Protein 6J21 (pdb70)

Solvent-accessible surface area: 21009 Å² total; per-residue (Å²): 117,91,170,53,86,83,66,51,74,126,48,42,53,33,6,71,75,0,30,90,60,0,57,94,7,2,78,29,1,50,132,2,3,76,55,105,54,100,39,62,73,39,12,10,30,10,2,22,10,3,2,100,0,8,13,12,6,0,48,88,3,3,91,6,34,27,27,42,11,46,119,77,50,6,110,86,40,111,142,53,0,68,46,12,34,37,17,32,36,0,0,6,16,0,4,0,54,0,15,11,14,1,1,93,18,46,37,18,44,26,29,64,90,178,88,117,161,63,54,70,73,43,6,125,91,64,36,73,74,13,42,79,90,0,76,114,30,0,110,36,7,7,127,55,1,47,34,71,124,92,145,93,94,34,22,9,97,62,70,44,70,116,82,143,92,43,56,132,70,28,87,35,48,87,58,16,8,61,59,7,13,91,70,0,28,138,65,1,39,126,7,13,72,45,0,15,112,127,22,89,49,32,76,28,63,25,0,0,154,101,18,106,168,100,108,102,68,69,21,112,71,75,12,87,43,15,46,138,8,0,78,171,30,90,142,0,92,56,3,17,68,40,3,56,79,25,23,76,7,0,1,5,0,4,19,48,54,62,26,59,124,36,0,11,56,42,92,105,6,10,49,35,3,78,116,106,115,45,101,79,0,9,88,53,3,42,156,24,187,15,70,123,117,55,56,110,28,0,41,68,0,14,34,0,1,98,57,15,53,29,98,34,20,54,119,171,133,14,78,31,43,74,38,0,111,3,8,63,68,3,18,61,29,11,28,120,2,15,74,35,46,14,86,53,77,55,93,62,120,85,46,92,123,69,39,95,53,108,35,68,69,54,72,43,15,48,36,6,56,52,0,12,0,16,1,18,59,5,6,100,18,3,30,76,60,7,56,124,2,107,59,10,48,69,83,54,85,162

Sequence (398 aa):
FVQPAWQIVLWAAAYTVIVVTSVVGNVVVMWIILAHKRMRTVTNYFLVNLAFADASMAAFNTVVNFTYAVHNEWYYGLFYCKFHNFFPIAAVFASIWSMTAVAFDRYMAIIHPLQPRLSATATKVVICVIWVLALLLAFPAGYYSTTETMPSRVVCMIEWPEHPNKIYEKVYHICVTVLIYFLPLLVIGYAYTVVGIRLWASNIFEMLRIDEDEAEKLFNQDVDAAVRGILRNAKLKPVYDSLDAVRRAALINMVFQMGETGVAGFTNSLRMLQQKRWDEAAVNLAKSRWYNQTPNRAKRVITTFRTGTWDAYHEQVSAKRKVVKMMIVVVCTFAICWLPFHIFFLLPYINPDLYLKKFIQQVYLAIMWLAMSSTMYNPIIYCCLNDRFRLGFKHAFR

GO terms:
  GO:0007189 adenylate cyclase-activating G protein-coupled receptor signaling pathway (P, IDA)
  GO:0007209 phospholipase C-activating tachykinin receptor signaling pathway (P, IDA)
  GO:0005886 plasma membrane (C, IDA)
  GO:0016496 substance P receptor activity (F, IDA)
  GO:0004995 tachykinin receptor activity (F, TAS)
  GO:0005886 plasma membrane (C, TAS)
  GO:0009582 detection of abiotic stimulus (P, TAS)
  GO:0006954 inflammatory response (P, TAS)
  GO:0007200 phospholipase C-activating G protein-coupled receptor signaling pathway (P, TAS)
  GO:0007217 tachykinin receptor signaling pathway (P, TAS)
  GO:0005515 protein binding (F, IPI)
  GO:0007217 tachykinin receptor signaling pathway (P, IDA)
  GO:0036126 sperm flagellum (C, IDA)
  GO:0061827 sperm head (C, IDA)
  GO:0097225 sperm midpiece (C, IDA)
  GO:0007204 positive regulation of cytosolic calcium ion concentration (P, IDA)
  GO:0016496 substance P receptor activity (F, IMP)
  GO:1902093 positive regulation of flagellated sperm motility (P, IMP)
  GO:0007217 tachykinin receptor signaling pathway (P, IMP)

Organism: Homo sapiens (NCBI:txid9606)

Radius of gyration: 29.05 Å; Cα contacts (8 Å, |Δi|>4): 426; chains: 1; bounding box: 61×56×86 Å

Nearest PDB structures (foldseek):
  6j21-assembly1_A  TM=1.003E+00  e=5.590E-55  Homo sapiens
  6j20-assembly1_A  TM=9.999E-01  e=1.151E-51  Homo sapiens
  6hlo-assembly1_A  TM=7.061E-01  e=3.585E-30  Homo sapiens
  6hlp-assembly1_A  TM=6.986E-01  e=1.581E-30  Homo sapiens
  6hll-assembly1_A  TM=6.693E-01  e=6.169E-29  Homo sapiens

Structure (mmCIF, N/CA/C/O backbone):
data_6J21
#
_entry.id   6J21
#
_cell.length_a   103.110
_cell.length_b   103.110
_cell.length_c   158.160
_cell.angle_alpha   90.00
_cell.angle_beta   90.00
_cell.angle_gamma   90.00
#
_symmetry.space_group_name_H-M   'P 42 21 2'
#
loop_
_entity.id
_entity.type
_entity.pdbx_description
1 polymer 'Substance-P receptor,Endolysin'
2 non-polymer 5-[[(2~{R},3~{S})-2-[(1~{R})-1-[3,5-bis(trifluoromethyl)phenyl]ethoxy]-3-(4-fluorophenyl)morpholin-4-yl]methyl]-1,2-dihydro-1,2,4-triazol-3-one
3 non-polymer '(2R)-2,3-dihydroxypropyl (9Z)-octadec-9-enoate'
#
loop_
_atom_site.group_PDB
_atom_site.id
_atom_site.type_symbol
_atom_site.label_atom_id
_atom_site.label_alt_id
_atom_site.label_comp_id
_atom_site.label_asym_id
_atom_site.label_entity_id
_atom_site.label_seq_id
_atom_site.pdbx_PDB_ins_code
_atom_site.Cartn_x
_atom_site.Cartn_y
_atom_site.Cartn_z
_atom_site.occupancy
_atom_site.B_iso_or_equiv
_atom_site.auth_seq_id
_atom_site.auth_comp_id
_atom_site.auth_asym_id
_atom_site.auth_atom_id
_atom_site.pdbx_PDB_model_num
ATOM 1 N N . PHE A 1 24 ? -1.843 123.629 222.528 1.00 177.60 25 PHE A N 1
ATOM 2 C CA . PHE A 1 24 ? -1.632 122.418 223.324 1.00 180.62 25 PHE A CA 1
ATOM 3 C C . PHE A 1 24 ? -1.648 121.123 222.482 1.00 186.83 25 PHE A C 1
ATOM 4 O O . PHE A 1 24 ? -1.274 120.059 222.990 1.00 188.76 25 PHE A O 1
ATOM 6 N N . VAL A 1 25 ? -2.061 121.224 221.195 1.00 182.59 26 VAL A N 1
ATOM 7 C CA . VAL A 1 25 ? -2.131 120.099 220.246 1.00 184.50 26 VAL A CA 1
ATOM 8 C C . VAL A 1 25 ? -0.693 119.697 219.840 1.00 186.85 26 VAL A C 1
ATOM 9 O O . VAL A 1 25 ? -0.015 120.460 219.141 1.00 183.87 26 VAL A O 1
ATOM 13 N N . GLN A 1 26 ? -0.227 118.514 220.307 1.00 184.64 27 GLN A N 1
ATOM 14 C CA . GLN A 1 26 ? 1.129 118.009 220.036 1.00 183.44 27 GLN A CA 1
ATOM 15 C C . GLN A 1 26 ? 1.177 116.501 219.604 1.00 189.33 27 GLN A C 1
ATOM 16 O O . GLN A 1 26 ? 1.898 115.716 220.233 1.00 191.24 27 GLN A O 1
ATOM 22 N N . PRO A 1 27 ? 0.484 116.077 218.505 1.00 185.39 28 PRO A N 1
ATOM 23 C CA . PRO A 1 27 ? 0.516 114.651 218.123 1.00 188.31 28 PRO A CA 1
ATOM 24 C C . PRO A 1 27 ? 1.669 114.244 217.203 1.00 188.81 28 PRO A C 1
ATOM 25 O O . PRO A 1 27 ? 2.076 115.018 216.335 1.00 185.43 28 PRO A O 1
ATOM 29 N N . ALA A 1 28 ? 2.172 113.007 217.379 1.00 186.39 29 ALA A N 1
ATOM 30 C CA . ALA A 1 28 ? 3.262 112.444 216.577 1.00 185.82 29 ALA A CA 1
ATOM 31 C C . ALA A 1 28 ? 2.833 112.204 215.126 1.00 186.77 29 ALA A C 1
ATOM 32 O O . ALA A 1 28 ? 3.641 112.403 214.216 1.00 185.02 29 ALA A O 1
ATOM 34 N N . TRP A 1 29 ? 1.552 111.810 214.913 1.00 182.60 30 TRP A N 1
ATOM 35 C CA . TRP A 1 29 ? 0.951 111.558 213.597 1.00 181.73 30 TRP A CA 1
ATOM 36 C C . TRP A 1 29 ? 1.009 112.804 212.723 1.00 177.85 30 TRP A C 1
ATOM 37 O O . TRP A 1 29 ? 1.105 112.692 211.503 1.00 177.06 30 TRP A O 1
ATOM 39 N N . GLN A 1 30 ? 0.977 113.987 213.359 1.00 169.13 31 GLN A N 1
ATOM 40 C CA . GLN A 1 30 ? 1.047 115.289 212.700 1.00 163.72 31 GLN A CA 1
ATOM 41 C C . GLN A 1 30 ? 2.491 115.724 212.392 1.00 162.87 31 GLN A C 1
ATOM 42 O O . GLN A 1 30 ? 2.738 116.213 211.290 1.00 160.14 31 GLN A O 1
ATOM 48 N N . ILE A 1 31 ? 3.434 115.546 213.357 1.00 157.97 32 ILE A N 1
ATOM 49 C CA . ILE A 1 31 ? 4.851 115.923 213.228 1.00 154.91 32 ILE A CA 1
ATOM 50 C C . ILE A 1 31 ? 5.552 115.237 212.043 1.00 158.82 32 ILE A C 1
ATOM 51 O O . ILE A 1 31 ? 6.261 115.910 211.291 1.00 155.94 32 ILE A O 1
ATOM 53 N N . VAL A 1 32 ? 5.330 113.913 211.866 1.00 158.32 33 VAL A N 1
ATOM 54 C CA . VAL A 1 32 ? 5.898 113.106 210.779 1.00 159.71 33 VAL A CA 1
ATOM 55 C C . VAL A 1 32 ? 5.320 113.522 209.428 1.00 160.57 33 VAL A C 1
ATOM 56 O O . VAL A 1 32 ? 6.035 113.522 208.427 1.00 160.11 33 VAL A O 1
ATOM 58 N N . LEU A 1 33 ? 4.028 113.885 209.415 1.00 154.96 34 LEU A N 1
ATOM 59 C CA . LEU A 1 33 ? 3.289 114.341 208.241 1.00 152.77 34 LEU A CA 1
ATOM 60 C C . LEU A 1 33 ? 3.784 115.728 207.772 1.00 151.17 34 LEU A C 1
ATOM 61 O O . LEU A 1 33 ? 3.845 115.969 206.565 1.00 150.16 34 LEU A O 1
ATOM 66 N N . TRP A 1 34 ? 4.117 116.635 208.722 1.00 143.84 35 TRP A N 1
ATOM 67 C CA . TRP A 1 34 ? 4.621 117.985 208.434 1.00 138.90 35 TRP A CA 1
ATOM 68 C C . TRP A 1 34 ? 6.035 117.939 207.848 1.00 141.50 35 TRP A C 1
ATOM 69 O O . TRP A 1 34 ? 6.298 118.639 206.871 1.00 138.71 35 TRP A O 1
ATOM 80 N N . ALA A 1 35 ? 6.940 117.119 208.453 1.00 139.66 36 ALA A N 1
ATOM 81 C CA . ALA A 1 35 ? 8.336 116.926 208.029 1.00 139.76 36 ALA A CA 1
ATOM 82 C C . ALA A 1 35 ? 8.428 116.410 206.593 1.00 144.35 36 ALA A C 1
ATOM 83 O O . ALA A 1 35 ? 9.377 116.745 205.881 1.00 142.80 36 ALA A O 1
ATOM 85 N N . ALA A 1 36 ? 7.431 115.600 206.179 1.00 142.88 37 ALA A N 1
ATOM 86 C CA . ALA A 1 36 ? 7.297 115.046 204.834 1.00 144.08 37 ALA A CA 1
ATOM 87 C C . ALA A 1 36 ? 6.905 116.163 203.858 1.00 143.96 37 ALA A C 1
ATOM 88 O O . ALA A 1 36 ? 7.497 116.272 202.786 1.00 143.17 37 ALA A O 1
ATOM 90 N N . ALA A 1 37 ? 5.936 117.015 204.253 1.00 137.60 38 ALA A N 1
ATOM 91 C CA . ALA A 1 37 ? 5.471 118.155 203.461 1.00 133.94 38 ALA A CA 1
ATOM 92 C C . ALA A 1 37 ? 6.587 119.191 203.328 1.00 134.91 38 ALA A C 1
ATOM 93 O O . ALA A 1 37 ? 6.706 119.848 202.293 1.00 132.73 38 ALA A O 1
ATOM 95 N N . TYR A 1 38 ? 7.406 119.319 204.380 1.00 131.05 39 TYR A N 1
ATOM 96 C CA . TYR A 1 38 ? 8.525 120.247 204.445 1.00 128.32 39 TYR A CA 1
ATOM 97 C C . TYR A 1 38 ? 9.721 119.773 203.629 1.00 133.47 39 TYR A C 1
ATOM 98 O O . TYR A 1 38 ? 10.360 120.607 202.984 1.00 131.64 39 TYR A O 1
ATOM 107 N N . THR A 1 39 ? 10.022 118.449 203.632 1.00 132.84 40 THR A N 1
ATOM 108 C CA . THR A 1 39 ? 11.148 117.921 202.850 1.00 134.49 40 THR A CA 1
ATOM 109 C C . THR A 1 39 ? 10.835 117.984 201.340 1.00 137.79 40 THR A C 1
ATOM 110 O O . THR A 1 39 ? 11.763 118.105 200.535 1.00 137.85 40 THR A O 1
ATOM 114 N N . VAL A 1 40 ? 9.525 117.952 200.976 1.00 132.85 41 VAL A N 1
ATOM 115 C CA . VAL A 1 40 ? 9.028 118.075 199.603 1.00 131.59 41 VAL A CA 1
ATOM 116 C C . VAL A 1 40 ? 9.592 119.377 199.033 1.00 131.79 41 VAL A C 1
ATOM 117 O O . VAL A 1 40 ? 10.140 119.356 197.928 1.00 131.58 41 VAL A O 1
ATOM 121 N N . ILE A 1 41 ? 9.529 120.482 199.835 1.00 125.11 42 ILE A N 1
ATOM 122 C CA . ILE A 1 41 ? 10.046 121.814 199.481 1.00 121.54 42 ILE A CA 1
ATOM 123 C C . ILE A 1 41 ? 11.545 121.734 199.131 1.00 127.08 42 ILE A C 1
ATOM 124 O O . ILE A 1 41 ? 11.938 122.158 198.039 1.00 126.80 42 ILE A O 1
ATOM 129 N N . VAL A 1 42 ? 12.363 121.181 200.050 1.00 124.29 43 VAL A N 1
ATOM 130 C CA . VAL A 1 42 ? 13.816 121.078 199.888 1.00 125.28 43 VAL A CA 1
ATOM 131 C C . VAL A 1 42 ? 14.223 120.346 198.597 1.00 132.56 43 VAL A C 1
ATOM 132 O O . VAL A 1 42 ? 15.062 120.859 197.856 1.00 132.65 43 VAL A O 1
ATOM 136 N N . VAL A 1 43 ? 13.605 119.183 198.316 1.00 130.83 44 VAL A N 1
ATOM 137 C CA . VAL A 1 43 ? 13.900 118.348 197.146 1.00 132.86 44 VAL A CA 1
ATOM 138 C C . VAL A 1 43 ? 13.523 119.036 195.814 1.00 135.46 44 VAL A C 1
ATOM 139 O O . VAL A 1 43 ? 14.377 119.139 194.928 1.00 135.93 44 VAL A O 1
ATOM 143 N N . THR A 1 44 ? 12.259 119.504 195.681 1.00 129.51 45 THR A N 1
ATOM 144 C CA . THR A 1 44 ? 11.753 120.154 194.462 1.00 127.39 45 THR A CA 1
ATOM 145 C C . THR A 1 44 ? 12.443 121.508 194.169 1.00 129.11 45 THR A C 1
ATOM 146 O O . THR A 1 44 ? 12.570 121.883 192.999 1.00 128.10 45 THR A O 1
ATOM 150 N N . SER A 1 45 ? 12.890 122.233 195.220 1.00 124.29 46 SER A N 1
ATOM 151 C CA . SER A 1 45 ? 13.569 123.521 195.054 1.00 121.49 46 SER A CA 1
ATOM 152 C C . SER A 1 45 ? 15.035 123.380 194.631 1.00 127.64 46 SER A C 1
ATOM 153 O O . SER A 1 45 ? 15.514 124.214 193.865 1.00 126.35 46 SER A O 1
ATOM 156 N N . VAL A 1 46 ? 15.752 122.357 195.126 1.00 127.27 47 VAL A N 1
ATOM 157 C CA . VAL A 1 46 ? 17.156 122.162 194.750 1.00 129.48 47 VAL A CA 1
ATOM 158 C C . VAL A 1 46 ? 17.247 121.578 193.328 1.00 136.83 47 VAL A C 1
ATOM 159 O O . VAL A 1 46 ? 17.943 122.146 192.486 1.00 136.50 47 VAL A O 1
ATOM 163 N N . VAL A 1 47 ? 16.509 120.484 193.054 1.00 135.83 48 VAL A N 1
ATOM 164 C CA . VAL A 1 47 ? 16.488 119.826 191.742 1.00 138.25 48 VAL A CA 1
ATOM 165 C C . VAL A 1 47 ? 16.106 120.833 190.641 1.00 139.25 48 VAL A C 1
ATOM 166 O O . VAL A 1 47 ? 16.953 121.167 189.816 1.00 139.22 48 VAL A O 1
ATOM 170 N N . GLY A 1 48 ? 14.880 121.355 190.715 1.00 133.10 49 GLY A N 1
ATOM 171 C CA . GLY A 1 48 ? 14.306 122.307 189.770 1.00 130.11 49 GLY A CA 1
ATOM 172 C C . GLY A 1 48 ? 15.160 123.514 189.446 1.00 131.88 49 GLY A C 1
ATOM 173 O O . GLY A 1 48 ? 15.460 123.750 188.272 1.00 131.22 49 GLY A O 1
ATOM 174 N N . ASN A 1 49 ? 15.575 124.273 190.480 1.00 127.24 50 ASN A N 1
ATOM 175 C CA . ASN A 1 49 ? 16.385 125.483 190.303 1.00 125.66 50 ASN A CA 1
ATOM 176 C C . ASN A 1 49 ? 17.806 125.218 189.778 1.00 133.05 50 ASN A C 1
ATOM 177 O O . ASN A 1 49 ? 18.350 126.087 189.092 1.00 132.25 50 ASN A O 1
ATOM 182 N N . VAL A 1 50 ? 18.401 124.037 190.075 1.00 132.92 51 VAL A N 1
ATOM 183 C CA . VAL A 1 50 ? 19.739 123.697 189.568 1.00 136.03 51 VAL A CA 1
ATOM 184 C C . VAL A 1 50 ? 19.634 123.397 188.064 1.00 142.49 51 VAL A C 1
ATOM 185 O O . VAL A 1 50 ? 20.485 123.849 187.296 1.00 143.98 51 VAL A O 1
ATOM 189 N N . VAL A 1 51 ? 18.552 122.699 187.647 1.00 138.61 52 VAL A N 1
ATOM 190 C CA . VAL A 1 51 ? 18.265 122.378 186.240 1.00 139.44 52 VAL A CA 1
ATOM 191 C C . VAL A 1 51 ? 18.046 123.697 185.466 1.00 139.70 52 VAL A C 1
ATOM 192 O O . VAL A 1 51 ? 18.606 123.854 184.378 1.00 141.15 52 VAL A O 1
ATOM 196 N N . VAL A 1 52 ? 17.287 124.653 186.057 1.00 131.36 53 VAL A N 1
ATOM 197 C CA . VAL A 1 52 ? 17.047 125.980 185.476 1.00 128.01 53 VAL A CA 1
ATOM 198 C C . VAL A 1 52 ? 18.397 126.719 185.339 1.00 134.24 53 VAL A C 1
ATOM 199 O O . VAL A 1 52 ? 18.689 127.234 184.255 1.00 133.96 53 VAL A O 1
ATOM 203 N N . MET A 1 53 ? 19.234 126.712 186.410 1.00 132.54 54 MET A N 1
ATOM 204 C CA . MET A 1 53 ? 20.564 127.339 186.407 1.00 134.05 54 MET A CA 1
ATOM 205 C C . MET A 1 53 ? 21.418 126.761 185.282 1.00 143.19 54 MET A C 1
ATOM 206 O O . MET A 1 53 ? 22.064 127.514 184.550 1.00 143.48 54 MET A O 1
ATOM 211 N N . TRP A 1 54 ? 21.371 125.420 185.127 1.00 143.68 55 TRP A N 1
ATOM 212 C CA . TRP A 1 54 ? 22.087 124.657 184.111 1.00 148.15 55 TRP A CA 1
ATOM 213 C C . TRP A 1 54 ? 21.648 125.048 182.694 1.00 150.17 55 TRP A C 1
ATOM 214 O O . TRP A 1 54 ? 22.499 125.481 181.926 1.00 151.53 55 TRP A O 1
ATOM 225 N N . ILE A 1 55 ? 20.329 124.952 182.374 1.00 143.52 56 ILE A N 1
ATOM 226 C CA . ILE A 1 55 ? 19.731 125.300 181.071 1.00 142.09 56 ILE A CA 1
ATOM 227 C C . ILE A 1 55 ? 20.300 126.622 180.509 1.00 146.72 56 ILE A C 1
ATOM 228 O O . ILE A 1 55 ? 20.822 126.624 179.394 1.00 148.19 56 ILE A O 1
ATOM 233 N N . ILE A 1 56 ? 20.258 127.712 181.307 1.00 142.06 57 ILE A N 1
ATOM 234 C CA . ILE A 1 56 ? 20.733 129.046 180.915 1.00 141.24 57 ILE A CA 1
ATOM 235 C C . ILE A 1 56 ? 22.281 129.156 180.875 1.00 151.22 57 ILE A C 1
ATOM 236 O O . ILE A 1 56 ? 22.816 129.436 179.800 1.00 152.64 57 ILE A O 1
ATOM 241 N N . LEU A 1 57 ? 22.979 128.971 182.029 1.00 150.79 58 LEU A N 1
ATOM 242 C CA . LEU A 1 57 ? 24.442 129.109 182.174 1.00 154.60 58 LEU A CA 1
ATOM 243 C C . LEU A 1 57 ? 25.295 128.353 181.116 1.00 166.88 58 LEU A C 1
ATOM 244 O O . LEU A 1 57 ? 26.359 128.846 180.725 1.00 169.03 58 LEU A O 1
ATOM 247 N N . ALA A 1 58 ? 24.837 127.169 180.672 1.00 167.80 59 ALA A N 1
ATOM 248 C CA . ALA A 1 58 ? 25.491 126.326 179.659 1.00 173.33 59 ALA A CA 1
ATOM 249 C C . ALA A 1 58 ? 24.422 125.353 179.139 1.00 179.82 59 ALA A C 1
A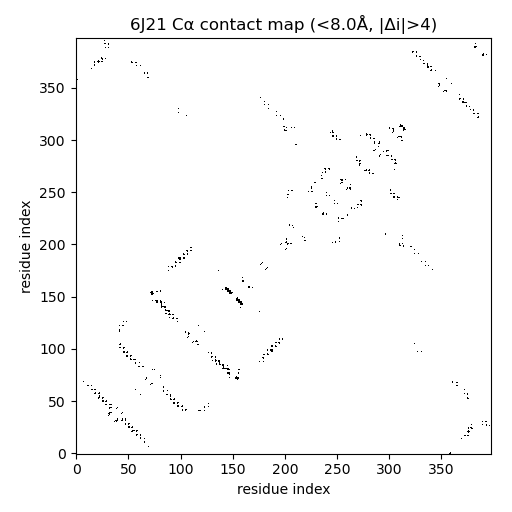TOM 250 O O . ALA A 1 58 ? 23.818 124.679 179.968 1.00 178.52 59 ALA A O 1
ATOM 252 N N . HIS A 1 59 ? 24.063 125.305 177.839 1.00 178.54 60 HIS A N 1
ATOM 253 C CA . HIS A 1 59 ? 24.558 125.870 176.574 1.00 180.96 60 HIS A CA 1
ATOM 254 C C . HIS A 1 59 ? 25.121 127.308 176.544 1.00 185.33 60 HIS A C 1
ATOM 255 O O . HIS A 1 59 ? 26.176 127.493 175.933 1.00 188.24 60 HIS A O 1
ATOM 262 N N . LYS A 1 60 ? 24.408 128.316 177.103 1.00 176.65 61 LYS A N 1
ATOM 263 C CA . LYS A 1 60 ? 24.789 129.744 177.049 1.00 174.33 61 LYS A CA 1
ATOM 264 C C . LYS A 1 60 ? 24.604 130.316 175.619 1.00 176.81 61 LYS A C 1
ATOM 265 O O . LYS A 1 60 ? 25.174 131.353 175.261 1.00 176.65 61 LYS A O 1
ATOM 267 N N . ARG A 1 61 ? 23.776 129.618 174.818 1.00 171.36 62 ARG A N 1
ATOM 268 C CA . ARG A 1 61 ? 23.322 129.998 173.484 1.00 169.78 62 ARG A CA 1
ATOM 269 C C . ARG A 1 61 ? 21.915 130.591 173.722 1.00 167.36 62 ARG A C 1
ATOM 270 O O . ARG A 1 61 ? 21.244 131.047 172.797 1.00 164.79 62 ARG A O 1
ATOM 272 N N . MET A 1 62 ? 21.504 130.572 175.013 1.00 161.56 63 MET A N 1
ATOM 273 C CA . MET A 1 62 ? 20.259 131.060 175.608 1.00 156.52 63 MET A CA 1
ATOM 274 C C . MET A 1 62 ? 20.570 132.095 176.701 1.00 155.66 63 MET A C 1
ATOM 275 O O . MET A 1 62 ? 19.660 132.520 177.418 1.00 151.89 63 MET A O 1
ATOM 280 N N . ARG A 1 63 ? 21.853 132.484 176.837 1.00 152.43 64 ARG A N 1
ATOM 281 C CA . ARG A 1 63 ? 22.302 133.453 177.831 1.00 150.34 64 ARG A CA 1
ATOM 282 C C . ARG A 1 63 ? 21.891 134.901 177.473 1.00 150.24 64 ARG A C 1
ATOM 283 O O . ARG A 1 63 ? 22.674 135.636 176.866 1.00 151.44 64 ARG A O 1
ATOM 285 N N . THR A 1 64 ? 20.643 135.294 177.841 1.00 141.94 65 THR A N 1
ATOM 286 C CA . THR A 1 64 ? 20.073 136.642 177.611 1.00 138.25 65 THR A CA 1
ATOM 287 C C . THR A 1 64 ? 20.035 137.455 178.922 1.00 138.22 65 THR A C 1
ATOM 288 O O . THR A 1 64 ? 20.223 136.881 179.999 1.00 137.63 65 THR A O 1
ATOM 292 N N . VAL A 1 65 ? 19.786 138.779 178.831 1.00 131.48 66 VAL A N 1
ATOM 293 C CA . VAL A 1 65 ? 19.738 139.672 179.996 1.00 128.65 66 VAL A CA 1
ATOM 294 C C . VAL A 1 65 ? 18.623 139.246 180.961 1.00 127.12 66 VAL A C 1
ATOM 295 O O . VAL A 1 65 ? 18.865 139.211 182.166 1.00 126.44 66 VAL A O 1
ATOM 299 N N . THR A 1 66 ? 17.446 138.851 180.433 1.00 120.05 67 THR A N 1
ATOM 300 C CA . THR A 1 66 ? 16.321 138.375 181.247 1.00 116.94 67 THR A CA 1
ATOM 301 C C . THR A 1 66 ? 16.666 137.048 181.942 1.00 121.39 67 THR A C 1
ATOM 302 O O . THR A 1 66 ? 16.419 136.916 183.146 1.00 120.89 67 THR A O 1
ATOM 306 N N . ASN A 1 67 ? 17.262 136.095 181.202 1.00 118.68 68 ASN A N 1
ATOM 307 C CA . ASN A 1 67 ? 17.634 134.784 181.736 1.00 119.57 68 ASN A CA 1
ATOM 308 C C . ASN A 1 67 ? 18.817 134.826 182.725 1.00 123.30 68 ASN A C 1
ATOM 309 O O . ASN A 1 67 ? 18.793 134.081 183.711 1.00 123.43 68 ASN A O 1
ATOM 314 N N . TYR A 1 68 ? 19.824 135.708 182.489 1.00 118.86 69 TYR A N 1
ATOM 315 C CA . TYR A 1 68 ? 20.979 135.876 183.385 1.00 119.14 69 TYR A CA 1
ATOM 316 C C . TYR A 1 68 ? 20.521 136.347 184.774 1.00 118.27 69 TYR A C 1
ATOM 317 O O . TYR A 1 68 ? 21.105 135.931 185.771 1.00 119.01 69 TYR A O 1
ATOM 319 N N . PHE A 1 69 ? 19.438 137.159 184.840 1.00 109.92 70 PHE A N 1
ATOM 320 C CA . PHE A 1 69 ? 18.832 137.597 186.100 1.00 106.30 70 PHE A CA 1
ATOM 321 C C . PHE A 1 69 ? 18.086 136.446 186.736 1.00 107.96 70 PHE A C 1
ATOM 322 O O . PHE A 1 69 ? 18.206 136.255 187.943 1.00 107.00 70 PHE A O 1
ATOM 330 N N . LEU A 1 70 ? 17.344 135.654 185.918 1.00 103.40 71 LEU A N 1
ATOM 331 C CA . LEU A 1 70 ? 16.605 134.468 186.367 1.00 102.21 71 LEU A CA 1
ATOM 332 C C . LEU A 1 70 ? 17.532 133.447 187.045 1.00 108.88 71 LEU A C 1
ATOM 333 O O . LEU A 1 70 ? 17.085 132.756 187.965 1.00 107.32 71 LEU A O 1
ATOM 338 N N . VAL A 1 71 ? 18.817 133.363 186.585 1.00 108.82 72 VAL A N 1
ATOM 339 C CA . VAL A 1 71 ? 19.859 132.494 187.146 1.00 112.08 72 VAL A CA 1
ATOM 340 C C . VAL A 1 71 ? 20.171 132.933 188.576 1.00 115.81 72 VAL A C 1
ATOM 341 O O . VAL A 1 71 ? 20.338 132.073 189.450 1.00 116.79 72 VAL A O 1
ATOM 345 N N . ASN A 1 72 ? 20.230 134.267 188.813 1.00 110.63 73 ASN A N 1
ATOM 346 C CA . ASN A 1 72 ? 20.494 134.835 190.143 1.00 109.50 73 ASN A CA 1
ATOM 347 C C . ASN A 1 72 ? 19.358 134.499 191.115 1.00 109.96 73 ASN A C 1
ATOM 348 O O . ASN A 1 72 ? 19.615 134.152 192.267 1.00 109.44 73 ASN A O 1
ATOM 353 N N . LEU A 1 73 ? 18.115 134.565 190.616 1.00 104.07 74 LEU A N 1
ATOM 354 C CA . LEU A 1 73 ? 16.883 134.225 191.315 1.00 101.88 74 LEU A CA 1
ATOM 355 C C . LEU A 1 73 ? 16.821 132.702 191.582 1.00 108.26 74 LEU A C 1
ATOM 356 O O . LEU A 1 73 ? 16.318 132.295 192.624 1.00 107.02 74 LEU A O 1
ATOM 361 N N . ALA A 1 74 ? 17.344 131.874 190.655 1.00 108.55 75 ALA A N 1
ATOM 362 C CA . ALA A 1 74 ? 17.383 130.415 190.807 1.00 111.17 75 ALA A CA 1
ATOM 363 C C . ALA A 1 74 ? 18.383 130.023 191.895 1.00 117.99 75 ALA A C 1
ATOM 364 O O . ALA A 1 74 ? 18.110 129.098 192.664 1.00 118.21 75 ALA A O 1
ATOM 366 N N . PHE A 1 75 ? 19.524 130.751 191.976 1.00 116.36 76 PHE A N 1
ATOM 367 C CA . PHE A 1 75 ? 20.548 130.527 192.993 1.00 118.48 76 PHE A CA 1
ATOM 368 C C . PHE A 1 75 ? 19.982 130.852 194.370 1.00 121.02 76 PHE A C 1
ATOM 369 O O . PHE A 1 75 ? 20.006 129.994 195.248 1.00 121.44 76 PHE A O 1
ATOM 377 N N . ALA A 1 76 ? 19.477 132.094 194.547 1.00 115.69 77 ALA A N 1
ATOM 378 C CA . ALA A 1 76 ? 18.878 132.608 195.783 1.00 113.57 77 ALA A CA 1
ATOM 379 C C . ALA A 1 76 ? 17.809 131.657 196.338 1.00 117.90 77 ALA A C 1
ATOM 380 O O . ALA A 1 76 ? 17.822 131.363 197.537 1.00 117.36 77 ALA A O 1
ATOM 382 N N . ASP 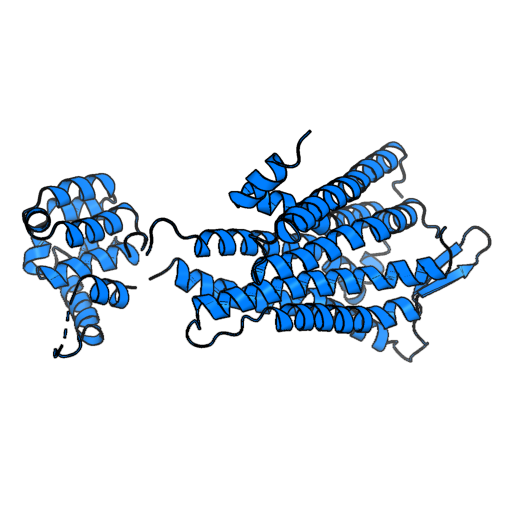A 1 77 ? 16.927 131.137 195.446 1.00 115.00 78 ASP A N 1
ATOM 383 C CA . ASP A 1 77 ? 15.862 130.191 195.776 1.00 114.86 78 ASP A CA 1
ATOM 384 C C . ASP A 1 77 ? 16.445 128.875 196.295 1.00 121.53 78 ASP A C 1
ATOM 385 O O . ASP A 1 77 ? 16.266 128.577 197.473 1.00 121.34 78 ASP A O 1
ATOM 390 N N . ALA A 1 78 ? 17.211 128.138 195.467 1.00 120.69 79 ALA A N 1
ATOM 391 C CA . ALA A 1 78 ? 17.838 126.869 195.872 1.00 123.54 79 ALA A CA 1
ATOM 392 C C . ALA A 1 78 ? 18.700 126.985 197.162 1.00 127.62 79 ALA A C 1
ATOM 393 O O . ALA A 1 78 ? 18.754 126.040 197.953 1.00 128.60 79 ALA A O 1
ATOM 395 N N . SER A 1 79 ? 19.322 128.162 197.377 1.00 122.85 80 SER A N 1
ATOM 396 C CA . SER A 1 79 ? 20.171 128.502 198.515 1.00 123.21 80 SER A CA 1
ATOM 397 C C . SER A 1 79 ? 19.394 128.553 199.848 1.00 126.85 80 SER A C 1
ATOM 398 O O . SER A 1 79 ? 19.793 127.871 200.798 1.00 128.08 80 SER A O 1
ATOM 401 N N . MET A 1 80 ? 18.295 129.361 199.915 1.00 120.71 81 MET A N 1
ATOM 402 C CA . MET A 1 80 ? 17.435 129.519 201.094 1.00 118.80 81 MET A CA 1
ATOM 403 C C . MET A 1 80 ? 16.840 128.179 201.512 1.00 123.98 81 MET A C 1
ATOM 404 O O . MET A 1 80 ? 16.805 127.884 202.707 1.00 124.58 81 MET A O 1
ATOM 409 N N . ALA A 1 81 ? 16.400 127.359 200.531 1.00 121.04 82 ALA A N 1
ATOM 410 C CA . ALA A 1 81 ? 15.815 126.035 200.765 1.00 122.77 82 ALA A CA 1
ATOM 411 C C . ALA A 1 81 ? 16.792 125.049 201.416 1.00 129.89 82 ALA A C 1
ATOM 412 O O . ALA A 1 81 ? 16.405 124.326 202.327 1.00 130.72 82 ALA A O 1
ATOM 414 N N . ALA A 1 82 ? 18.053 125.022 200.957 1.00 127.60 83 ALA A N 1
ATOM 415 C CA . ALA A 1 82 ? 19.063 124.126 201.505 1.00 129.96 83 ALA A CA 1
ATOM 416 C C . ALA A 1 82 ? 19.371 124.462 202.967 1.00 132.66 83 ALA A C 1
ATOM 417 O O . ALA A 1 82 ? 19.188 123.608 203.836 1.00 133.48 83 ALA A O 1
ATOM 419 N N . PHE A 1 83 ? 19.754 125.724 203.238 1.00 127.32 84 PHE A N 1
ATOM 420 C CA . PHE A 1 83 ? 20.150 126.217 204.561 1.00 126.54 84 PHE A CA 1
ATOM 421 C C . PHE A 1 83 ? 19.030 126.322 205.624 1.00 128.56 84 PHE A C 1
ATOM 422 O O . PHE A 1 83 ? 19.175 125.757 206.712 1.00 128.70 84 PHE A O 1
ATOM 430 N N . ASN A 1 84 ? 17.947 127.066 205.324 1.00 122.46 85 ASN A N 1
ATOM 431 C CA . ASN A 1 84 ? 16.903 127.400 206.285 1.00 120.06 85 ASN A CA 1
ATOM 432 C C . ASN A 1 84 ? 15.763 126.393 206.522 1.00 123.65 85 ASN A C 1
ATOM 433 O O . ASN A 1 84 ? 15.328 126.320 207.670 1.00 122.88 85 ASN A O 1
ATOM 438 N N . THR A 1 85 ? 15.243 125.671 205.500 1.00 120.17 86 THR A N 1
ATOM 439 C CA . THR A 1 85 ? 14.104 124.743 205.699 1.00 119.78 86 THR A CA 1
ATOM 440 C C . THR A 1 85 ? 14.293 123.731 206.830 1.00 123.09 86 THR A C 1
ATOM 441 O O . THR A 1 85 ? 13.353 123.484 207.589 1.00 121.96 86 THR A O 1
ATOM 445 N N . VAL A 1 86 ? 15.495 123.139 206.923 1.00 120.55 87 VAL A N 1
ATOM 446 C CA . VAL A 1 86 ? 15.813 122.124 207.931 1.00 122.36 87 VAL A CA 1
ATOM 447 C C . VAL A 1 86 ? 15.767 122.731 209.342 1.00 121.53 87 VAL A C 1
ATOM 448 O O . VAL A 1 86 ? 14.905 122.365 210.138 1.00 120.64 87 VAL A O 1
ATOM 452 N N . VAL A 1 87 ? 16.655 123.700 209.602 1.00 115.16 88 VAL A N 1
ATOM 453 C CA . VAL A 1 87 ? 16.815 124.445 210.844 1.00 113.06 88 VAL A CA 1
ATOM 454 C C . VAL A 1 87 ? 15.504 125.120 211.320 1.00 115.33 88 VAL A C 1
ATOM 455 O O . VAL A 1 87 ? 15.166 124.989 212.493 1.00 114.72 88 VAL A O 1
ATOM 459 N N . ASN A 1 88 ? 14.766 125.816 210.422 1.00 111.21 89 ASN A N 1
ATOM 460 C CA . ASN A 1 88 ? 13.522 126.512 210.778 1.00 109.40 89 ASN A CA 1
ATOM 461 C C . ASN A 1 88 ? 12.388 125.553 211.140 1.00 115.28 89 ASN A C 1
ATOM 462 O O . ASN A 1 88 ? 11.531 125.908 211.956 1.00 113.92 89 ASN A O 1
ATOM 467 N N . PHE A 1 89 ? 12.386 124.340 210.557 1.00 114.74 90 PHE A N 1
ATOM 468 C CA . PHE A 1 89 ? 11.354 123.368 210.880 1.00 116.70 90 PHE A CA 1
ATOM 469 C C . PHE A 1 89 ? 11.587 122.742 212.255 1.00 124.30 90 PHE A C 1
ATOM 470 O O . PHE A 1 89 ? 10.638 122.655 213.040 1.00 125.07 90 PHE A O 1
ATOM 478 N N . THR A 1 90 ? 12.840 122.305 212.540 1.00 121.90 91 THR A N 1
ATOM 479 C CA . THR A 1 90 ? 13.251 121.661 213.798 1.00 122.90 91 THR A CA 1
ATOM 480 C C . THR A 1 90 ? 12.896 122.508 215.014 1.00 122.72 91 THR A C 1
ATOM 481 O O . THR A 1 90 ? 12.267 122.001 215.946 1.00 123.74 91 THR A O 1
ATOM 485 N N . TYR A 1 91 ? 13.288 123.798 214.986 1.00 114.63 92 TYR A N 1
ATOM 486 C CA . TYR A 1 91 ? 13.055 124.782 216.046 1.00 111.56 92 TYR A CA 1
ATOM 487 C C . TYR A 1 91 ? 11.562 124.965 216.337 1.00 113.49 92 TYR A C 1
ATOM 488 O O . TYR A 1 91 ? 11.178 125.003 217.503 1.00 112.67 92 TYR A O 1
ATOM 497 N N . ALA A 1 92 ? 10.728 125.032 215.278 1.00 109.21 93 ALA A N 1
ATOM 498 C CA . ALA A 1 92 ? 9.274 125.172 215.366 1.00 108.27 93 ALA A CA 1
ATOM 499 C C . ALA A 1 92 ? 8.638 123.965 216.076 1.00 116.05 93 ALA A C 1
ATOM 500 O O . ALA A 1 92 ? 7.852 124.137 217.007 1.00 115.05 93 ALA A O 1
ATOM 502 N N . VAL A 1 93 ? 9.012 122.748 215.654 1.00 116.89 94 VAL A N 1
ATOM 503 C CA . VAL A 1 93 ? 8.486 121.502 216.190 1.00 120.34 94 VAL A CA 1
ATOM 504 C C . VAL A 1 93 ? 8.915 121.233 217.635 1.00 128.43 94 VAL A C 1
ATOM 505 O O . VAL A 1 93 ? 8.054 120.986 218.481 1.00 128.82 94 VAL A O 1
ATOM 507 N N . HIS A 1 94 ? 10.232 121.317 217.915 1.00 127.54 95 HIS A N 1
ATOM 508 C CA . HIS A 1 94 ? 10.862 120.970 219.194 1.00 129.92 95 HIS A CA 1
ATOM 509 C C . HIS A 1 94 ? 11.019 122.090 220.254 1.00 132.34 95 HIS A C 1
ATOM 510 O O . HIS A 1 94 ? 11.125 121.762 221.446 1.00 133.34 95 HIS A O 1
ATOM 517 N N . ASN A 1 95 ? 11.065 123.377 219.836 1.00 125.61 96 ASN A N 1
ATOM 518 C CA . ASN A 1 95 ? 11.254 124.557 220.707 1.00 122.95 96 ASN A CA 1
ATOM 519 C C . ASN A 1 95 ? 12.570 124.483 221.510 1.00 125.51 96 ASN A C 1
ATOM 520 O O . ASN A 1 95 ? 12.629 124.792 222.703 1.00 123.95 96 ASN A O 1
ATOM 525 N N . GLU A 1 96 ? 13.629 124.076 220.804 1.00 122.84 97 GLU A N 1
ATOM 526 C CA . GLU A 1 96 ? 14.993 123.969 221.295 1.00 123.41 97 GLU A CA 1
ATOM 527 C C . GLU A 1 96 ? 15.950 124.165 220.123 1.00 126.58 97 GLU A C 1
ATOM 528 O O . GLU A 1 96 ? 15.761 123.569 219.057 1.00 126.58 97 GLU A O 1
ATOM 534 N N . TRP A 1 97 ? 16.963 125.022 220.322 1.00 122.29 98 TRP A N 1
ATOM 535 C CA . TRP A 1 97 ? 17.987 125.290 219.319 1.00 122.09 98 TRP A CA 1
ATOM 536 C C . TRP A 1 97 ? 19.136 124.287 219.488 1.00 128.47 98 TRP A C 1
ATOM 537 O O . TRP A 1 97 ? 19.694 124.165 220.580 1.00 128.88 98 TRP A O 1
ATOM 548 N N . TYR A 1 98 ? 19.460 123.551 218.413 1.00 125.98 99 TYR A N 1
ATOM 549 C CA . TYR A 1 98 ? 20.467 122.493 218.439 1.00 128.63 99 TYR A CA 1
ATOM 550 C C . TYR A 1 98 ? 21.779 122.819 217.749 1.00 132.41 99 TYR A C 1
ATOM 551 O O . TYR A 1 98 ? 22.724 122.044 217.881 1.00 135.43 99 TYR A O 1
ATOM 560 N N . TYR A 1 99 ? 21.849 123.937 217.022 1.00 125.55 100 TYR A N 1
ATOM 561 C CA . TYR A 1 99 ? 22.954 124.251 216.124 1.00 125.68 100 TYR A CA 1
ATOM 562 C C . TYR A 1 99 ? 23.950 125.358 216.561 1.00 128.16 100 TYR A C 1
ATOM 563 O O . TYR A 1 99 ? 24.781 125.775 215.747 1.00 128.01 100 TYR A O 1
ATOM 572 N N . GLY A 1 100 ? 23.911 125.770 217.825 1.00 124.32 101 GLY A N 1
ATOM 573 C CA . GLY A 1 100 ? 24.844 126.761 218.362 1.00 124.46 101 GLY A CA 1
ATOM 574 C C . GLY A 1 100 ? 24.684 128.192 217.879 1.00 127.73 101 GLY A C 1
ATOM 575 O O . GLY A 1 100 ? 23.973 128.447 216.901 1.00 126.12 101 GLY A O 1
ATOM 576 N N . LEU A 1 101 ? 25.381 129.136 218.569 1.00 124.86 102 LEU A N 1
ATOM 577 C CA . LEU A 1 101 ? 25.373 130.591 218.342 1.00 122.71 102 LEU A CA 1
ATOM 578 C C . LEU A 1 101 ? 25.695 131.024 216.894 1.00 127.03 102 LEU A C 1
ATOM 579 O O . LEU A 1 101 ? 25.124 132.028 216.447 1.00 124.95 102 LEU A O 1
ATOM 584 N N . PHE A 1 102 ? 26.608 130.305 216.173 1.00 125.15 103 PHE A N 1
ATOM 585 C CA . PHE A 1 102 ? 26.917 130.692 214.798 1.00 124.44 103 PHE A CA 1
ATOM 586 C C . PHE A 1 102 ? 25.715 130.491 213.891 1.00 126.57 103 PHE A C 1
ATOM 587 O O . PHE A 1 102 ? 25.285 131.449 213.237 1.00 124.29 103 PHE A O 1
ATOM 595 N N . TYR A 1 103 ? 25.173 129.253 213.846 1.00 123.65 104 TYR A N 1
ATOM 596 C CA . TYR A 1 103 ? 24.017 128.961 213.004 1.00 121.92 104 TYR A CA 1
ATOM 597 C C . TYR A 1 103 ? 22.739 129.639 213.505 1.00 123.01 104 TYR A C 1
ATOM 598 O O . TYR A 1 103 ? 21.774 129.755 212.752 1.00 121.53 104 TYR A O 1
ATOM 607 N N . CYS A 1 104 ? 22.756 130.145 214.747 1.00 118.70 105 CYS A N 1
ATOM 608 C CA . CYS A 1 104 ? 21.659 130.924 215.316 1.00 116.10 105 CYS A CA 1
ATOM 609 C C . CYS A 1 104 ? 21.676 132.257 214.560 1.00 118.45 105 CYS A C 1
ATOM 610 O O . CYS A 1 104 ? 20.699 132.605 213.894 1.00 116.08 105 CYS A O 1
ATOM 613 N N . LYS A 1 105 ? 22.840 132.924 214.564 1.00 116.02 106 LYS A N 1
ATOM 614 C CA . LYS A 1 105 ? 23.083 134.176 213.855 1.00 114.78 106 LYS A CA 1
ATOM 615 C C . LYS A 1 105 ? 22.826 134.037 212.350 1.00 117.36 106 LYS A C 1
ATOM 616 O O . LYS A 1 105 ? 22.114 134.865 211.793 1.00 115.19 106 LYS A O 1
ATOM 622 N N . PHE A 1 106 ? 23.344 132.963 211.714 1.00 115.28 107 PHE A N 1
ATOM 623 C CA . PHE A 1 106 ? 23.208 132.718 210.273 1.00 114.89 107 PHE A CA 1
ATOM 624 C C . PHE A 1 106 ? 21.778 132.440 209.787 1.00 117.92 107 PHE A C 1
ATOM 625 O O . PHE A 1 106 ? 21.426 132.915 208.711 1.00 116.86 107 PHE A O 1
ATOM 633 N N . HIS A 1 107 ? 20.975 131.665 210.540 1.00 114.77 108 HIS A N 1
ATOM 634 C CA . HIS A 1 107 ? 19.592 131.324 210.164 1.00 113.17 108 HIS A CA 1
ATOM 635 C C . HIS A 1 107 ? 18.632 132.538 210.227 1.00 111.34 108 HIS A C 1
ATOM 636 O O . HIS A 1 107 ? 17.517 132.475 209.693 1.00 109.02 108 HIS A O 1
ATOM 643 N N . ASN A 1 108 ? 19.065 133.620 210.901 1.00 105.69 109 ASN A N 1
ATOM 644 C CA . ASN A 1 108 ? 18.313 134.866 211.029 1.00 102.69 109 ASN A CA 1
ATOM 645 C C . ASN A 1 108 ? 18.857 135.918 210.060 1.00 106.23 109 ASN A C 1
ATOM 646 O O . ASN A 1 108 ? 18.197 136.924 209.806 1.00 104.85 109 ASN A O 1
ATOM 651 N N . PHE A 1 109 ? 20.053 135.679 209.509 1.00 103.86 110 PHE A N 1
ATOM 652 C CA . PHE A 1 109 ? 20.694 136.596 208.583 1.00 103.42 110 PHE A CA 1
ATOM 653 C C . PHE A 1 109 ? 20.314 136.269 207.145 1.00 107.68 110 PHE A C 1
ATOM 654 O O . PHE A 1 109 ? 19.695 137.106 206.490 1.00 106.39 110 PHE A O 1
ATOM 662 N N . PHE A 1 110 ? 20.677 135.050 206.658 1.00 105.52 111 PHE A N 1
ATOM 663 C CA . PHE A 1 110 ? 20.474 134.597 205.276 1.00 105.26 111 PHE A CA 1
ATOM 664 C C . PHE A 1 110 ? 19.020 134.736 204.721 1.00 106.72 111 PHE A C 1
ATOM 665 O O . PHE A 1 110 ? 18.931 135.221 203.588 1.00 105.90 111 PHE A O 1
ATOM 673 N N . PRO A 1 111 ? 17.891 134.376 205.422 1.00 101.03 112 PRO A N 1
ATOM 674 C CA . PRO A 1 111 ? 16.559 134.550 204.793 1.00 98.61 112 PRO A CA 1
ATOM 675 C C . PRO A 1 111 ? 16.268 135.956 204.269 1.00 99.28 112 PRO A C 1
ATOM 676 O O . PRO A 1 111 ? 15.694 136.065 203.191 1.00 97.71 112 PRO A O 1
ATOM 680 N N . ILE A 1 112 ? 16.687 137.018 205.006 1.00 94.87 113 ILE A N 1
ATOM 681 C CA . ILE A 1 112 ? 16.494 138.423 204.611 1.00 93.12 113 ILE A CA 1
ATOM 682 C C . ILE A 1 112 ? 17.322 138.736 203.372 1.00 98.51 113 ILE A C 1
ATOM 683 O O . ILE A 1 112 ? 16.819 139.397 202.460 1.00 97.41 113 ILE A O 1
ATOM 688 N N . ALA A 1 113 ? 18.567 138.225 203.315 1.00 97.22 114 ALA A N 1
ATOM 689 C CA . ALA A 1 113 ? 19.447 138.417 202.158 1.00 98.48 114 ALA A CA 1
ATOM 690 C C . ALA A 1 113 ? 18.916 137.700 200.900 1.00 101.49 114 ALA A C 1
ATOM 691 O O . ALA A 1 113 ? 18.959 138.270 199.809 1.00 101.23 114 ALA A O 1
ATOM 693 N N . ALA A 1 114 ? 18.393 136.472 201.069 1.00 97.54 115 ALA A N 1
ATOM 694 C CA . ALA A 1 114 ? 17.868 135.638 199.987 1.00 97.36 115 ALA A CA 1
ATOM 695 C C . ALA A 1 114 ? 16.568 136.149 199.412 1.00 98.00 115 ALA A C 1
ATOM 696 O O . ALA A 1 114 ? 16.377 136.043 198.196 1.00 97.56 115 ALA A O 1
ATOM 698 N N . VAL A 1 115 ? 15.665 136.685 200.270 1.00 91.96 116 VAL A N 1
ATOM 699 C CA . VAL A 1 115 ? 14.381 137.221 199.804 1.00 89.38 116 VAL A CA 1
ATOM 700 C C . VAL A 1 115 ? 14.605 138.547 199.055 1.00 94.23 116 VAL A C 1
ATOM 701 O O . VAL A 1 115 ? 14.008 138.739 197.990 1.00 93.59 116 VAL A O 1
ATOM 705 N N . PHE A 1 116 ? 15.515 139.415 199.563 1.00 91.43 117 PHE A N 1
ATOM 706 C CA . PHE A 1 116 ? 15.847 140.688 198.916 1.00 91.06 117 PHE A CA 1
ATOM 707 C C . PHE A 1 116 ? 16.377 140.475 197.508 1.00 95.98 117 PHE A C 1
ATOM 708 O O . PHE A 1 116 ? 15.876 141.098 196.572 1.00 94.45 117 PHE A O 1
ATOM 716 N N . ALA A 1 117 ? 17.390 139.601 197.369 1.00 95.25 118 ALA A N 1
ATOM 717 C CA . ALA A 1 117 ? 18.027 139.279 196.099 1.00 97.03 118 ALA A CA 1
ATOM 718 C C . ALA A 1 117 ? 17.053 138.681 195.086 1.00 102.26 118 ALA A C 1
ATOM 719 O O . ALA A 1 117 ? 17.164 138.993 193.904 1.00 103.21 118 ALA A O 1
ATOM 721 N N . SER A 1 118 ? 16.073 137.874 195.545 1.00 97.93 119 SER A N 1
ATOM 722 C CA . SER A 1 118 ? 15.061 137.257 194.683 1.00 96.77 119 SER A CA 1
ATOM 723 C C . SER A 1 118 ? 14.070 138.290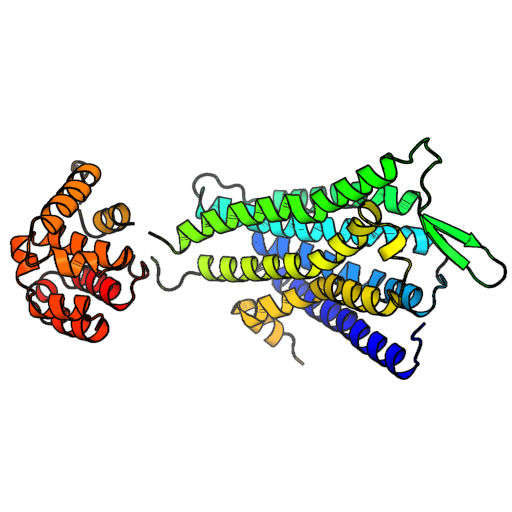 194.122 1.00 97.49 119 SER A C 1
ATOM 724 O O . SER A 1 118 ? 13.894 138.366 192.908 1.00 96.92 119 SER A O 1
ATOM 727 N N . ILE A 1 119 ? 13.435 139.091 195.006 1.00 91.81 120 ILE A N 1
ATOM 728 C CA . ILE A 1 119 ? 12.433 140.083 194.618 1.00 89.18 120 ILE A CA 1
ATOM 729 C C . ILE A 1 119 ? 13.048 141.188 193.752 1.00 94.14 120 ILE A C 1
ATOM 730 O O . ILE A 1 119 ? 12.406 141.619 192.790 1.00 93.74 120 ILE A O 1
ATOM 735 N N . TRP A 1 120 ? 14.299 141.589 194.031 1.00 91.69 121 TRP A N 1
ATOM 736 C CA . TRP A 1 120 ? 14.937 142.630 193.229 1.00 91.91 121 TRP A CA 1
ATOM 737 C C . TRP A 1 120 ? 15.518 142.083 191.932 1.00 96.33 121 TRP A C 1
ATOM 738 O O . TRP A 1 120 ? 15.757 142.864 191.019 1.00 96.11 121 TRP A O 1
ATOM 749 N N . SER A 1 121 ? 15.669 140.751 191.806 1.00 93.78 122 SER A N 1
ATOM 750 C CA . SER A 1 121 ? 16.096 140.162 190.540 1.00 95.11 122 SER A CA 1
ATOM 751 C C . SER A 1 121 ? 14.872 140.122 189.635 1.00 99.64 122 SER A C 1
ATOM 752 O O . SER A 1 121 ? 14.991 140.324 188.426 1.00 100.22 122 SER A O 1
ATOM 755 N N . MET A 1 122 ? 13.684 139.921 190.240 1.00 95.79 123 MET A N 1
ATOM 756 C CA . MET A 1 122 ? 12.407 139.915 189.533 1.00 95.06 123 MET A CA 1
ATOM 757 C C . MET A 1 122 ? 12.152 141.308 188.938 1.00 98.72 123 MET A C 1
ATOM 758 O O . MET A 1 122 ? 11.770 141.417 187.759 1.00 99.08 123 MET A O 1
ATOM 763 N N . THR A 1 123 ? 12.427 142.369 189.746 1.00 92.93 124 THR A N 1
ATOM 764 C CA . THR A 1 123 ? 12.284 143.781 189.371 1.00 90.89 124 THR A CA 1
ATOM 765 C C . THR A 1 123 ? 13.207 144.097 188.199 1.00 94.22 124 THR A C 1
ATOM 766 O O . THR A 1 123 ? 12.818 144.835 187.296 1.00 92.96 124 THR A O 1
ATOM 770 N N . ALA A 1 124 ? 14.414 143.501 188.201 1.00 92.29 125 ALA A N 1
ATOM 771 C CA . ALA A 1 124 ? 15.423 143.692 187.161 1.00 93.85 125 ALA A CA 1
ATOM 772 C C . ALA A 1 124 ? 14.937 143.171 185.810 1.00 97.41 125 ALA A C 1
ATOM 773 O O . ALA A 1 124 ? 15.170 143.814 184.784 1.00 97.47 125 ALA A O 1
ATOM 775 N N . VAL A 1 125 ? 14.217 142.040 185.821 1.00 93.23 126 VAL A N 1
ATOM 776 C CA . VAL A 1 125 ? 13.637 141.456 184.623 1.00 93.35 126 VAL A CA 1
ATOM 777 C C . VAL A 1 125 ? 12.516 142.368 184.122 1.00 98.27 126 VAL A C 1
ATOM 778 O O . VAL A 1 125 ? 12.419 142.597 182.920 1.00 97.50 126 VAL A O 1
ATOM 782 N N . ALA A 1 126 ? 11.706 142.921 185.055 1.00 96.40 127 ALA A N 1
ATOM 783 C CA . ALA A 1 126 ? 10.605 143.845 184.763 1.00 95.59 127 ALA A CA 1
ATOM 784 C C . ALA A 1 126 ? 11.127 145.140 184.153 1.00 102.14 127 ALA A C 1
ATOM 785 O O . ALA A 1 126 ? 10.571 145.598 183.158 1.00 101.90 127 ALA A O 1
ATOM 787 N N . PHE A 1 127 ? 12.216 145.701 184.705 1.00 101.02 128 PHE A N 1
ATOM 788 C CA . PHE A 1 127 ? 12.823 146.906 184.159 1.00 102.91 128 PHE A CA 1
ATOM 789 C C . PHE A 1 127 ? 13.302 146.647 182.721 1.00 106.52 128 PHE A C 1
ATOM 790 O O . PHE A 1 127 ? 13.008 147.454 181.843 1.00 106.28 128 PHE A O 1
ATOM 798 N N . ASP A 1 128 ? 14.005 145.513 182.484 1.00 103.18 129 ASP A N 1
ATOM 799 C CA . ASP A 1 128 ? 14.545 145.112 181.175 1.00 104.14 129 ASP A CA 1
ATOM 800 C C . ASP A 1 128 ? 13.477 144.991 180.079 1.00 105.62 129 ASP A C 1
ATOM 801 O O . ASP A 1 128 ? 13.726 145.402 178.942 1.00 105.88 129 ASP A O 1
ATOM 806 N N . ARG A 1 129 ? 12.305 144.415 180.419 1.00 99.37 130 ARG A N 1
ATOM 807 C CA . ARG A 1 129 ? 11.201 144.239 179.478 1.00 97.39 130 ARG A CA 1
ATOM 808 C C . ARG A 1 129 ? 10.578 145.574 179.167 1.00 100.27 130 ARG A C 1
ATOM 809 O O . ARG A 1 129 ? 10.316 145.846 178.000 1.00 100.74 130 ARG A O 1
ATOM 817 N N . TYR A 1 130 ? 10.412 146.436 180.195 1.00 95.45 131 TYR A N 1
ATOM 818 C CA . TYR A 1 130 ? 9.866 147.789 180.060 1.00 94.66 131 TYR A CA 1
ATOM 819 C C . TYR A 1 130 ? 10.742 148.627 179.111 1.00 103.71 131 TYR A C 1
ATOM 820 O O . TYR A 1 130 ? 10.233 149.199 178.148 1.00 103.45 131 TYR A O 1
ATOM 829 N N . MET A 1 131 ? 12.064 148.620 179.338 1.00 103.77 132 MET A N 1
ATOM 830 C CA . MET A 1 131 ? 13.037 149.351 178.531 1.00 106.46 132 MET A CA 1
ATOM 831 C C . MET A 1 131 ? 13.143 148.850 177.086 1.00 111.14 132 MET A C 1
ATOM 832 O O . MET A 1 131 ? 13.703 149.546 176.236 1.00 112.89 132 MET A O 1
ATOM 837 N N . ALA A 1 132 ? 12.645 147.640 176.816 1.00 105.47 133 ALA A N 1
ATOM 838 C CA . ALA A 1 132 ? 12.713 147.060 175.485 1.00 105.58 133 ALA A CA 1
ATOM 839 C C . ALA A 1 132 ? 11.415 147.291 174.737 1.00 107.08 133 ALA A C 1
ATOM 840 O O . ALA A 1 132 ? 11.446 147.587 173.539 1.00 107.68 133 ALA A O 1
ATOM 842 N N . ILE A 1 133 ? 10.271 147.145 175.442 1.00 100.42 134 ILE A N 1
ATOM 843 C CA . ILE A 1 133 ? 8.934 147.309 174.871 1.00 97.60 134 ILE A CA 1
ATOM 844 C C . ILE A 1 133 ? 8.590 148.789 174.723 1.00 101.85 134 ILE A C 1
ATOM 845 O O . ILE A 1 133 ? 8.101 149.193 173.666 1.00 102.16 134 ILE A O 1
ATOM 850 N N . ILE A 1 134 ? 8.857 149.588 175.776 1.00 97.40 135 ILE A N 1
ATOM 851 C CA . ILE A 1 134 ? 8.485 151.001 175.857 1.00 96.20 135 ILE A CA 1
ATOM 852 C C . ILE A 1 134 ? 9.574 151.944 175.284 1.00 102.29 135 ILE A C 1
ATOM 853 O O . ILE A 1 134 ? 9.206 152.859 174.549 1.00 101.19 135 ILE A O 1
ATOM 858 N N . HIS A 1 135 ? 10.878 151.723 175.577 1.00 102.13 136 HIS A N 1
ATOM 859 C CA . HIS A 1 135 ? 11.958 152.600 175.065 1.00 105.30 136 HIS A CA 1
ATOM 860 C C . HIS A 1 135 ? 13.032 151.837 174.246 1.00 112.72 136 HIS A C 1
ATOM 861 O O . HIS A 1 135 ? 14.140 151.605 174.757 1.00 112.61 136 HIS A O 1
ATOM 868 N N . PRO A 1 136 ? 12.723 151.442 172.974 1.00 111.82 137 PRO A N 1
ATOM 869 C CA . PRO A 1 136 ? 13.679 150.633 172.197 1.00 114.59 137 PRO A CA 1
ATOM 870 C C . PRO A 1 136 ? 14.859 151.382 171.608 1.00 125.44 137 PRO A C 1
ATOM 871 O O . PRO A 1 136 ? 15.874 150.746 171.306 1.00 126.97 137 PRO A O 1
ATOM 875 N N . LEU A 1 137 ? 14.727 152.713 171.430 1.00 125.75 138 LEU A N 1
ATOM 876 C CA . LEU A 1 137 ? 15.785 153.564 170.877 1.00 129.90 138 LEU A CA 1
ATOM 877 C C . LEU A 1 137 ? 16.946 153.710 171.873 1.00 138.57 138 LEU A C 1
ATOM 878 O O . LEU A 1 137 ? 18.103 153.761 171.451 1.00 140.72 138 LEU A O 1
ATOM 883 N N . GLN A 1 138 ? 16.645 153.739 173.188 1.00 136.38 139 GLN A N 1
ATOM 884 C CA . GLN A 1 138 ? 17.696 153.806 174.200 1.00 139.45 139 GLN A CA 1
ATOM 885 C C . GLN A 1 138 ? 18.001 152.405 174.751 1.00 146.37 139 GLN A C 1
ATOM 886 O O . GLN A 1 138 ? 17.144 151.807 175.404 1.00 144.00 139 GLN A O 1
ATOM 892 N N . PRO A 1 139 ? 19.187 151.833 174.443 1.00 147.78 140 PRO A N 1
ATOM 893 C CA . PRO A 1 139 ? 19.492 150.483 174.932 1.00 148.08 140 PRO A CA 1
ATOM 894 C C . PRO A 1 139 ? 20.219 150.486 176.281 1.00 155.01 140 PRO A C 1
ATOM 895 O O . PRO A 1 139 ? 21.322 151.027 176.395 1.00 157.33 140 PRO A O 1
ATOM 899 N N . ARG A 1 140 ? 19.583 149.903 177.312 1.00 151.20 141 ARG A N 1
ATOM 900 C CA . ARG A 1 140 ? 20.156 149.797 178.664 1.00 152.23 141 ARG A CA 1
ATOM 901 C C . ARG A 1 140 ? 20.584 148.340 178.984 1.00 156.58 141 ARG A C 1
ATOM 902 O O . ARG A 1 140 ? 20.851 147.984 180.144 1.00 156.12 141 ARG A O 1
ATOM 910 N N . LEU A 1 141 ? 20.675 147.515 177.921 1.00 152.90 142 LEU A N 1
ATOM 911 C CA . LEU A 1 141 ? 21.077 146.116 177.986 1.00 152.64 142 LEU A CA 1
ATOM 912 C C . LEU A 1 141 ? 22.568 146.008 177.695 1.00 156.96 142 LEU A C 1
ATOM 913 O O . LEU A 1 141 ? 23.016 146.404 176.612 1.00 159.47 142 LEU A O 1
ATOM 915 N N . SER A 1 142 ? 23.335 145.509 178.672 1.00 150.83 143 SER A N 1
ATOM 916 C CA . SER A 1 142 ? 24.782 145.313 178.551 1.00 153.08 143 SER A CA 1
ATOM 917 C C . SER A 1 142 ? 25.189 144.056 179.315 1.00 155.84 143 SER A C 1
ATOM 918 O O . SER A 1 142 ? 24.698 143.825 180.424 1.00 153.74 143 SER A O 1
ATOM 921 N N . ALA A 1 143 ? 26.065 143.235 178.709 1.00 153.27 144 ALA A N 1
ATOM 922 C CA . ALA A 1 143 ? 26.546 141.982 179.297 1.00 153.16 144 ALA A CA 1
ATOM 923 C C . ALA A 1 143 ? 27.330 142.228 180.575 1.00 153.91 144 ALA A C 1
ATOM 924 O O . ALA A 1 143 ? 26.990 141.648 181.600 1.00 151.39 144 ALA A O 1
ATOM 926 N N . THR A 1 144 ? 28.336 143.124 180.525 1.00 150.78 145 THR A N 1
ATOM 927 C CA . THR A 1 144 ? 29.171 143.494 181.665 1.00 150.79 145 THR A CA 1
ATOM 928 C C . THR A 1 144 ? 28.345 144.103 182.803 1.00 149.56 145 THR A C 1
ATOM 929 O O . THR A 1 144 ? 28.566 143.744 183.959 1.00 149.79 145 THR A O 1
ATOM 931 N N . ALA A 1 145 ? 27.375 144.986 182.475 1.00 141.06 146 ALA A N 1
ATOM 932 C CA . ALA A 1 145 ? 26.518 145.663 183.455 1.00 136.46 146 ALA A CA 1
ATOM 933 C C . ALA A 1 145 ? 25.612 144.724 184.257 1.00 134.36 146 ALA A C 1
ATOM 934 O O . ALA A 1 145 ? 25.406 144.976 185.445 1.00 132.65 146 ALA A O 1
ATOM 936 N N . THR A 1 146 ? 25.080 143.647 183.621 1.00 127.57 147 THR A N 1
ATOM 937 C CA . THR A 1 146 ? 24.197 142.654 184.263 1.00 123.70 147 THR A CA 1
ATOM 938 C C . THR A 1 146 ? 24.879 142.064 185.500 1.00 126.99 147 THR A C 1
ATOM 939 O O . THR A 1 146 ? 24.254 141.955 186.561 1.00 123.85 147 THR A O 1
ATOM 943 N N . LYS A 1 147 ? 26.178 141.735 185.360 1.00 126.18 148 LYS A N 1
ATOM 944 C CA . LYS A 1 147 ? 27.019 141.210 186.429 1.00 127.09 148 LYS A CA 1
ATOM 945 C C . LYS A 1 147 ? 27.209 142.244 187.548 1.00 130.63 148 LYS A C 1
ATOM 946 O O . LYS A 1 147 ? 27.242 141.855 188.716 1.00 130.52 148 LYS A O 1
ATOM 952 N N . VAL A 1 148 ? 27.291 143.553 187.201 1.00 126.04 149 VAL A N 1
ATOM 953 C CA . VAL A 1 148 ? 27.425 144.654 188.171 1.00 124.63 149 VAL A CA 1
ATOM 954 C C . VAL A 1 148 ? 26.104 144.817 188.950 1.00 124.05 149 VAL A C 1
ATOM 955 O O . VAL A 1 148 ? 26.139 145.050 190.164 1.00 123.09 149 VAL A O 1
ATOM 959 N N . VAL A 1 149 ? 24.947 144.665 188.256 1.00 117.26 150 VAL A N 1
ATOM 960 C CA . VAL A 1 149 ? 23.617 144.767 188.873 1.00 112.90 150 VAL A CA 1
ATOM 961 C C . VAL A 1 149 ? 23.450 143.641 189.890 1.00 117.01 150 VAL A C 1
ATOM 962 O O . VAL A 1 149 ? 23.189 143.927 191.058 1.00 115.46 150 VAL A O 1
ATOM 966 N N . ILE A 1 150 ? 23.697 142.379 189.467 1.00 115.18 151 ILE A N 1
ATOM 967 C CA . ILE A 1 150 ? 23.648 141.186 190.321 1.00 114.95 151 ILE A CA 1
ATOM 968 C C . ILE A 1 150 ? 24.606 141.358 191.524 1.00 121.71 151 ILE A C 1
ATOM 969 O O . ILE A 1 150 ? 24.251 140.986 192.644 1.00 119.57 151 ILE A O 1
ATOM 974 N N . CYS A 1 151 ? 25.776 141.997 191.291 1.00 123.19 152 CYS A N 1
ATOM 975 C CA . CYS A 1 151 ? 26.792 142.308 192.305 1.00 126.13 152 CYS A CA 1
ATOM 976 C C . CYS A 1 151 ? 26.254 143.304 193.348 1.00 126.09 152 CYS A C 1
ATOM 977 O O . CYS A 1 151 ? 26.393 143.058 194.551 1.00 124.58 152 CYS A O 1
ATOM 980 N N . VAL A 1 152 ? 25.634 144.414 192.884 1.00 120.68 153 VAL A N 1
ATOM 981 C CA . VAL A 1 152 ? 25.050 145.447 193.750 1.00 118.19 153 VAL A CA 1
ATOM 982 C C . VAL A 1 152 ? 23.884 144.873 194.560 1.00 117.86 153 VAL A C 1
ATOM 983 O O . VAL A 1 152 ? 23.852 145.082 195.775 1.00 116.54 153 VAL A O 1
ATOM 987 N N . ILE A 1 153 ? 22.974 144.102 193.891 1.00 112.20 154 ILE A N 1
ATOM 988 C CA . ILE A 1 153 ? 21.818 143.404 194.484 1.00 109.36 154 ILE A CA 1
ATOM 989 C C . ILE A 1 153 ? 22.238 142.649 195.760 1.00 115.36 154 ILE A C 1
ATOM 990 O O . ILE A 1 153 ? 21.610 142.823 196.813 1.00 114.10 154 ILE A O 1
ATOM 995 N N . TRP A 1 154 ? 23.329 141.856 195.661 1.00 113.90 155 TRP A N 1
ATOM 996 C CA . TRP A 1 154 ? 23.859 141.050 196.754 1.00 114.27 155 TRP A CA 1
ATOM 997 C C . TRP A 1 154 ? 24.558 141.840 197.852 1.00 118.64 155 TRP A C 1
ATOM 998 O O . TRP A 1 154 ? 24.474 141.441 199.012 1.00 117.65 155 TRP A O 1
ATOM 1009 N N . VAL A 1 155 ? 25.252 142.941 197.497 1.00 116.26 156 VAL A N 1
ATOM 1010 C CA . VAL A 1 155 ? 25.935 143.817 198.458 1.00 116.65 156 VAL A CA 1
ATOM 1011 C C . VAL A 1 155 ? 24.861 144.441 199.364 1.00 115.82 156 VAL A C 1
ATOM 1012 O O . VAL A 1 155 ? 24.935 144.313 200.590 1.00 115.09 156 VAL A O 1
ATOM 1016 N N . LEU A 1 156 ? 23.826 145.036 198.737 1.00 108.73 157 LEU A N 1
ATOM 1017 C CA . LEU A 1 156 ? 22.698 145.657 199.413 1.00 105.44 157 LEU A CA 1
ATOM 1018 C C . LEU A 1 156 ? 21.911 144.641 200.256 1.00 108.60 157 LEU A C 1
ATOM 1019 O O . LEU A 1 156 ? 21.526 144.962 201.383 1.00 106.43 157 LEU A O 1
ATOM 1024 N N . ALA A 1 157 ? 21.720 143.407 199.725 1.00 106.26 158 ALA A N 1
ATOM 1025 C CA . ALA A 1 157 ? 21.004 142.313 200.396 1.00 105.14 158 ALA A CA 1
ATOM 1026 C C . ALA A 1 157 ? 21.670 141.880 201.708 1.00 110.82 158 ALA A C 1
ATOM 1027 O O . ALA A 1 157 ? 20.974 141.755 202.719 1.00 108.93 158 ALA A O 1
ATOM 1029 N N . LEU A 1 158 ? 23.013 141.667 201.694 1.00 110.39 159 LEU A N 1
ATOM 1030 C CA . LEU A 1 158 ? 23.794 141.239 202.868 1.00 111.24 159 LEU A CA 1
ATOM 1031 C C . LEU A 1 158 ? 23.933 142.348 203.909 1.00 114.13 159 LEU A C 1
ATOM 1032 O O . LEU A 1 158 ? 24.092 142.048 205.093 1.00 113.40 159 LEU A O 1
ATOM 1037 N N . LEU A 1 159 ? 23.856 143.623 203.471 1.00 110.24 160 LEU A N 1
ATOM 1038 C CA . LEU A 1 159 ? 23.919 144.789 204.354 1.00 109.91 160 LEU A CA 1
ATOM 1039 C C . LEU A 1 159 ? 22.629 144.934 205.194 1.00 111.61 160 LEU A C 1
ATOM 1040 O O . LEU A 1 159 ? 22.709 145.152 206.405 1.00 111.71 160 LEU A O 1
ATOM 1045 N N . LEU A 1 160 ? 21.451 144.813 204.546 1.00 105.88 161 LEU A N 1
ATOM 1046 C CA . LEU A 1 160 ? 20.119 144.912 205.164 1.00 103.13 161 LEU A CA 1
ATOM 1047 C C . LEU A 1 160 ? 19.857 143.746 206.125 1.00 107.31 161 LEU A C 1
ATOM 1048 O O . LEU A 1 160 ? 19.164 143.916 207.128 1.00 105.63 161 LEU A O 1
ATOM 1053 N N . ALA A 1 161 ? 20.405 142.570 205.805 1.00 105.28 162 ALA A N 1
ATOM 1054 C CA . ALA A 1 161 ? 20.248 141.367 206.607 1.00 105.23 162 ALA A CA 1
ATOM 1055 C C . ALA A 1 161 ? 21.171 141.360 207.833 1.00 110.66 162 ALA A C 1
ATOM 1056 O O . ALA A 1 161 ? 20.895 140.637 208.796 1.00 109.53 162 ALA A O 1
ATOM 1058 N N . PHE A 1 162 ? 22.259 142.168 207.796 1.00 109.59 163 PHE A N 1
ATOM 1059 C CA . PHE A 1 162 ? 23.286 142.238 208.841 1.00 111.24 163 PHE A CA 1
ATOM 1060 C C . PHE A 1 162 ? 22.753 142.518 210.265 1.00 114.41 163 PHE A C 1
ATOM 1061 O O . PHE A 1 162 ? 23.121 141.729 211.140 1.00 115.31 163 PHE A O 1
ATOM 1069 N N . PRO A 1 163 ? 21.965 143.594 210.563 1.00 109.10 164 PRO A N 1
ATOM 1070 C CA . PRO A 1 163 ? 21.519 143.810 211.958 1.00 108.31 164 PRO A CA 1
ATOM 1071 C C . PRO A 1 163 ? 20.792 142.623 212.598 1.00 111.88 164 PRO A C 1
ATOM 1072 O O . PRO A 1 163 ? 21.062 142.324 213.768 1.00 111.02 164 PRO A O 1
ATOM 1076 N N . ALA A 1 164 ? 19.924 141.910 211.817 1.00 108.42 165 ALA A N 1
ATOM 1077 C CA . ALA A 1 164 ? 19.181 140.723 212.276 1.00 107.99 165 ALA A CA 1
ATOM 1078 C C . ALA A 1 164 ? 20.107 139.557 212.641 1.00 114.55 165 ALA A C 1
ATOM 1079 O O . ALA A 1 164 ? 19.773 138.767 213.521 1.00 114.21 165 ALA A O 1
ATOM 1081 N N . GLY A 1 165 ? 21.255 139.473 211.966 1.00 113.18 166 GLY A N 1
ATOM 1082 C CA . GLY A 1 165 ? 22.283 138.473 212.223 1.00 114.95 166 GLY A CA 1
ATOM 1083 C C . GLY A 1 165 ? 23.128 138.851 213.425 1.00 120.05 166 GLY A C 1
ATOM 1084 O O . GLY A 1 165 ? 23.420 138.004 214.276 1.00 120.97 166 GLY A O 1
ATOM 1085 N N . TYR A 1 166 ? 23.496 140.147 213.513 1.00 116.00 167 TYR A N 1
ATOM 1086 C CA . TYR A 1 166 ? 24.310 140.752 214.568 1.00 116.75 167 TYR A CA 1
ATOM 1087 C C . TYR A 1 166 ? 23.768 140.525 215.982 1.00 119.24 167 TYR A C 1
ATOM 1088 O O . TYR A 1 166 ? 24.532 140.112 216.851 1.00 119.82 167 TYR A O 1
ATOM 1097 N N . TYR A 1 167 ? 22.455 140.763 216.199 1.00 113.88 168 TYR A N 1
ATOM 1098 C CA . TYR A 1 167 ? 21.789 140.672 217.506 1.00 112.79 168 TYR A CA 1
ATOM 1099 C C . TYR A 1 167 ? 21.249 139.281 217.909 1.00 116.23 168 TYR A C 1
ATOM 1100 O O . TYR A 1 167 ? 20.794 139.114 219.046 1.00 115.57 168 TYR A O 1
ATOM 1109 N N . SER A 1 168 ? 21.339 138.285 217.015 1.00 112.82 169 SER A N 1
ATOM 1110 C CA . SER A 1 168 ? 20.910 136.922 217.312 1.00 112.62 169 SER A CA 1
ATOM 1111 C C . SER A 1 168 ? 21.891 136.297 218.294 1.00 117.46 169 SER A C 1
ATOM 1112 O O . SER A 1 168 ? 23.094 136.447 218.100 1.00 118.71 169 SER A O 1
ATOM 1115 N N . THR A 1 169 ? 21.392 135.631 219.354 1.00 113.78 170 THR A N 1
ATOM 1116 C CA . THR A 1 169 ? 22.235 134.957 220.360 1.00 115.54 170 THR A CA 1
ATOM 1117 C C . THR A 1 169 ? 21.522 133.754 221.017 1.00 119.38 170 THR A C 1
ATOM 1118 O O . THR A 1 169 ? 20.297 133.662 220.978 1.00 118.04 170 THR A O 1
ATOM 1122 N N . THR A 1 170 ? 22.292 132.838 221.614 1.00 117.03 171 THR A N 1
ATOM 1123 C CA . THR A 1 170 ? 21.727 131.663 222.265 1.00 117.40 171 THR A CA 1
ATOM 1124 C C . THR A 1 170 ? 21.802 131.790 223.771 1.00 121.32 171 THR A C 1
ATOM 1125 O O . THR A 1 170 ? 22.895 131.956 224.319 1.00 122.43 171 THR A O 1
ATOM 1129 N N . GLU A 1 171 ? 20.642 131.705 224.441 1.00 116.18 172 GLU A N 1
ATOM 1130 C CA . GLU A 1 171 ? 20.527 131.767 225.897 1.00 115.37 172 GLU A CA 1
ATOM 1131 C C . GLU A 1 171 ? 20.516 130.357 226.461 1.00 119.73 172 GLU A C 1
ATOM 1132 O O . GLU A 1 171 ? 19.656 129.552 226.094 1.00 119.86 172 GLU A O 1
ATOM 1138 N N . THR A 1 172 ? 21.486 130.047 227.328 1.00 116.50 173 THR A N 1
ATOM 1139 C CA . THR A 1 172 ? 21.605 128.718 227.920 1.00 118.17 173 THR A CA 1
ATOM 1140 C C . THR A 1 172 ? 20.765 128.627 229.197 1.00 121.44 173 THR A C 1
ATOM 1141 O O . THR A 1 172 ? 20.894 129.467 230.090 1.00 120.33 173 THR A O 1
ATOM 1145 N N . MET A 1 173 ? 19.893 127.608 229.262 1.00 118.43 174 MET A N 1
ATOM 1146 C CA . MET A 1 173 ? 18.985 127.365 230.384 1.00 118.20 174 MET A CA 1
ATOM 1147 C C . MET A 1 173 ? 19.113 125.930 230.915 1.00 124.38 174 MET A C 1
ATOM 1148 O O . MET A 1 173 ? 19.778 125.126 230.260 1.00 125.83 174 MET A O 1
ATOM 1153 N N . PRO A 1 174 ? 18.501 125.574 232.079 1.00 120.74 175 PRO A N 1
ATOM 1154 C CA . PRO A 1 174 ? 18.671 124.210 232.618 1.00 122.72 175 PRO A CA 1
ATOM 1155 C C . PRO A 1 174 ? 18.181 123.057 231.731 1.00 125.49 175 PRO A C 1
ATOM 1156 O O . PRO A 1 174 ? 18.893 122.067 231.573 1.00 126.79 175 PRO A O 1
ATOM 1160 N N . SER A 1 175 ? 16.978 123.184 231.160 1.00 120.02 176 SER A N 1
ATOM 1161 C CA . SER A 1 175 ? 16.382 122.148 230.321 1.00 120.89 176 SER A CA 1
ATOM 1162 C C . SER A 1 175 ? 16.767 122.209 228.824 1.00 122.35 176 SER A C 1
ATOM 1163 O O . SER A 1 175 ? 16.731 121.172 228.160 1.00 124.09 176 SER A O 1
ATOM 1165 N N . ARG A 1 176 ? 17.116 123.406 228.291 1.00 114.68 177 ARG A N 1
ATOM 1166 C CA . ARG A 1 176 ? 17.392 123.593 226.863 1.00 113.20 177 ARG A CA 1
ATOM 1167 C C . ARG A 1 176 ? 18.231 124.833 226.491 1.00 114.71 177 ARG A C 1
ATOM 1168 O O . ARG A 1 176 ? 18.505 125.683 227.340 1.00 112.53 177 ARG A O 1
ATOM 1176 N N . VAL A 1 177 ? 18.597 124.928 225.187 1.00 111.73 178 VAL A N 1
ATOM 1177 C CA . VAL A 1 177 ? 19.328 126.035 224.564 1.00 110.41 178 VAL A CA 1
ATOM 1178 C C . VAL A 1 177 ? 18.342 126.758 223.635 1.00 114.98 178 VAL A C 1
ATOM 1179 O O . VAL A 1 177 ? 17.649 126.102 222.850 1.00 115.12 178 VAL A O 1
ATOM 1181 N N . VAL A 1 178 ? 18.226 128.098 223.774 1.00 111.25 179 VAL A N 1
ATOM 1182 C CA . VAL A 1 178 ? 17.257 128.923 223.027 1.00 109.17 179 VAL A CA 1
ATOM 1183 C C . VAL A 1 178 ? 17.949 129.974 222.148 1.00 114.34 179 VAL A C 1
ATOM 1184 O O . VAL A 1 178 ? 18.792 130.712 222.642 1.00 113.98 179 VAL A O 1
ATOM 1188 N N . CYS A 1 179 ? 17.553 130.063 220.865 1.00 112.14 180 CYS A N 1
ATOM 1189 C CA . CYS A 1 179 ? 18.063 131.042 219.903 1.00 112.17 180 CYS A CA 1
ATOM 1190 C C . CYS A 1 179 ? 17.043 132.202 219.736 1.00 115.78 180 CYS A C 1
ATOM 1191 O O . CYS A 1 179 ? 15.956 132.000 219.183 1.00 114.89 180 CYS A O 1
ATOM 1194 N N . MET A 1 180 ? 17.395 133.406 220.248 1.00 112.30 181 MET A N 1
ATOM 1195 C CA . MET A 1 180 ? 16.567 134.612 220.165 1.00 110.66 181 MET A CA 1
ATOM 1196 C C . MET A 1 180 ? 17.395 135.869 219.854 1.00 113.70 181 MET A C 1
ATOM 1197 O O . MET A 1 180 ? 18.578 135.934 220.185 1.00 113.35 181 MET A O 1
ATOM 1202 N N . ILE A 1 181 ? 16.776 136.843 219.173 1.00 110.42 182 ILE A N 1
ATOM 1203 C CA . ILE A 1 181 ? 17.450 138.079 218.765 1.00 110.51 182 ILE A CA 1
ATOM 1204 C C . ILE A 1 181 ? 17.096 139.221 219.747 1.00 115.77 182 ILE A C 1
ATOM 1205 O O . ILE A 1 181 ? 15.923 139.586 219.923 1.00 114.42 182 ILE A O 1
ATOM 1210 N N . GLU A 1 182 ? 18.145 139.761 220.392 1.00 114.10 183 GLU A N 1
ATOM 1211 C CA . GLU A 1 182 ? 18.023 140.820 221.389 1.00 114.27 183 GLU A CA 1
ATOM 1212 C C . GLU A 1 182 ? 18.845 142.080 221.063 1.00 119.02 183 GLU A C 1
ATOM 1213 O O . GLU A 1 182 ? 20.082 142.071 221.102 1.00 119.10 183 GLU A O 1
ATOM 1219 N N . TRP A 1 183 ? 18.119 143.167 220.752 1.00 115.98 184 TRP A N 1
ATOM 1220 C CA . TRP A 1 183 ? 18.653 144.487 220.410 1.00 117.24 184 TRP A CA 1
ATOM 1221 C C . TRP A 1 183 ? 18.992 145.266 221.695 1.00 126.87 184 TRP A C 1
ATOM 1222 O O . TRP A 1 183 ? 18.427 144.931 222.737 1.00 126.00 184 TRP A O 1
ATOM 1233 N N . PRO A 1 184 ? 19.871 146.310 221.663 1.00 128.83 185 PRO A N 1
ATOM 1234 C CA . PRO A 1 184 ? 20.188 147.050 222.904 1.00 131.44 185 PRO A CA 1
ATOM 1235 C C . PRO A 1 184 ? 18.974 147.643 223.615 1.00 139.96 185 PRO A C 1
ATOM 1236 O O . PRO A 1 184 ? 17.998 148.006 222.957 1.00 138.76 185 PRO A O 1
ATOM 1240 N N . GLU A 1 185 ? 19.030 147.715 224.960 1.00 141.48 186 GLU A N 1
ATOM 1241 C CA . GLU A 1 185 ? 17.939 148.220 225.793 1.00 143.32 186 GLU A CA 1
ATOM 1242 C C . GLU A 1 185 ? 17.726 149.738 225.650 1.00 153.77 186 GLU A C 1
ATOM 1243 O O . GLU A 1 185 ? 18.378 150.541 226.327 1.00 155.21 186 GLU A O 1
ATOM 1245 N N . HIS A 1 186 ? 16.813 150.116 224.740 1.00 153.74 187 HIS A N 1
ATOM 1246 C CA . HIS A 1 186 ? 16.438 151.506 224.474 1.00 156.54 187 HIS A CA 1
ATOM 1247 C C . HIS A 1 186 ? 15.159 151.880 225.251 1.00 163.02 187 HIS A C 1
ATOM 1248 O O . HIS A 1 186 ? 14.430 150.962 225.640 1.00 162.55 187 HIS A O 1
ATOM 1255 N N . PRO A 1 187 ? 14.861 153.190 225.504 1.00 161.48 188 PRO A N 1
ATOM 1256 C CA . PRO A 1 187 ? 13.653 153.544 226.293 1.00 161.55 188 PRO A CA 1
ATOM 1257 C C . PRO A 1 187 ? 12.309 152.974 225.804 1.00 161.89 188 PRO A C 1
ATOM 1258 O O . PRO A 1 187 ? 11.398 152.796 226.623 1.00 162.07 188 PRO A O 1
ATOM 1262 N N . ASN A 1 188 ? 12.188 152.689 224.488 1.00 154.36 189 ASN A N 1
ATOM 1263 C CA . ASN A 1 188 ? 10.981 152.127 223.879 1.00 151.44 189 ASN A CA 1
ATOM 1264 C C . ASN A 1 188 ? 11.334 151.070 222.819 1.00 150.65 189 ASN A C 1
ATOM 1265 O O . ASN A 1 188 ? 10.429 150.424 222.272 1.00 148.94 189 ASN A O 1
ATOM 1267 N N . LYS A 1 189 ? 12.660 150.868 222.570 1.00 144.75 190 LYS A N 1
ATOM 1268 C CA . LYS A 1 189 ? 13.229 149.933 221.583 1.00 142.07 190 LYS A CA 1
ATOM 1269 C C . LYS A 1 189 ? 12.586 150.133 220.189 1.00 141.04 190 LYS A C 1
ATOM 1270 O O . LYS A 1 189 ? 12.059 149.195 219.585 1.00 139.17 190 LYS A O 1
ATOM 1272 N N . ILE A 1 190 ? 12.596 151.394 219.720 1.00 135.36 191 ILE A N 1
ATOM 1273 C CA . ILE A 1 190 ? 12.015 151.816 218.453 1.00 133.31 191 ILE A CA 1
ATOM 1274 C C . ILE A 1 190 ? 12.790 151.316 217.241 1.00 135.03 191 ILE A C 1
ATOM 1275 O O . ILE A 1 190 ? 12.171 151.031 216.218 1.00 134.44 191 ILE A O 1
ATOM 1277 N N . TYR A 1 191 ? 14.131 151.205 217.351 1.00 129.94 192 TYR A N 1
ATOM 1278 C CA . TYR A 1 191 ? 15.027 150.757 216.273 1.00 128.44 192 TYR A CA 1
ATOM 1279 C C . TYR A 1 191 ? 14.709 149.351 215.748 1.00 124.78 192 TYR A C 1
ATOM 1280 O O . TYR A 1 191 ? 14.667 149.170 214.533 1.00 124.06 192 TYR A O 1
ATOM 1289 N N . GLU A 1 192 ? 14.458 148.375 216.647 1.00 115.70 193 GLU A N 1
ATOM 1290 C CA . GLU A 1 192 ? 14.102 147.001 216.286 1.00 112.22 193 GLU A CA 1
ATOM 1291 C C . GLU A 1 192 ? 12.819 146.990 215.442 1.00 110.87 193 GLU A C 1
ATOM 1292 O O . GLU A 1 192 ? 12.768 146.296 214.429 1.00 109.05 193 GLU A O 1
ATOM 1298 N N . LYS A 1 193 ? 11.808 147.792 215.844 1.00 105.90 194 LYS A N 1
ATOM 1299 C CA . LYS A 1 193 ? 10.514 147.925 215.158 1.00 104.20 194 LYS A CA 1
ATOM 1300 C C . LYS A 1 193 ? 10.644 148.621 213.788 1.00 106.30 194 LYS A C 1
ATOM 1301 O O . LYS A 1 193 ? 10.074 148.140 212.804 1.00 105.30 194 LYS A O 1
ATOM 1303 N N . VAL A 1 194 ? 11.410 149.731 213.726 1.00 101.60 195 VAL A N 1
ATOM 1304 C CA . VAL A 1 194 ? 11.674 150.499 212.505 1.00 100.46 195 VAL A CA 1
ATOM 1305 C C . VAL A 1 194 ? 12.359 149.596 211.462 1.00 100.87 195 VAL A C 1
ATOM 1306 O O . VAL A 1 194 ? 11.872 149.479 210.339 1.00 98.61 195 VAL A O 1
ATOM 1310 N N . TYR A 1 195 ? 13.448 148.921 211.869 1.00 97.44 196 TYR A N 1
ATOM 1311 C CA . TYR A 1 195 ? 14.201 147.972 211.050 1.00 97.04 196 TYR A CA 1
ATOM 1312 C C . TYR A 1 195 ? 13.266 146.885 210.511 1.00 100.62 196 TYR A C 1
ATOM 1313 O O . TYR A 1 195 ? 13.255 146.660 209.300 1.00 100.20 196 TYR A O 1
ATOM 1322 N N . HIS A 1 196 ? 12.449 146.256 211.395 1.00 96.57 197 HIS A N 1
ATOM 1323 C CA . HIS A 1 196 ? 11.495 145.221 210.998 1.00 95.46 197 HIS A CA 1
ATOM 1324 C C . HIS A 1 196 ? 10.556 145.735 209.911 1.00 96.86 197 HIS A C 1
ATOM 1325 O O . HIS A 1 196 ? 10.311 145.022 208.937 1.00 95.76 197 HIS A O 1
ATOM 1332 N N . ILE A 1 197 ? 10.038 146.969 210.087 1.00 92.53 198 ILE A N 1
ATOM 1333 C CA . ILE A 1 197 ? 9.120 147.638 209.162 1.00 91.53 198 ILE A CA 1
ATOM 1334 C C . ILE A 1 197 ? 9.807 147.937 207.800 1.00 95.03 198 ILE A C 1
ATOM 1335 O O . ILE A 1 197 ? 9.230 147.650 206.748 1.00 92.93 198 ILE A O 1
ATOM 1340 N N . CYS A 1 198 ? 11.044 148.466 207.833 1.00 93.19 199 CYS A N 1
ATOM 1341 C CA . CYS A 1 198 ? 11.833 148.779 206.645 1.00 93.81 199 CYS A CA 1
ATOM 1342 C C . CYS A 1 198 ? 12.104 147.556 205.791 1.00 99.32 199 CYS A C 1
ATOM 1343 O O . CYS A 1 198 ? 11.909 147.605 204.570 1.00 99.43 199 CYS A O 1
ATOM 1346 N N . VAL A 1 199 ? 12.540 146.454 206.439 1.00 96.28 200 VAL A N 1
ATOM 1347 C CA . VAL A 1 199 ? 12.833 145.172 205.799 1.00 95.80 200 VAL A CA 1
ATOM 1348 C C . VAL A 1 199 ? 11.571 144.720 205.067 1.00 99.81 200 VAL A C 1
ATOM 1349 O O . VAL A 1 199 ? 11.644 144.465 203.866 1.00 99.39 200 VAL A O 1
ATOM 1353 N N . THR A 1 200 ? 10.403 144.752 205.760 1.00 96.46 201 THR A N 1
ATOM 1354 C CA . THR A 1 200 ? 9.084 144.400 205.213 1.00 95.79 201 THR A CA 1
ATOM 1355 C C . THR A 1 200 ? 8.757 145.248 203.945 1.00 100.43 201 THR A C 1
ATOM 1356 O O . THR A 1 200 ? 8.136 144.731 203.010 1.00 100.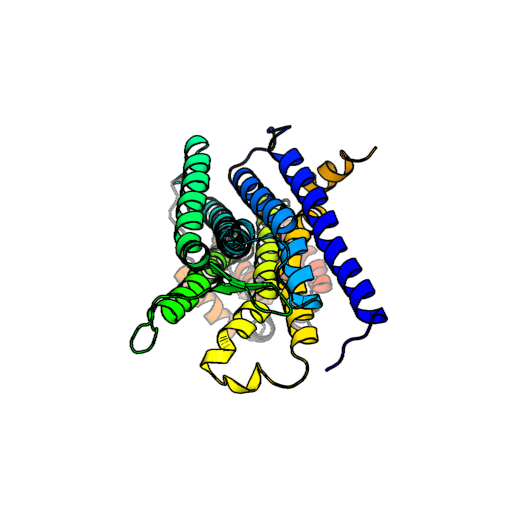36 201 THR A O 1
ATOM 1360 N N . VAL A 1 201 ? 9.227 146.512 203.890 1.00 96.27 202 VAL A N 1
ATOM 1361 C CA . VAL A 1 201 ? 8.990 147.379 202.737 1.00 95.54 202 VAL A CA 1
ATOM 1362 C C . VAL A 1 201 ? 9.900 147.011 201.567 1.00 101.41 202 VAL A C 1
ATOM 1363 O O . VAL A 1 201 ? 9.391 146.765 200.469 1.00 101.58 202 VAL A O 1
ATOM 1367 N N . LEU A 1 202 ? 11.233 146.964 201.796 1.00 98.81 203 LEU A N 1
ATOM 1368 C CA . LEU A 1 202 ? 12.232 146.649 200.762 1.00 99.24 203 LEU A CA 1
ATOM 1369 C C . LEU A 1 202 ? 12.139 145.243 200.185 1.00 103.05 203 LEU A C 1
ATOM 1370 O O . LEU A 1 202 ? 12.518 145.039 199.039 1.00 102.57 203 LEU A O 1
ATOM 1375 N N . ILE A 1 203 ? 11.630 144.286 200.969 1.00 100.22 204 ILE A N 1
ATOM 1376 C CA . ILE A 1 203 ? 11.503 142.878 200.590 1.00 100.52 204 ILE A CA 1
ATOM 1377 C C . ILE A 1 203 ? 10.112 142.541 200.016 1.00 101.96 204 ILE A C 1
ATOM 1378 O O . ILE A 1 203 ? 9.964 141.493 199.379 1.00 101.63 204 ILE A O 1
ATOM 1383 N N . TYR A 1 204 ? 9.106 143.419 200.210 1.00 96.55 205 TYR A N 1
ATOM 1384 C CA . TYR A 1 204 ? 7.768 143.081 199.740 1.00 95.32 205 TYR A CA 1
ATOM 1385 C C . TYR A 1 204 ? 6.995 144.206 199.058 1.00 98.36 205 TYR A C 1
ATOM 1386 O O . TYR A 1 204 ? 6.770 144.114 197.854 1.00 98.36 205 TYR A O 1
ATOM 1395 N N . PHE A 1 205 ? 6.523 145.208 199.820 1.00 93.55 206 PHE A N 1
ATOM 1396 C CA . PHE A 1 205 ? 5.657 146.275 199.320 1.00 92.61 206 PHE A CA 1
ATOM 1397 C C . PHE A 1 205 ? 6.280 147.164 198.231 1.00 95.19 206 PHE A C 1
ATOM 1398 O O . PHE A 1 205 ? 5.665 147.315 197.165 1.00 94.32 206 PHE A O 1
ATOM 1406 N N . LEU A 1 206 ? 7.476 147.745 198.485 1.00 91.00 207 LEU A N 1
ATOM 1407 C CA . LEU A 1 206 ? 8.143 148.627 197.521 1.00 90.56 207 LEU A CA 1
ATOM 1408 C C . LEU A 1 206 ? 8.416 147.946 196.149 1.00 93.86 207 LEU A C 1
ATOM 1409 O O . LEU A 1 206 ? 7.884 148.451 195.159 1.00 92.27 207 LEU A O 1
ATOM 1414 N N . PRO A 1 207 ? 9.186 146.825 196.045 1.00 91.06 208 PRO A N 1
ATOM 1415 C CA . PRO A 1 207 ? 9.413 146.223 194.720 1.00 91.11 208 PRO A CA 1
ATOM 1416 C C . PRO A 1 207 ? 8.167 145.687 194.023 1.00 94.70 208 PRO A C 1
ATOM 1417 O O . PRO A 1 207 ? 8.107 145.785 192.798 1.00 94.22 208 PRO A O 1
ATOM 1421 N N . LEU A 1 208 ? 7.169 145.153 194.775 1.00 91.18 209 LEU A N 1
ATOM 1422 C CA . LEU A 1 208 ? 5.919 144.654 194.170 1.00 90.51 209 LEU A CA 1
ATOM 1423 C C . LEU A 1 208 ? 5.125 145.781 193.513 1.00 94.90 209 LEU A C 1
ATOM 1424 O O . LEU A 1 208 ? 4.475 145.569 192.486 1.00 94.36 209 LEU A O 1
ATOM 1429 N N . LEU A 1 209 ? 5.220 146.985 194.083 1.00 91.91 210 LEU A N 1
ATOM 1430 C CA . LEU A 1 209 ? 4.584 148.169 193.534 1.00 91.96 210 LEU A CA 1
ATOM 1431 C C . LEU A 1 209 ? 5.247 148.524 192.192 1.00 96.44 210 LEU A C 1
ATOM 1432 O O . LEU A 1 209 ? 4.539 148.707 191.204 1.00 96.88 210 LEU A O 1
ATOM 1437 N N . VAL A 1 210 ? 6.604 148.555 192.154 1.00 91.99 211 VAL A N 1
ATOM 1438 C CA . VAL A 1 210 ? 7.450 148.853 190.987 1.00 91.23 211 VAL A CA 1
ATOM 1439 C C . VAL A 1 210 ? 7.210 147.837 189.861 1.00 92.86 211 VAL A C 1
ATOM 1440 O O . VAL A 1 210 ? 6.954 148.245 188.729 1.00 91.27 211 VAL A O 1
ATOM 1444 N N . ILE A 1 211 ? 7.260 146.522 190.185 1.00 89.90 212 ILE A N 1
ATOM 1445 C CA . ILE A 1 211 ? 7.009 145.418 189.241 1.00 89.73 212 ILE A CA 1
ATOM 1446 C C . ILE A 1 211 ? 5.579 145.540 188.703 1.00 93.75 212 ILE A C 1
ATOM 1447 O O . ILE A 1 211 ? 5.367 145.374 187.501 1.00 94.20 212 ILE A O 1
ATOM 1452 N N . GLY A 1 212 ? 4.635 145.863 189.590 1.00 89.01 213 GLY A N 1
ATOM 1453 C CA . GLY A 1 212 ? 3.239 146.073 189.236 1.00 88.26 213 GLY A CA 1
ATOM 1454 C C . GLY A 1 212 ? 3.069 147.121 188.155 1.00 93.21 213 GLY A C 1
ATOM 1455 O O . GLY A 1 212 ? 2.399 146.863 187.149 1.00 92.31 213 GLY A O 1
ATOM 1456 N N . TYR A 1 213 ? 3.740 148.289 188.334 1.00 91.22 214 TYR A N 1
ATOM 1457 C CA . TYR A 1 213 ? 3.735 149.420 187.403 1.00 91.87 214 TYR A CA 1
ATOM 1458 C C . TYR A 1 213 ? 4.282 149.073 186.000 1.00 97.23 214 TYR A C 1
ATOM 1459 O O . TYR A 1 213 ? 3.661 149.438 184.995 1.00 96.52 214 TYR A O 1
ATOM 1468 N N . ALA A 1 214 ? 5.479 148.453 185.933 1.00 94.70 215 ALA A N 1
ATOM 1469 C CA . ALA A 1 214 ? 6.115 148.143 184.656 1.00 95.16 215 ALA A CA 1
ATOM 1470 C C . ALA A 1 214 ? 5.278 147.207 183.821 1.00 98.51 215 ALA A C 1
ATOM 1471 O O . ALA A 1 214 ? 4.896 147.598 182.725 1.00 98.32 215 ALA A O 1
ATOM 1473 N N . TYR A 1 215 ? 4.917 146.022 184.364 1.00 95.21 216 TYR A N 1
ATOM 1474 C CA . TYR A 1 215 ? 4.122 145.008 183.660 1.00 95.06 216 TYR A CA 1
ATOM 1475 C C . TYR A 1 215 ? 2.705 145.476 183.326 1.00 99.04 216 TYR A C 1
ATOM 1476 O O . TYR A 1 215 ? 2.125 144.937 182.385 1.00 99.04 216 TYR A O 1
ATOM 1485 N N . THR A 1 216 ? 2.159 146.499 184.020 1.00 95.46 217 THR A N 1
ATOM 1486 C CA . THR A 1 216 ? 0.838 146.980 183.606 1.00 94.89 217 THR A CA 1
ATOM 1487 C C . THR A 1 216 ? 0.997 147.849 182.308 1.00 97.67 217 THR A C 1
ATOM 1488 O O . THR A 1 216 ? 0.293 147.595 181.327 1.00 97.37 217 THR A O 1
ATOM 1492 N N . VAL A 1 217 ? 1.972 148.782 182.281 1.00 92.89 218 VAL A N 1
ATOM 1493 C CA . VAL A 1 217 ? 2.276 149.633 181.117 1.00 92.53 218 VAL A CA 1
ATOM 1494 C C . VAL A 1 217 ? 2.650 148.753 179.896 1.00 97.20 218 VAL A C 1
ATOM 1495 O O . VAL A 1 217 ? 2.133 148.955 178.793 1.00 97.45 218 VAL A O 1
ATOM 1499 N N . VAL A 1 218 ? 3.514 147.759 180.123 1.00 93.62 219 VAL A N 1
ATOM 1500 C CA . VAL A 1 218 ? 3.978 146.803 179.119 1.00 93.90 219 VAL A CA 1
ATOM 1501 C C . VAL A 1 218 ? 2.826 145.849 178.703 1.00 98.89 219 VAL A C 1
ATOM 1502 O O . VAL A 1 218 ? 2.762 145.421 177.547 1.00 99.54 219 VAL A O 1
ATOM 1506 N N . GLY A 1 219 ? 1.917 145.564 179.631 1.00 94.86 220 GLY A N 1
ATOM 1507 C CA . GLY A 1 219 ? 0.769 144.706 179.356 1.00 94.99 220 GLY A CA 1
ATOM 1508 C C . GLY A 1 219 ? -0.208 145.359 178.400 1.00 99.37 220 GLY A C 1
ATOM 1509 O O . GLY A 1 219 ? -0.727 144.711 177.485 1.00 99.06 220 GLY A O 1
ATOM 1510 N N . ILE A 1 220 ? -0.433 146.668 178.611 1.00 95.43 221 ILE A N 1
ATOM 1511 C CA . ILE A 1 220 ? -1.289 147.532 177.806 1.00 94.52 221 ILE A CA 1
ATOM 1512 C C . ILE A 1 220 ? -0.692 147.684 176.390 1.00 99.08 221 ILE A C 1
ATOM 1513 O O . ILE A 1 220 ? -1.429 147.595 175.406 1.00 98.96 221 ILE A O 1
ATOM 1518 N N . ARG A 1 221 ? 0.633 147.876 176.290 1.00 95.75 222 ARG A N 1
ATOM 1519 C CA . ARG A 1 221 ? 1.294 148.033 175.002 1.00 96.41 222 ARG A CA 1
ATOM 1520 C C . ARG A 1 221 ? 1.251 146.766 174.126 1.00 101.37 222 ARG A C 1
ATOM 1521 O O . ARG A 1 221 ? 1.029 146.882 172.919 1.00 101.49 222 ARG A O 1
ATOM 1529 N N . LEU A 1 222 ? 1.455 145.576 174.726 1.00 98.34 223 LEU A N 1
ATOM 1530 C CA . LEU A 1 222 ? 1.511 144.291 174.012 1.00 98.71 223 LEU A CA 1
ATOM 1531 C C . LEU A 1 222 ? 0.175 143.699 173.615 1.00 103.87 223 LEU A C 1
ATOM 1532 O O . LEU A 1 222 ? 0.105 142.951 172.639 1.00 103.01 223 LEU A O 1
ATOM 1537 N N . TRP A 1 223 ? -0.868 143.982 174.394 1.00 102.90 224 TRP A N 1
ATOM 1538 C CA . TRP A 1 223 ? -2.182 143.398 174.158 1.00 104.09 224 TRP A CA 1
ATOM 1539 C C . TRP A 1 223 ? -3.224 144.405 173.636 1.00 109.92 224 TRP A C 1
ATOM 1540 O O . TRP A 1 223 ? -3.858 144.125 172.619 1.00 110.50 224 TRP A O 1
ATOM 1551 N N . ALA A 1 224 ? -3.367 145.575 174.284 1.00 106.73 225 ALA A N 1
ATOM 1552 C CA . ALA A 1 224 ? -4.345 146.601 173.895 1.00 106.39 225 ALA A CA 1
ATOM 1553 C C . ALA A 1 224 ? -3.926 147.498 172.708 1.00 110.96 225 ALA A C 1
ATOM 1554 O O . ALA A 1 224 ? -2.735 147.604 172.397 1.00 112.06 225 ALA A O 1
ATOM 1556 N N . SER A 1 225 ? -4.931 148.152 172.061 1.00 106.10 226 SER A N 1
ATOM 1557 C CA . SER A 1 225 ? -4.788 149.117 170.951 1.00 105.39 226 SER A CA 1
ATOM 1558 C C . SER A 1 225 ? -5.987 150.104 170.929 1.00 106.98 226 SER A C 1
ATOM 1559 O O . SER A 1 225 ? -6.812 150.073 171.849 1.00 106.23 226 SER A O 1
ATOM 1562 N N . ASN A 1 226 ? -6.066 150.990 169.915 1.00 102.46 1001 ASN A N 1
ATOM 1563 C CA . ASN A 1 226 ? -7.145 151.977 169.803 1.00 102.08 1001 ASN A CA 1
ATOM 1564 C C . ASN A 1 226 ? -7.508 152.294 168.344 1.00 104.73 1001 ASN A C 1
ATOM 1565 O O . ASN A 1 226 ? -6.798 151.864 167.433 1.00 103.86 1001 ASN A O 1
ATOM 1570 N N . ILE A 1 227 ? -8.592 153.084 168.143 1.00 101.01 1002 ILE A N 1
ATOM 1571 C CA . ILE A 1 227 ? -9.120 153.507 166.839 1.00 101.15 1002 ILE A CA 1
ATOM 1572 C C . ILE A 1 227 ? -8.112 154.310 166.017 1.00 106.88 1002 ILE A C 1
ATOM 1573 O O . ILE A 1 227 ? -8.045 154.112 164.804 1.00 106.74 1002 ILE A O 1
ATOM 1578 N N . PHE A 1 228 ? -7.334 155.198 166.661 1.00 105.12 1003 PHE A N 1
ATOM 1579 C CA . PHE A 1 228 ? -6.344 156.030 165.967 1.00 106.27 1003 PHE A CA 1
ATOM 1580 C C . PHE A 1 228 ? -5.182 155.196 165.445 1.00 109.74 1003 PHE A C 1
ATOM 1581 O O . PHE A 1 228 ? -4.651 155.494 164.372 1.00 109.17 1003 PHE A O 1
ATOM 1589 N N . GLU A 1 229 ? -4.832 154.116 166.184 1.00 105.89 1004 GLU A N 1
ATOM 1590 C CA . GLU A 1 229 ? -3.799 153.162 165.797 1.00 105.91 1004 GLU A CA 1
ATOM 1591 C C . GLU A 1 229 ? -4.335 152.371 164.592 1.00 110.27 1004 GLU A C 1
ATOM 1592 O O . GLU A 1 229 ? -3.668 152.327 163.558 1.00 111.24 1004 GLU A O 1
ATOM 1594 N N . MET A 1 230 ? -5.580 151.840 164.712 1.00 105.70 1005 MET A N 1
ATOM 1595 C CA . MET A 1 230 ? -6.331 151.053 163.717 1.00 105.23 1005 MET A CA 1
ATOM 1596 C C . MET A 1 230 ? -6.466 151.795 162.388 1.00 108.06 1005 MET A C 1
ATOM 1597 O O . MET A 1 230 ? -6.121 151.243 161.338 1.00 108.04 1005 MET A O 1
ATOM 1602 N N . LEU A 1 231 ? -6.970 153.045 162.439 1.00 103.41 1006 LEU A N 1
ATOM 1603 C CA . LEU A 1 231 ? -7.150 153.882 161.258 1.00 103.24 1006 LEU A CA 1
ATOM 1604 C C . LEU A 1 231 ? -5.811 154.292 160.640 1.00 111.06 1006 LEU A C 1
ATOM 1605 O O . LEU A 1 231 ? -5.751 154.474 159.422 1.00 112.07 1006 LEU A O 1
ATOM 1610 N N . ARG A 1 232 ? -4.735 154.427 161.461 1.00 108.73 1007 ARG A N 1
ATOM 1611 C CA . ARG A 1 232 ? -3.406 154.756 160.936 1.00 109.89 1007 ARG A CA 1
ATOM 1612 C C . ARG A 1 232 ? -2.889 153.594 160.061 1.00 113.31 1007 ARG A C 1
ATOM 1613 O O . ARG A 1 232 ? -2.330 153.855 158.990 1.00 114.18 1007 ARG A O 1
ATOM 1621 N N . ILE A 1 233 ? -3.170 152.324 160.473 1.00 107.85 1008 ILE A N 1
ATOM 1622 C CA . ILE A 1 233 ? -2.797 151.093 159.758 1.00 107.67 1008 ILE A CA 1
ATOM 1623 C C . ILE A 1 233 ? -3.630 150.891 158.478 1.00 113.24 1008 ILE A C 1
ATOM 1624 O O . ILE A 1 233 ? -3.055 150.686 157.401 1.00 113.91 1008 ILE A O 1
ATOM 1629 N N . ASP A 1 234 ? -4.979 150.912 158.607 1.00 109.63 1009 ASP A N 1
ATOM 1630 C CA . ASP A 1 234 ? -5.912 150.687 157.496 1.00 109.62 1009 ASP A CA 1
ATOM 1631 C C . ASP A 1 234 ? -5.975 151.836 156.467 1.00 115.04 1009 ASP A C 1
ATOM 1632 O O . ASP A 1 234 ? -6.352 151.585 155.318 1.00 115.02 1009 ASP A O 1
ATOM 1637 N N . GLU A 1 235 ? -5.593 153.076 156.874 1.00 112.38 1010 GLU A N 1
ATOM 1638 C CA . GLU A 1 235 ? -5.542 154.277 156.026 1.00 139.50 1010 GLU A CA 1
ATOM 1639 C C . GLU A 1 235 ? -4.211 154.991 156.209 1.00 157.26 1010 GLU A C 1
ATOM 1640 O O . GLU A 1 235 ? -3.772 155.697 155.308 1.00 121.96 1010 GLU A O 1
ATOM 1646 N N . ASP A 1 242 ? 6.751 164.254 150.314 1.00 171.97 1017 ASP A N 1
ATOM 1647 C CA . ASP A 1 242 ? 6.208 162.957 149.914 1.00 169.48 1017 ASP A CA 1
ATOM 1648 C C . ASP A 1 242 ? 4.659 162.943 149.821 1.00 171.56 1017 ASP A C 1
ATOM 1649 O O . ASP A 1 242 ? 4.114 162.661 148.751 1.00 170.59 1017 ASP A O 1
ATOM 1651 N N . GLU A 1 243 ? 3.971 163.241 150.952 1.00 167.29 1018 GLU A N 1
ATOM 1652 C CA . GLU A 1 243 ? 2.513 163.333 151.165 1.00 164.91 1018 GLU A CA 1
ATOM 1653 C C . GLU A 1 243 ? 2.264 163.866 152.596 1.00 169.28 1018 GLU A C 1
ATOM 1654 O O . GLU A 1 243 ? 3.067 163.593 153.496 1.00 169.20 1018 GLU A O 1
ATOM 1656 N N . ALA A 1 244 ? 1.167 164.627 152.805 1.00 165.76 1019 ALA A N 1
ATOM 1657 C CA . ALA A 1 244 ? 0.825 165.220 154.113 1.00 165.36 1019 ALA A CA 1
ATOM 1658 C C . ALA A 1 244 ? 0.349 164.199 155.175 1.00 166.43 1019 ALA A C 1
ATOM 1659 O O . ALA A 1 244 ? 0.188 163.015 154.865 1.00 164.49 1019 ALA A O 1
ATOM 1661 N N . GLU A 1 245 ? 0.147 164.660 156.430 1.00 162.47 1020 GLU A N 1
ATOM 1662 C CA . GLU A 1 245 ? -0.295 163.824 157.552 1.00 159.77 1020 GLU A CA 1
ATOM 1663 C C . GLU A 1 245 ? -1.817 163.699 157.623 1.00 162.71 1020 GLU A C 1
ATOM 1664 O O . GLU A 1 245 ? -2.526 164.570 157.119 1.00 163.39 1020 GLU A O 1
ATOM 1666 N N . LYS A 1 246 ? -2.313 162.610 158.256 1.00 157.40 1021 LYS A N 1
ATOM 1667 C CA . LYS A 1 246 ? -3.736 162.308 158.463 1.00 155.25 1021 LYS A CA 1
ATOM 1668 C C . LYS A 1 246 ? -4.327 163.174 159.596 1.00 159.94 1021 LYS A C 1
ATOM 1669 O O . LYS A 1 246 ? -3.594 163.618 160.486 1.00 161.32 1021 LYS A O 1
ATOM 1671 N N . LEU A 1 247 ? -5.649 163.413 159.559 1.00 155.04 1022 LEU A N 1
ATOM 1672 C CA . LEU A 1 247 ? -6.336 164.244 160.552 1.00 155.13 1022 LEU A CA 1
ATOM 1673 C C . LEU A 1 247 ? -7.519 163.505 161.200 1.00 154.89 1022 LEU A C 1
ATOM 1674 O O . LEU A 1 247 ? -8.657 163.987 161.158 1.00 155.32 1022 LEU A O 1
ATOM 1676 N N . PHE A 1 248 ? -7.239 162.337 161.812 1.00 147.23 1023 PHE A N 1
ATOM 1677 C CA . PHE A 1 248 ? -8.248 161.483 162.447 1.00 144.12 1023 PHE A CA 1
ATOM 1678 C C . PHE A 1 248 ? -8.868 162.074 163.699 1.00 146.74 1023 PHE A C 1
ATOM 1679 O O . PHE A 1 248 ? -10.084 162.016 163.849 1.00 145.76 1023 PHE A O 1
ATOM 1687 N N . ASN A 1 249 ? -8.032 162.638 164.592 1.00 143.50 1024 ASN A N 1
ATOM 1688 C CA . ASN A 1 249 ? -8.396 163.264 165.876 1.00 143.48 1024 ASN A CA 1
ATOM 1689 C C . ASN A 1 249 ? -9.778 163.963 165.860 1.00 145.57 1024 ASN A C 1
ATOM 1690 O O . ASN A 1 249 ? -10.609 163.680 166.724 1.00 144.34 1024 ASN A O 1
ATOM 1695 N N . GLN A 1 250 ? -10.028 164.822 164.841 1.00 141.49 1025 GLN A N 1
ATOM 1696 C CA . GLN A 1 250 ? -11.271 165.577 164.642 1.00 141.02 1025 GLN A CA 1
ATOM 1697 C C . GLN A 1 250 ? -12.364 164.753 163.958 1.00 139.59 1025 GLN A C 1
ATOM 1698 O O . GLN A 1 250 ? -13.527 164.834 164.357 1.00 138.91 1025 GLN A O 1
ATOM 1700 N N . ASP A 1 251 ? -11.985 163.974 162.929 1.00 132.82 1026 ASP A N 1
ATOM 1701 C CA . ASP A 1 251 ? -12.883 163.135 162.133 1.00 130.58 1026 ASP A CA 1
ATOM 1702 C C . ASP A 1 251 ? -13.502 161.979 162.907 1.00 129.34 1026 ASP A C 1
ATOM 1703 O O . ASP A 1 251 ? -14.633 161.610 162.613 1.00 128.63 1026 ASP A O 1
ATOM 1708 N N . VAL A 1 252 ? -12.774 161.418 163.888 1.00 122.34 1027 VAL A N 1
ATOM 1709 C CA . VAL A 1 252 ? -13.210 160.304 164.738 1.00 119.26 1027 VAL A CA 1
ATOM 1710 C C . VAL A 1 252 ? -14.363 160.752 165.638 1.00 123.07 1027 VAL A C 1
ATOM 1711 O O . VAL A 1 252 ? -15.356 160.033 165.765 1.00 122.02 1027 VAL A O 1
ATOM 1715 N N . ASP A 1 253 ? -14.254 161.961 166.209 1.00 120.76 1028 ASP A N 1
ATOM 1716 C CA . ASP A 1 253 ? -15.290 162.529 167.069 1.00 121.65 1028 ASP A CA 1
ATOM 1717 C C . ASP A 1 253 ? -16.494 162.972 166.237 1.00 122.56 1028 ASP A C 1
ATOM 1718 O O . ASP A 1 253 ? -17.629 162.900 166.710 1.00 122.49 1028 ASP A O 1
ATOM 1723 N N . ALA A 1 254 ? -16.241 163.362 164.977 1.00 116.72 1029 ALA A N 1
ATOM 1724 C CA . ALA A 1 254 ? -17.262 163.762 164.014 1.00 116.62 1029 ALA A CA 1
ATOM 1725 C C . ALA A 1 254 ? -17.997 162.536 163.439 1.00 116.92 1029 ALA A C 1
ATOM 1726 O O . ALA A 1 254 ? -19.165 162.647 163.046 1.00 117.19 1029 ALA A O 1
ATOM 1728 N N . ALA A 1 255 ? -17.304 161.375 163.380 1.00 109.68 1030 ALA A N 1
ATOM 1729 C CA . ALA A 1 255 ? -17.851 160.103 162.897 1.00 107.25 1030 ALA A CA 1
ATOM 1730 C C . ALA A 1 255 ? -18.825 159.560 163.930 1.00 109.43 1030 ALA A C 1
ATOM 1731 O O . ALA A 1 255 ? -19.896 159.070 163.562 1.00 108.74 1030 ALA A O 1
ATOM 1733 N N . VAL A 1 256 ? -18.441 159.668 165.233 1.00 104.71 1031 VAL A N 1
ATOM 1734 C CA . VAL A 1 256 ? -19.223 159.241 166.393 1.00 103.70 1031 VAL A CA 1
ATOM 1735 C C . VAL A 1 256 ? -20.506 160.068 166.462 1.00 110.53 1031 VAL A C 1
ATOM 1736 O O . VAL A 1 256 ? -21.584 159.483 166.549 1.00 110.39 1031 VAL A O 1
ATOM 1740 N N . ARG A 1 257 ? -20.395 161.410 166.317 1.00 110.38 1032 ARG A N 1
ATOM 1741 C CA . ARG A 1 257 ? -21.535 162.343 166.294 1.00 113.56 1032 ARG A CA 1
ATOM 1742 C C . ARG A 1 257 ? -22.551 161.988 165.182 1.00 119.57 1032 ARG A C 1
ATOM 1743 O O . ARG A 1 257 ? -23.763 162.065 165.413 1.00 121.43 1032 ARG A O 1
ATOM 1751 N N . GLY A 1 258 ? -22.037 161.597 164.010 1.00 114.49 1033 GLY A N 1
ATOM 1752 C CA . GLY A 1 258 ? -22.831 161.223 162.847 1.00 114.15 1033 GLY A CA 1
ATOM 1753 C C . GLY A 1 258 ? -23.549 159.899 162.990 1.00 117.24 1033 GLY A C 1
ATOM 1754 O O . GLY A 1 258 ? -24.679 159.762 162.516 1.00 117.20 1033 GLY A O 1
ATOM 1755 N N . ILE A 1 259 ? -22.886 158.905 163.627 1.00 113.15 1034 ILE A N 1
ATOM 1756 C CA . ILE A 1 259 ? -23.434 157.562 163.871 1.00 112.43 1034 ILE A CA 1
ATOM 1757 C C . ILE A 1 259 ? -24.644 157.644 164.812 1.00 119.45 1034 ILE A C 1
ATOM 1758 O O . ILE A 1 259 ? -25.681 157.034 164.531 1.00 120.15 1034 ILE A O 1
ATOM 1763 N N . LEU A 1 260 ? -24.521 158.443 165.890 1.00 117.24 1035 LEU A N 1
ATOM 1764 C CA . LEU A 1 260 ? -25.578 158.635 166.881 1.00 119.49 1035 LEU A CA 1
ATOM 1765 C C . LEU A 1 260 ? -26.767 159.472 166.360 1.00 129.86 1035 LEU A C 1
ATOM 1766 O O . LEU A 1 260 ? -27.819 159.480 167.000 1.00 132.15 1035 LEU A O 1
ATOM 1771 N N . ARG A 1 261 ? -26.614 160.130 165.184 1.00 128.43 1036 ARG A N 1
ATOM 1772 C CA . ARG A 1 261 ? -27.664 160.900 164.498 1.00 131.02 1036 ARG A CA 1
ATOM 1773 C C . ARG A 1 261 ? -28.492 159.942 163.620 1.00 135.93 1036 ARG A C 1
ATOM 1774 O O . ARG A 1 261 ? -29.703 160.130 163.489 1.00 138.55 1036 ARG A O 1
ATOM 1782 N N . ASN A 1 262 ? -27.819 158.947 162.986 1.00 129.86 1037 ASN A N 1
ATOM 1783 C CA . ASN A 1 262 ? -28.406 157.950 162.079 1.00 128.92 1037 ASN A CA 1
ATOM 1784 C C . ASN A 1 262 ? -29.238 156.918 162.841 1.00 132.17 1037 ASN A C 1
ATOM 1785 O O . ASN A 1 262 ? -28.744 156.308 163.790 1.00 131.35 1037 ASN A O 1
ATOM 1790 N N . ALA A 1 263 ? -30.493 156.715 162.413 1.00 128.59 1038 ALA A N 1
ATOM 1791 C CA . ALA A 1 263 ? -31.420 155.778 163.053 1.00 128.86 1038 ALA A CA 1
ATOM 1792 C C . ALA A 1 263 ? -31.115 154.301 162.766 1.00 128.43 1038 ALA A C 1
ATOM 1793 O O . ALA A 1 263 ? -31.434 153.445 163.593 1.00 128.58 1038 ALA A O 1
ATOM 1795 N N . LYS A 1 264 ? -30.523 154.005 161.597 1.00 120.96 1039 LYS A N 1
ATOM 1796 C CA . LYS A 1 264 ? -30.169 152.641 161.194 1.00 118.63 1039 LYS A CA 1
ATOM 1797 C C . LYS A 1 264 ? -28.864 152.176 161.858 1.00 119.48 1039 LYS A C 1
ATOM 1798 O O . LYS A 1 264 ? -28.679 150.972 162.063 1.00 118.82 1039 LYS A O 1
ATOM 1804 N N . LEU A 1 265 ? -27.964 153.126 162.195 1.00 113.53 1040 LEU A N 1
ATOM 1805 C CA . LEU A 1 265 ? -26.659 152.807 162.774 1.00 110.61 1040 LEU A CA 1
ATOM 1806 C C . LEU A 1 265 ? -26.574 152.945 164.312 1.00 114.16 1040 LEU A C 1
ATOM 1807 O O . LEU A 1 265 ? -25.882 152.138 164.941 1.00 111.85 1040 LEU A O 1
ATOM 1812 N N . LYS A 1 266 ? -27.284 153.935 164.907 1.00 112.56 1041 LYS A N 1
ATOM 1813 C CA . LYS A 1 266 ? -27.297 154.206 166.354 1.00 112.89 1041 LYS A CA 1
ATOM 1814 C C . LYS A 1 266 ? -27.609 152.976 167.237 1.00 116.92 1041 LYS A C 1
ATOM 1815 O O . LYS A 1 266 ? -26.816 152.736 168.149 1.00 115.06 1041 LYS A O 1
ATOM 1821 N N . PRO A 1 267 ? -28.712 152.194 167.029 1.00 115.66 1042 PRO A N 1
ATOM 1822 C CA . PRO A 1 267 ? -28.977 151.048 167.927 1.00 116.09 1042 PRO A CA 1
ATOM 1823 C C . PRO A 1 267 ? -27.884 149.978 167.950 1.00 118.50 1042 PRO A C 1
ATOM 1824 O O . PRO A 1 267 ? -27.577 149.448 169.023 1.00 117.78 1042 PRO A O 1
ATOM 1828 N N . VAL A 1 268 ? -27.276 149.696 166.780 1.00 114.03 1043 VAL A N 1
ATOM 1829 C CA . VAL A 1 268 ? -26.204 148.710 166.636 1.00 112.57 1043 VAL A CA 1
ATOM 1830 C C . VAL A 1 268 ? -25.019 149.150 167.482 1.00 116.82 1043 VAL A C 1
ATOM 1831 O O . VAL A 1 268 ? -24.574 148.399 168.346 1.00 116.50 1043 VAL A O 1
ATOM 1835 N N . TYR A 1 269 ? -24.553 150.393 167.251 1.00 113.51 1044 TYR A N 1
ATOM 1836 C CA . TYR A 1 269 ? -23.416 151.042 167.899 1.00 111.98 1044 TYR A CA 1
ATOM 1837 C C . TYR A 1 269 ? -23.469 151.028 169.431 1.00 116.22 1044 TYR A C 1
ATOM 1838 O O . TYR A 1 269 ? -22.434 150.827 170.079 1.00 115.03 1044 TYR A O 1
ATOM 1847 N N . ASP A 1 270 ? -24.671 151.236 170.002 1.00 113.69 1045 ASP A N 1
ATOM 1848 C CA . ASP A 1 270 ? -24.893 151.235 171.447 1.00 113.47 1045 ASP A CA 1
ATOM 1849 C C . ASP A 1 270 ? -24.683 149.840 172.049 1.00 115.36 1045 ASP A C 1
ATOM 1850 O O . ASP A 1 270 ? -24.108 149.730 173.130 1.00 114.68 1045 ASP A O 1
ATOM 1855 N N . SER A 1 271 ? -25.115 148.779 171.329 1.00 110.87 1046 SER A N 1
ATOM 1856 C CA . SER A 1 271 ? -24.973 147.375 171.743 1.00 109.78 1046 SER A CA 1
ATOM 1857 C C . SER A 1 271 ? -23.510 146.890 171.724 1.00 110.78 1046 SER A C 1
ATOM 1858 O O . SER A 1 271 ? -23.162 145.930 172.421 1.00 110.92 1046 SER A O 1
ATOM 1861 N N . LEU A 1 272 ? -22.670 147.537 170.906 1.00 104.28 1047 LEU A N 1
ATOM 1862 C CA . LEU A 1 272 ? -21.284 147.134 170.718 1.00 101.84 1047 LEU A CA 1
ATOM 1863 C C . LEU A 1 272 ? -20.343 147.602 171.800 1.00 103.85 1047 LEU A C 1
ATOM 1864 O O . LEU A 1 272 ? -20.495 148.709 172.311 1.00 104.15 1047 LEU A O 1
ATOM 1869 N N . ASP A 1 273 ? -19.336 146.760 172.110 1.00 98.22 1048 ASP A N 1
ATOM 1870 C CA . ASP A 1 273 ? -18.252 147.040 173.049 1.00 96.39 1048 ASP A CA 1
ATOM 1871 C C . ASP A 1 273 ? -17.218 147.916 172.337 1.00 99.95 1048 ASP A C 1
ATOM 1872 O O . ASP A 1 273 ? -17.246 148.019 171.108 1.00 99.97 1048 ASP A O 1
ATOM 1877 N N . ALA A 1 274 ? -16.302 148.519 173.100 1.00 95.85 1049 ALA A N 1
ATOM 1878 C CA . ALA A 1 274 ? -15.255 149.409 172.609 1.00 95.30 1049 ALA A CA 1
ATOM 1879 C C . ALA A 1 274 ? -14.487 148.918 171.365 1.00 99.23 1049 ALA A C 1
ATOM 1880 O O . ALA A 1 274 ? -14.273 149.705 170.434 1.00 98.36 1049 ALA A O 1
ATOM 1882 N N . VAL A 1 275 ? -14.078 147.629 171.351 1.00 96.27 1050 VAL A N 1
ATOM 1883 C CA . VAL A 1 275 ? -13.322 147.026 170.243 1.00 96.42 1050 VAL A CA 1
ATOM 1884 C C . VAL A 1 275 ? -14.187 146.926 168.972 1.00 102.79 1050 VAL A C 1
ATOM 1885 O O . VAL A 1 275 ? -13.714 147.268 167.883 1.00 103.70 1050 VAL A O 1
ATOM 1889 N N . ARG A 1 276 ? -15.448 146.465 169.118 1.00 98.90 1051 ARG A N 1
ATOM 1890 C CA . ARG A 1 276 ? -16.387 146.319 168.003 1.00 98.70 1051 ARG A CA 1
ATOM 1891 C C . ARG A 1 276 ? -16.893 147.660 167.486 1.00 102.64 1051 ARG A C 1
ATOM 1892 O O . ARG A 1 276 ? -17.161 147.795 166.285 1.00 102.99 1051 ARG A O 1
ATOM 1900 N N . ARG A 1 277 ? -16.981 148.661 168.381 1.00 97.93 1052 ARG A N 1
ATOM 1901 C CA . ARG A 1 277 ? -17.386 150.016 168.022 1.00 97.40 1052 ARG A CA 1
ATOM 1902 C C . ARG A 1 277 ? -16.371 150.592 167.027 1.00 98.23 1052 ARG A C 1
ATOM 1903 O O . ARG A 1 277 ? -16.771 151.232 166.055 1.00 97.40 1052 ARG A O 1
ATOM 1911 N N . ALA A 1 278 ? -15.064 150.309 167.252 1.00 93.29 1053 ALA A N 1
ATOM 1912 C CA . ALA A 1 278 ? -13.945 150.749 166.410 1.00 92.44 1053 ALA A CA 1
ATOM 1913 C C . ALA A 1 278 ? -13.981 150.118 165.015 1.00 95.98 1053 ALA A C 1
ATOM 1914 O O . ALA A 1 278 ? -13.647 150.788 164.028 1.00 95.44 1053 ALA A O 1
ATOM 1916 N N . ALA A 1 279 ? -14.421 148.842 164.932 1.00 92.18 1054 ALA A N 1
ATOM 1917 C CA . ALA A 1 279 ? -14.581 148.119 163.667 1.00 91.59 1054 ALA A CA 1
ATOM 1918 C C . ALA A 1 279 ? -15.669 148.809 162.813 1.00 94.30 1054 ALA A C 1
ATOM 1919 O O . ALA A 1 279 ? -15.446 149.041 161.619 1.00 93.51 1054 ALA A O 1
ATOM 1921 N N . LEU A 1 280 ? -16.801 149.213 163.446 1.00 90.02 1055 LEU A N 1
ATOM 1922 C CA . LEU A 1 280 ? -17.879 149.921 162.759 1.00 90.23 1055 LEU A CA 1
ATOM 1923 C C . LEU A 1 280 ? -17.435 151.292 162.259 1.00 96.73 1055 LEU A C 1
ATOM 1924 O O . LEU A 1 280 ? -17.784 151.637 161.136 1.00 97.76 1055 LEU A O 1
ATOM 1929 N N . ILE A 1 281 ? -16.643 152.054 163.055 1.00 94.03 1056 ILE A N 1
ATOM 1930 C CA . ILE A 1 281 ? -16.149 153.376 162.648 1.00 94.43 1056 ILE A CA 1
ATOM 1931 C C . ILE A 1 281 ? -15.144 153.247 161.513 1.00 98.59 1056 ILE A C 1
ATOM 1932 O O . ILE A 1 281 ? -15.169 154.077 160.602 1.00 98.59 1056 ILE A O 1
ATOM 1937 N N . ASN A 1 282 ? -14.310 152.183 161.538 1.00 95.47 1057 ASN A N 1
ATOM 1938 C CA . ASN A 1 282 ? -13.309 151.876 160.501 1.00 95.91 1057 ASN A CA 1
ATOM 1939 C C . ASN A 1 282 ? -13.964 151.772 159.088 1.00 100.75 1057 ASN A C 1
ATOM 1940 O O . ASN A 1 282 ? -13.398 152.242 158.095 1.00 100.28 1057 ASN A O 1
ATOM 1945 N N . MET A 1 283 ? -15.165 151.166 159.030 1.00 97.55 1058 MET A N 1
ATOM 1946 C CA . MET A 1 283 ? -15.966 150.983 157.823 1.00 97.39 1058 MET A CA 1
ATOM 1947 C C . MET A 1 283 ? -16.547 152.311 157.359 1.00 100.98 1058 MET A C 1
ATOM 1948 O O . MET A 1 283 ? -16.488 152.603 156.169 1.00 101.20 1058 MET A O 1
ATOM 1953 N N . VAL A 1 284 ? -17.108 153.113 158.292 1.00 96.72 1059 VAL A N 1
ATOM 1954 C CA . VAL A 1 284 ? -17.677 154.437 158.008 1.00 96.99 1059 VAL A CA 1
ATOM 1955 C C . VAL A 1 284 ? -16.569 155.339 157.403 1.00 101.73 1059 VAL A C 1
ATOM 1956 O O . VAL A 1 284 ? -16.858 156.182 156.550 1.00 102.84 1059 VAL A O 1
ATOM 1960 N N . PHE A 1 285 ? -15.299 155.103 157.798 1.00 96.40 1060 PHE A N 1
ATOM 1961 C CA . PHE A 1 285 ? -14.152 155.833 157.279 1.00 96.05 1060 PHE A CA 1
ATOM 1962 C C . PHE A 1 285 ? -13.838 155.447 155.817 1.00 102.66 1060 PHE A C 1
ATOM 1963 O O . PHE A 1 285 ? -13.383 156.291 155.043 1.00 104.82 1060 PHE A O 1
ATOM 1971 N N . GLN A 1 286 ? -14.137 154.201 155.429 1.00 98.36 1061 GLN A N 1
ATOM 1972 C CA . GLN A 1 286 ? -13.886 153.671 154.094 1.00 98.37 1061 GLN A CA 1
ATOM 1973 C C . GLN A 1 286 ? -15.081 153.844 153.122 1.00 105.54 1061 GLN A C 1
ATOM 1974 O O . GLN A 1 286 ? -14.871 154.213 151.971 1.00 106.83 1061 GLN A O 1
ATOM 1980 N N . MET A 1 287 ? -16.314 153.591 153.580 1.00 103.19 1062 MET A N 1
ATOM 1981 C CA . MET A 1 287 ? -17.537 153.659 152.763 1.00 104.39 1062 MET A CA 1
ATOM 1982 C C . MET A 1 287 ? -18.439 154.859 153.047 1.00 110.14 1062 MET A C 1
ATOM 1983 O O . MET A 1 287 ? -19.184 155.288 152.169 1.00 109.88 1062 MET A O 1
ATOM 1988 N N . GLY A 1 288 ? -18.428 155.335 154.283 1.00 108.66 1063 GLY A N 1
ATOM 1989 C CA . GLY A 1 288 ? -19.290 156.429 154.703 1.00 110.45 1063 GLY A CA 1
ATOM 1990 C C . GLY A 1 288 ? -20.563 155.930 155.350 1.00 116.63 1063 GLY A C 1
ATOM 1991 O O . GLY A 1 288 ? -21.004 154.807 155.083 1.00 116.73 1063 GLY A O 1
ATOM 1992 N N . GLU A 1 289 ? -21.159 156.779 156.204 1.00 114.17 1064 GLU A N 1
ATOM 1993 C CA . GLU A 1 289 ? -22.396 156.547 156.954 1.00 114.51 1064 GLU A CA 1
ATOM 1994 C C . GLU A 1 289 ? -23.511 155.885 156.123 1.00 118.72 1064 GLU A C 1
ATOM 1995 O O . GLU A 1 289 ? -24.051 154.867 156.546 1.00 118.42 1064 GLU A O 1
ATOM 2001 N N . THR A 1 290 ? -23.823 156.443 154.941 1.00 115.99 1065 THR A N 1
ATOM 2002 C CA . THR A 1 290 ? -24.880 155.970 154.041 1.00 116.88 1065 THR A CA 1
ATOM 2003 C C . THR A 1 290 ? -24.558 154.574 153.467 1.00 119.56 1065 THR A C 1
ATOM 2004 O O . THR A 1 290 ? -25.457 153.726 153.402 1.00 120.39 1065 THR A O 1
ATOM 2008 N N . GLY A 1 291 ? -23.294 154.349 153.103 1.00 113.82 1066 GLY A N 1
ATOM 2009 C CA . GLY A 1 291 ? -22.818 153.068 152.582 1.00 112.30 1066 GLY A CA 1
ATOM 2010 C C . GLY A 1 291 ? -22.887 151.946 153.603 1.00 113.68 1066 GLY A C 1
ATOM 2011 O O . GLY A 1 291 ? -23.391 150.859 153.302 1.00 113.37 1066 GLY A O 1
ATOM 2012 N N . VAL A 1 292 ? -22.405 152.223 154.834 1.00 107.89 1067 VAL A N 1
ATOM 2013 C CA . VAL A 1 292 ? -22.400 151.302 155.974 1.00 106.27 1067 VAL A CA 1
ATOM 2014 C C . VAL A 1 292 ? -23.838 150.949 156.411 1.00 109.87 1067 VAL A C 1
ATOM 2015 O O . VAL A 1 292 ? -24.099 149.792 156.741 1.00 110.33 1067 VAL A O 1
ATOM 2019 N N . ALA A 1 293 ? -24.775 151.925 156.340 1.00 105.52 1068 ALA A N 1
ATOM 2020 C CA . ALA A 1 293 ? -26.198 151.764 156.675 1.00 105.75 1068 ALA A CA 1
ATOM 2021 C C . ALA A 1 293 ? -26.893 150.737 155.774 1.00 108.69 1068 ALA A C 1
ATOM 2022 O O . ALA A 1 293 ? -27.978 150.253 156.110 1.00 109.90 1068 ALA A O 1
ATOM 2024 N N . GLY A 1 294 ? -26.246 150.409 154.656 1.00 102.99 1069 GLY A N 1
ATOM 2025 C CA . GLY A 1 294 ? -26.725 149.428 153.693 1.00 103.08 1069 GLY A CA 1
ATOM 2026 C C . GLY A 1 294 ? -26.669 147.985 154.167 1.00 105.48 1069 GLY A C 1
ATOM 2027 O O . GLY A 1 294 ? -27.540 147.194 153.797 1.00 106.87 1069 GLY A O 1
ATOM 2028 N N . PHE A 1 295 ? -25.647 147.621 154.979 1.00 99.27 1070 PHE A N 1
ATOM 2029 C CA . PHE A 1 295 ? -25.437 146.262 155.512 1.00 99.21 1070 PHE A CA 1
ATOM 2030 C C . PHE A 1 295 ? -26.465 145.880 156.622 1.00 105.18 1070 PHE A C 1
ATOM 2031 O O . PHE A 1 295 ? -26.087 145.334 157.662 1.00 104.08 1070 PHE A O 1
ATOM 2039 N N . THR A 1 296 ? -27.760 146.141 156.365 1.00 104.01 1071 THR A N 1
ATOM 2040 C CA . THR A 1 296 ? -28.917 145.956 157.250 1.00 105.87 1071 THR A CA 1
ATOM 2041 C C . THR A 1 296 ? -28.934 144.603 157.990 1.00 110.42 1071 THR A C 1
ATOM 2042 O O . THR A 1 296 ? -29.120 144.579 159.220 1.00 110.21 1071 THR A O 1
ATOM 2046 N N . ASN A 1 297 ? -28.728 143.500 157.249 1.00 107.25 1072 ASN A N 1
ATOM 2047 C CA . ASN A 1 297 ? -28.715 142.151 157.810 1.00 108.25 1072 ASN A CA 1
ATOM 2048 C C . ASN A 1 297 ? -27.515 141.941 158.725 1.00 110.37 1072 ASN A C 1
ATOM 2049 O O . ASN A 1 297 ? -27.690 141.597 159.892 1.00 110.41 1072 ASN A O 1
ATOM 2054 N N . SER A 1 298 ? -26.303 142.206 158.212 1.00 105.38 1073 SER A N 1
ATOM 2055 C CA . SER A 1 298 ? -25.051 142.091 158.964 1.00 103.57 1073 SER A CA 1
ATOM 2056 C C . SER A 1 298 ? -25.105 142.942 160.267 1.00 106.34 1073 SER A C 1
ATOM 2057 O O . SER A 1 2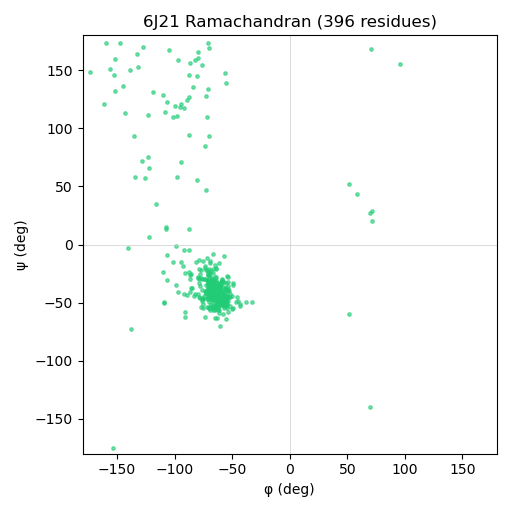98 ? -24.654 142.481 161.318 1.00 106.01 1073 SER A O 1
ATOM 2060 N N . LEU A 1 299 ? -25.739 144.139 160.202 1.00 101.62 1074 LEU A N 1
ATOM 2061 C CA . LEU A 1 299 ? -25.936 145.047 161.337 1.00 100.24 1074 LEU A CA 1
ATOM 2062 C C . LEU A 1 299 ? -26.958 144.488 162.354 1.00 105.76 1074 LEU A C 1
ATOM 2063 O O . LEU A 1 299 ? -26.765 144.647 163.567 1.00 104.93 1074 LEU A O 1
ATOM 2068 N N . ARG A 1 300 ? -28.033 143.829 161.871 1.00 103.68 1075 ARG A N 1
ATOM 2069 C CA . ARG A 1 300 ? -28.994 143.215 162.787 1.00 105.70 1075 ARG A CA 1
ATOM 2070 C C . ARG A 1 300 ? -28.373 141.982 163.474 1.00 109.42 1075 ARG A C 1
ATOM 2071 O O . ARG A 1 300 ? -28.798 141.633 164.567 1.00 110.77 1075 ARG A O 1
ATOM 2073 N N . MET A 1 301 ? -27.357 141.346 162.844 1.00 104.09 1076 MET A N 1
ATOM 2074 C CA . MET A 1 301 ? -26.660 140.167 163.373 1.00 103.66 1076 MET A CA 1
ATOM 2075 C C . MET A 1 301 ? -25.730 140.540 164.505 1.00 104.68 1076 MET A C 1
ATOM 2076 O O . MET A 1 301 ? -25.692 139.830 165.510 1.00 103.98 1076 MET A O 1
ATOM 2081 N N . LEU A 1 302 ? -24.964 141.643 164.331 1.00 100.31 1077 LEU A N 1
ATOM 2082 C CA . LEU A 1 302 ? -24.023 142.165 165.329 1.00 99.28 1077 LEU A CA 1
ATOM 2083 C C . LEU A 1 302 ? -24.771 142.597 166.580 1.00 106.27 1077 LEU A C 1
ATOM 2084 O O . LEU A 1 302 ? -24.331 142.286 167.685 1.00 106.83 1077 LEU A O 1
ATOM 2089 N N . GLN A 1 303 ? -25.912 143.300 166.399 1.00 103.66 1078 GLN A N 1
ATOM 2090 C CA . GLN A 1 303 ? -26.786 143.779 167.470 1.00 104.43 1078 GLN A CA 1
ATOM 2091 C C . GLN A 1 303 ? -27.228 142.584 168.324 1.00 110.05 1078 GLN A C 1
ATOM 2092 O O . GLN A 1 303 ? -27.040 142.599 169.540 1.00 109.95 1078 GLN A O 1
ATOM 2098 N N . GLN A 1 304 ? -27.722 141.515 167.657 1.00 108.07 1079 GLN A N 1
ATOM 2099 C CA . GLN A 1 304 ? -28.165 140.244 168.244 1.00 109.56 1079 GLN A CA 1
ATOM 2100 C C . GLN A 1 304 ? -26.985 139.444 168.863 1.00 111.37 1079 GLN A C 1
ATOM 2101 O O . GLN A 1 304 ? -27.230 138.430 169.527 1.00 113.16 1079 GLN A O 1
ATOM 2107 N N . LYS A 1 305 ? -25.719 139.905 168.636 1.00 103.64 1080 LYS A N 1
ATOM 2108 C CA . LYS A 1 305 ? -24.450 139.338 169.126 1.00 101.93 1080 LYS A CA 1
ATOM 2109 C C . LYS A 1 305 ? -24.063 138.001 168.437 1.00 106.39 1080 LYS A C 1
ATOM 2110 O O . LYS A 1 305 ? -23.349 137.182 169.029 1.00 106.36 1080 LYS A O 1
ATOM 2116 N N . ARG A 1 306 ? -24.490 137.808 167.170 1.00 102.82 1081 ARG A N 1
ATOM 2117 C CA . ARG A 1 306 ? -24.171 136.610 166.389 1.00 103.55 1081 ARG A CA 1
ATOM 2118 C C . ARG A 1 306 ? -22.930 136.917 165.556 1.00 108.85 1081 ARG A C 1
ATOM 2119 O O . ARG A 1 306 ? -23.027 137.080 164.334 1.00 108.83 1081 ARG A O 1
ATOM 2127 N N . TRP A 1 307 ? -21.762 137.030 166.236 1.00 105.67 1082 TRP A N 1
ATOM 2128 C CA . TRP A 1 307 ? -20.462 137.409 165.671 1.00 104.24 1082 TRP A CA 1
ATOM 2129 C C . TRP A 1 307 ? -20.020 136.565 16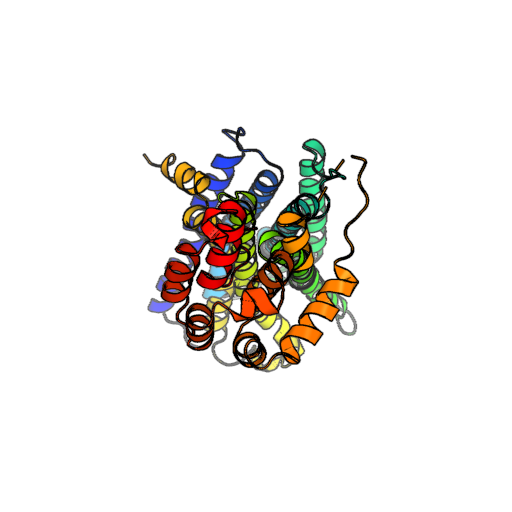4.466 1.00 109.15 1082 TRP A C 1
ATOM 2130 O O . TRP A 1 307 ? -19.809 137.132 163.395 1.00 107.51 1082 TRP A O 1
ATOM 2141 N N . ASP A 1 308 ? -19.901 135.235 164.629 1.00 109.32 1083 ASP A N 1
ATOM 2142 C CA . ASP A 1 308 ? -19.494 134.278 163.586 1.00 111.58 1083 ASP A CA 1
ATOM 2143 C C . ASP A 1 308 ? -20.384 134.355 162.340 1.00 117.56 1083 ASP A C 1
ATOM 2144 O O . ASP A 1 308 ? -19.869 134.346 161.218 1.00 117.30 1083 ASP A O 1
ATOM 2149 N N . GLU A 1 309 ? -21.718 134.449 162.555 1.00 115.69 1084 GLU A N 1
ATOM 2150 C CA . GLU A 1 309 ? -22.785 134.575 161.550 1.00 116.64 1084 GLU A CA 1
ATOM 2151 C C . GLU A 1 309 ? -22.571 135.872 160.729 1.00 117.89 1084 GLU A C 1
ATOM 2152 O O . GLU A 1 309 ? -22.536 135.825 159.498 1.00 118.19 1084 GLU A O 1
ATOM 2158 N N . ALA A 1 310 ? -22.386 137.009 161.425 1.00 111.42 1085 ALA A N 1
ATOM 2159 C CA . ALA A 1 310 ? -22.145 138.323 160.839 1.00 108.97 1085 ALA A CA 1
ATOM 2160 C C . ALA A 1 310 ? -20.853 138.339 160.018 1.00 111.09 1085 ALA A C 1
ATOM 2161 O O . ALA A 1 310 ? -20.843 138.904 158.925 1.00 110.71 1085 ALA A O 1
ATOM 2163 N N . ALA A 1 311 ? -19.779 137.699 160.535 1.00 106.27 1086 ALA A N 1
ATOM 2164 C CA . ALA A 1 311 ? -18.457 137.579 159.900 1.00 104.85 1086 ALA A CA 1
ATOM 2165 C C . ALA A 1 311 ? -18.506 136.844 158.528 1.00 109.27 1086 ALA A C 1
ATOM 2166 O O . ALA A 1 311 ? -17.764 137.185 157.598 1.00 107.43 1086 ALA A O 1
ATOM 2168 N N . VAL A 1 312 ? -19.383 135.834 158.430 1.00 107.49 1087 VAL A N 1
ATOM 2169 C CA . VAL A 1 312 ? -19.603 134.992 157.256 1.00 108.85 1087 VAL A CA 1
ATOM 2170 C C . VAL A 1 312 ? -20.272 135.794 156.125 1.00 112.29 1087 VAL A C 1
ATOM 2171 O O . VAL A 1 312 ? -19.879 135.689 154.956 1.00 112.15 1087 VAL A O 1
ATOM 2175 N N . ASN A 1 313 ? -21.278 136.595 156.503 1.00 107.70 1088 ASN A N 1
ATOM 2176 C CA . ASN A 1 313 ? -22.106 137.414 155.633 1.00 106.48 1088 ASN A CA 1
ATOM 2177 C C . ASN A 1 313 ? -21.363 138.593 155.026 1.00 106.98 1088 ASN A C 1
ATOM 2178 O O . ASN A 1 313 ? -21.512 138.851 153.836 1.00 105.44 1088 ASN A O 1
ATOM 2183 N N . LEU A 1 314 ? -20.573 139.311 155.844 1.00 102.44 1089 LEU A N 1
ATOM 2184 C CA . LEU A 1 314 ? -19.797 140.475 155.423 1.00 100.65 1089 LEU A CA 1
ATOM 2185 C C . LEU A 1 314 ? -18.695 140.092 154.447 1.00 106.01 1089 LEU A C 1
ATOM 2186 O O . LEU A 1 314 ? -18.264 140.936 153.658 1.00 105.85 1089 LEU A O 1
ATOM 2191 N N . ALA A 1 315 ? -18.249 138.819 154.493 1.00 103.46 1090 ALA A N 1
ATOM 2192 C CA . ALA A 1 315 ? -17.210 138.272 153.616 1.00 103.85 1090 ALA A CA 1
ATOM 2193 C C . ALA A 1 315 ? -17.731 138.000 152.177 1.00 108.63 1090 ALA A C 1
ATOM 2194 O O . ALA A 1 315 ? -16.939 137.800 151.246 1.00 109.54 1090 ALA A O 1
ATOM 2196 N N . LYS A 1 316 ? -19.060 138.012 152.006 1.00 104.04 1091 LYS A N 1
ATOM 2197 C CA . LYS A 1 316 ? -19.727 137.792 150.723 1.00 104.19 1091 LYS A CA 1
ATOM 2198 C C . LYS A 1 316 ? -19.991 139.125 149.979 1.00 105.30 1091 LYS A C 1
ATOM 2199 O O . LYS A 1 316 ? -20.458 139.106 148.838 1.00 104.58 1091 LYS A O 1
ATOM 2205 N N . SER A 1 317 ? -19.677 140.271 150.624 1.00 100.78 1092 SER A N 1
ATOM 2206 C CA . SER A 1 317 ? -19.903 141.623 150.091 1.00 100.27 1092 SER A CA 1
ATOM 2207 C C . SER A 1 317 ? -18.992 142.025 148.919 1.00 106.39 1092 SER A C 1
ATOM 2208 O O . SER A 1 317 ? -18.008 141.334 148.634 1.00 107.35 1092 SER A O 1
ATOM 2211 N N . ARG A 1 318 ? -19.323 143.160 148.250 1.00 103.09 1093 ARG A N 1
ATOM 2212 C CA . ARG A 1 318 ? -18.509 143.762 147.183 1.00 103.23 1093 ARG A CA 1
ATOM 2213 C C . ARG A 1 318 ? -17.344 144.503 147.863 1.00 106.21 1093 ARG A C 1
ATOM 2214 O O . ARG A 1 318 ? -16.283 144.671 147.265 1.00 105.09 1093 ARG A O 1
ATOM 2222 N N . TRP A 1 319 ? -17.557 144.924 149.129 1.00 103.31 1094 TRP A N 1
ATOM 2223 C CA . TRP A 1 319 ? -16.575 145.580 149.982 1.00 103.06 1094 TRP A CA 1
ATOM 2224 C C . TRP A 1 319 ? -15.396 144.638 150.190 1.00 108.39 1094 TRP A C 1
ATOM 2225 O O . TRP A 1 319 ? -14.251 145.083 150.115 1.00 108.49 1094 TRP A O 1
ATOM 2236 N N . TYR A 1 320 ? -15.675 143.349 150.438 1.00 106.05 1095 TYR A N 1
ATOM 2237 C CA . TYR A 1 320 ? -14.640 142.346 150.647 1.00 107.24 1095 TYR A CA 1
ATOM 2238 C C . TYR A 1 320 ? -13.926 142.006 149.338 1.00 114.57 1095 TYR A C 1
ATOM 2239 O O . TYR A 1 320 ? -12.704 141.866 149.332 1.00 115.06 1095 TYR A O 1
ATOM 2248 N N . ASN A 1 321 ? -14.684 141.866 148.237 1.00 112.92 1096 ASN A N 1
ATOM 2249 C CA . ASN A 1 321 ? -14.155 141.521 146.912 1.00 114.28 1096 ASN A CA 1
ATOM 2250 C C . ASN A 1 321 ? -13.124 142.531 146.380 1.00 117.78 1096 ASN A C 1
ATOM 2251 O O . ASN A 1 321 ? -12.172 142.119 145.712 1.00 118.89 1096 ASN A O 1
ATOM 2256 N N . GLN A 1 322 ? -13.306 143.837 146.697 1.00 112.41 1097 GLN A N 1
ATOM 2257 C CA . GLN A 1 322 ? -12.443 144.948 146.270 1.00 111.61 1097 GLN A CA 1
ATOM 2258 C C . GLN A 1 322 ? -11.243 145.186 147.201 1.00 114.10 1097 GLN A C 1
ATOM 2259 O O . GLN A 1 322 ? -10.154 145.481 146.710 1.00 114.23 1097 GLN A O 1
ATOM 2265 N N . THR A 1 323 ? -11.451 145.101 148.534 1.00 109.28 1098 THR A N 1
ATOM 2266 C CA . THR A 1 323 ? -10.410 145.299 149.559 1.00 108.41 1098 THR A CA 1
ATOM 2267 C C . THR A 1 323 ? -10.403 144.110 150.547 1.00 111.65 1098 THR A C 1
ATOM 2268 O O . THR A 1 323 ? -10.836 144.271 151.689 1.00 109.47 1098 THR A O 1
ATOM 2272 N N . PRO A 1 324 ? -9.927 142.907 150.129 1.00 109.84 1099 PRO A N 1
ATOM 2273 C CA . PRO A 1 324 ? -9.965 141.744 151.035 1.00 109.86 1099 PRO A CA 1
ATOM 2274 C C . PRO A 1 324 ? -9.123 141.835 152.308 1.00 113.18 1099 PRO A C 1
ATOM 2275 O O . PRO A 1 324 ? -9.579 141.363 153.350 1.00 112.29 1099 PRO A O 1
ATOM 2279 N N . ASN A 1 325 ? -7.908 142.418 152.227 1.00 109.92 1100 ASN A N 1
ATOM 2280 C CA . ASN A 1 325 ? -6.971 142.528 153.355 1.00 109.14 1100 ASN A CA 1
ATOM 2281 C C . ASN A 1 325 ? -7.524 143.368 154.515 1.00 109.61 1100 ASN A C 1
ATOM 2282 O O . ASN A 1 325 ? -7.498 142.902 155.666 1.00 108.64 1100 ASN A O 1
ATOM 2287 N N . ARG A 1 326 ? -8.061 144.581 154.203 1.00 103.50 1101 ARG A N 1
ATOM 2288 C CA . ARG A 1 326 ? -8.683 145.477 155.186 1.00 100.84 1101 ARG A CA 1
ATOM 2289 C C . ARG A 1 326 ? -9.961 144.833 155.716 1.00 104.09 1101 ARG A C 1
ATOM 2290 O O . ARG A 1 326 ? -10.105 144.706 156.932 1.00 103.32 1101 ARG A O 1
ATOM 2298 N N . ALA A 1 327 ? -10.868 144.398 154.802 1.00 100.35 1102 ALA A N 1
ATOM 2299 C CA . ALA A 1 327 ? -12.134 143.767 155.160 1.00 99.73 1102 ALA A CA 1
ATOM 2300 C C . ALA A 1 327 ? -11.928 142.561 156.058 1.00 104.87 1102 ALA A C 1
ATOM 2301 O O . ALA A 1 327 ? -12.667 142.434 157.032 1.00 104.80 1102 ALA A O 1
ATOM 2303 N N . LYS A 1 328 ? -10.875 141.735 155.801 1.00 101.93 1103 LYS A N 1
ATOM 2304 C CA . LYS A 1 328 ? -10.544 140.581 156.641 1.00 102.36 1103 LYS A CA 1
ATOM 2305 C C . LYS A 1 328 ? -10.216 141.028 158.095 1.00 107.63 1103 LYS A C 1
ATOM 2306 O O . LYS A 1 328 ? -10.700 140.393 159.043 1.00 107.52 1103 LYS A O 1
ATOM 2308 N N . ARG A 1 329 ? -9.473 142.165 158.255 1.00 104.09 1104 ARG A N 1
ATOM 2309 C CA . ARG A 1 329 ? -9.092 142.758 159.556 1.00 103.01 1104 ARG A CA 1
ATOM 2310 C C . ARG A 1 329 ? -10.289 143.318 160.366 1.00 105.73 1104 ARG A C 1
ATOM 2311 O O . ARG A 1 329 ? -10.334 143.150 161.593 1.00 105.60 1104 ARG A O 1
ATOM 2319 N N . VAL A 1 330 ? -11.229 144.012 159.679 1.00 100.04 1105 VAL A N 1
ATOM 2320 C CA . VAL A 1 330 ? -12.441 144.593 160.271 1.00 98.02 1105 VAL A CA 1
ATOM 2321 C C . VAL A 1 330 ? -13.361 143.444 160.742 1.00 102.63 1105 VAL A C 1
ATOM 2322 O O . VAL A 1 330 ? -13.838 143.466 161.882 1.00 101.69 1105 VAL A O 1
ATOM 2326 N N . ILE A 1 331 ? -13.566 142.433 159.859 1.00 100.30 1106 ILE A N 1
ATOM 2327 C CA . ILE A 1 331 ? -14.384 141.237 160.090 1.00 101.40 1106 ILE A CA 1
ATOM 2328 C C . ILE A 1 331 ? -13.872 140.447 161.300 1.00 106.92 1106 ILE A C 1
ATOM 2329 O O . ILE A 1 331 ? -14.670 140.132 162.191 1.00 106.51 1106 ILE A O 1
ATOM 2334 N N . THR A 1 332 ? -12.541 140.168 161.352 1.00 104.53 1107 THR A N 1
ATOM 2335 C CA . THR A 1 332 ? -11.952 139.408 162.460 1.00 104.95 1107 THR A CA 1
ATOM 2336 C C . THR A 1 332 ? -12.020 140.192 163.775 1.00 107.26 1107 THR A C 1
ATOM 2337 O O . THR A 1 332 ? -11.992 139.573 164.837 1.00 106.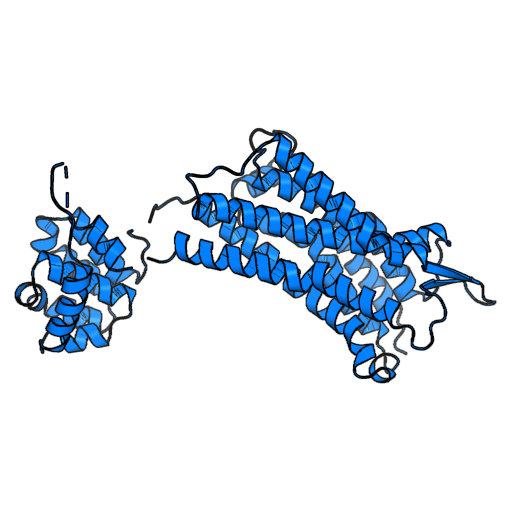93 1107 THR A O 1
ATOM 2341 N N . THR A 1 333 ? -12.165 141.528 163.708 1.00 102.91 1108 THR A N 1
ATOM 2342 C CA . THR A 1 333 ? -12.326 142.345 164.913 1.00 101.62 1108 THR A CA 1
ATOM 2343 C C . THR A 1 333 ? -13.771 142.153 165.435 1.00 104.43 1108 THR A C 1
ATOM 2344 O O . THR A 1 333 ? -13.940 141.880 166.621 1.00 103.87 1108 THR A O 1
ATOM 2348 N N . PHE A 1 334 ? -14.787 142.212 164.539 1.00 100.23 1109 PHE A N 1
ATOM 2349 C CA . PHE A 1 334 ? -16.198 141.989 164.886 1.00 100.26 1109 PHE A CA 1
ATOM 2350 C C . PHE A 1 334 ? -16.433 140.573 165.461 1.00 106.94 1109 PHE A C 1
ATOM 2351 O O . PHE A 1 334 ? -17.292 140.391 166.328 1.00 107.24 1109 PHE A O 1
ATOM 2359 N N . ARG A 1 335 ? -15.683 139.574 164.960 1.00 104.41 1110 ARG A N 1
ATOM 2360 C CA . ARG A 1 335 ? -15.818 138.195 165.406 1.00 105.87 1110 ARG A CA 1
ATOM 2361 C C . ARG A 1 335 ? -15.169 137.939 166.769 1.00 110.56 1110 ARG A C 1
ATOM 2362 O O . ARG A 1 335 ? -15.799 137.325 167.636 1.00 111.10 1110 ARG A O 1
ATOM 2370 N N . THR A 1 336 ? -13.912 138.387 166.951 1.00 106.92 1111 THR A N 1
ATOM 2371 C CA . THR A 1 336 ? -13.144 138.143 168.178 1.00 107.04 1111 THR A CA 1
ATOM 2372 C C . THR A 1 336 ? -13.358 139.158 169.312 1.00 112.21 1111 THR A C 1
ATOM 2373 O O . THR A 1 336 ? -13.193 138.795 170.477 1.00 112.07 1111 THR A O 1
ATOM 2377 N N . GLY A 1 337 ? -13.664 140.409 168.969 1.00 109.53 1112 GLY A N 1
ATOM 2378 C CA . GLY A 1 337 ? -13.821 141.496 169.932 1.00 109.16 1112 GLY A CA 1
ATOM 2379 C C . GLY A 1 337 ? -12.499 141.891 170.563 1.00 114.03 1112 GLY A C 1
ATOM 2380 O O . GLY A 1 337 ? -12.474 142.381 171.696 1.00 112.96 1112 GLY A O 1
ATOM 2381 N N . THR A 1 338 ? -11.388 141.660 169.822 1.00 112.38 1113 THR A N 1
ATOM 2382 C CA . THR A 1 338 ? -9.999 141.913 170.224 1.00 112.49 1113 THR A CA 1
ATOM 2383 C C . THR A 1 338 ? -9.187 142.646 169.137 1.00 118.25 1113 THR A C 1
ATOM 2384 O O . THR A 1 338 ? -9.567 142.645 167.957 1.00 119.06 1113 THR A O 1
ATOM 2388 N N . TRP A 1 339 ? -8.027 143.209 169.542 1.00 114.42 1114 TRP A N 1
ATOM 2389 C CA . TRP A 1 339 ? -7.088 143.913 168.669 1.00 114.07 1114 TRP A CA 1
ATOM 2390 C C . TRP A 1 339 ? -6.061 142.963 168.026 1.00 120.44 1114 TRP A C 1
ATOM 2391 O O . TRP A 1 339 ? -5.086 143.433 167.435 1.00 120.26 1114 TRP A O 1
ATOM 2402 N N . ASP A 1 340 ? -6.303 141.638 168.112 1.00 119.05 1115 ASP A N 1
ATOM 2403 C CA . ASP A 1 340 ? -5.461 140.558 167.580 1.00 121.03 1115 ASP A CA 1
ATOM 2404 C C . ASP A 1 340 ? -5.019 140.736 166.118 1.00 125.54 1115 ASP A C 1
ATOM 2405 O O . ASP A 1 340 ? -3.917 140.313 165.761 1.00 126.12 1115 ASP A O 1
ATOM 2410 N N . ALA A 1 341 ? -5.881 141.351 165.284 1.00 121.72 1116 ALA A N 1
ATOM 2411 C CA . ALA A 1 341 ? -5.646 141.618 163.859 1.00 122.03 1116 ALA A CA 1
ATOM 2412 C C . ALA A 1 341 ? -4.635 142.752 163.610 1.00 124.83 1116 ALA A C 1
ATOM 2413 O O . ALA A 1 341 ? -4.105 142.886 162.501 1.00 124.58 1116 ALA A O 1
ATOM 2415 N N . TYR A 1 342 ? -4.394 143.580 164.631 1.00 120.54 1117 TYR A N 1
ATOM 2416 C CA . TYR A 1 342 ? -3.507 144.729 164.531 1.00 120.39 1117 TYR A CA 1
ATOM 2417 C C . TYR A 1 342 ? -2.273 144.594 165.464 1.00 126.05 1117 TYR A C 1
ATOM 2418 O O . TYR A 1 342 ? -1.751 145.585 165.983 1.00 125.34 1117 TYR A O 1
ATOM 2427 N N . HIS A 1 343 ? -1.799 143.343 165.625 1.00 124.71 237 HIS A N 1
ATOM 2428 C CA . HIS A 1 343 ? -0.648 142.922 166.433 1.00 125.98 237 HIS A CA 1
ATOM 2429 C C . HIS A 1 343 ? -0.085 141.640 165.811 1.00 133.87 237 HIS A C 1
ATOM 2430 O O . HIS A 1 343 ? -0.869 140.827 165.313 1.00 133.71 237 HIS A O 1
ATOM 2437 N N . GLU A 1 344 ? 1.255 141.442 165.857 1.00 133.92 238 GLU A N 1
ATOM 2438 C CA . GLU A 1 344 ? 1.913 140.249 165.290 1.00 136.86 238 GLU A CA 1
ATOM 2439 C C . GLU A 1 344 ? 1.353 138.925 165.857 1.00 143.15 238 GLU A C 1
ATOM 2440 O O . GLU A 1 344 ? 1.055 138.840 167.052 1.00 142.22 238 GLU A O 1
ATOM 2446 N N . GLN A 1 345 ? 1.174 137.920 164.975 1.00 142.21 239 GLN A N 1
ATOM 2447 C CA . GLN A 1 345 ? 0.616 136.599 165.307 1.00 143.50 239 GLN A CA 1
ATOM 2448 C C . GLN A 1 345 ? 1.457 135.826 166.348 1.00 149.03 239 GLN A C 1
ATOM 2449 O O . GLN A 1 345 ? 1.016 135.695 167.495 1.00 147.73 239 GLN A O 1
ATOM 2455 N N . VAL A 1 346 ? 2.665 135.351 165.959 1.00 147.97 240 VAL A N 1
ATOM 2456 C CA . VAL A 1 346 ? 3.591 134.596 166.815 1.00 149.29 240 VAL A CA 1
ATOM 2457 C C . VAL A 1 346 ? 4.490 135.599 167.579 1.00 151.92 240 VAL A C 1
ATOM 2458 O O . VAL A 1 346 ? 5.512 136.051 1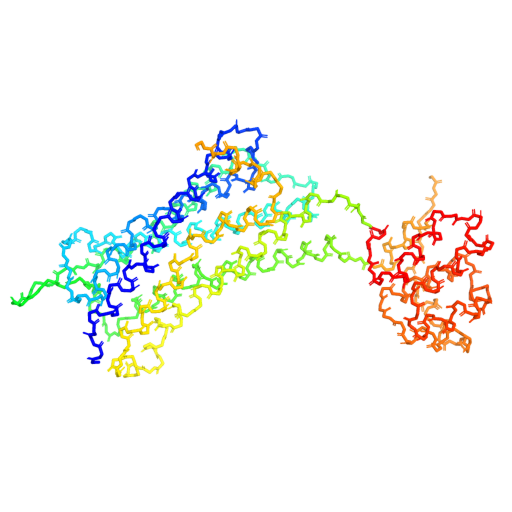67.037 1.00 152.26 240 VAL A O 1
ATOM 2462 N N . SER A 1 347 ? 4.082 135.968 168.824 1.00 146.09 241 SER A N 1
ATOM 2463 C CA . SER A 1 347 ? 4.827 136.927 169.645 1.00 144.41 241 SER A CA 1
ATOM 2464 C C . SER A 1 347 ? 5.543 136.285 170.833 1.00 147.29 241 SER A C 1
ATOM 2465 O O . SER A 1 347 ? 4.900 135.760 171.753 1.00 145.81 241 SER A O 1
ATOM 2468 N N . ALA A 1 348 ? 6.892 136.331 170.784 1.00 144.19 242 ALA A N 1
ATOM 2469 C CA . ALA A 1 348 ? 7.806 135.800 171.799 1.00 144.34 242 ALA A CA 1
ATOM 2470 C C . ALA A 1 348 ? 7.858 136.717 173.019 1.00 144.05 242 ALA A C 1
ATOM 2471 O O . ALA A 1 348 ? 8.079 136.236 174.132 1.00 143.87 242 ALA A O 1
ATOM 2473 N N . LYS A 1 349 ? 7.650 138.034 172.805 1.00 136.95 243 LYS A N 1
ATOM 2474 C CA . LYS A 1 349 ? 7.629 139.049 173.857 1.00 133.99 243 LYS A CA 1
ATOM 2475 C C . LYS A 1 349 ? 6.404 138.859 174.761 1.00 134.41 243 LYS A C 1
ATOM 2476 O O . LYS A 1 349 ? 6.496 139.084 175.967 1.00 132.94 243 LYS A O 1
ATOM 2478 N N . ARG A 1 350 ? 5.271 138.412 174.181 1.00 129.50 244 ARG A N 1
ATOM 2479 C CA . ARG A 1 350 ? 4.019 138.161 174.907 1.00 127.49 244 ARG A CA 1
ATOM 2480 C C . ARG A 1 350 ? 4.099 136.923 175.823 1.00 129.16 244 ARG A C 1
ATOM 2481 O O . ARG A 1 350 ? 3.464 136.905 176.883 1.00 127.00 244 ARG A O 1
ATOM 2489 N N . LYS A 1 351 ? 4.864 135.889 175.396 1.00 125.75 245 LYS A N 1
ATOM 2490 C CA . LYS A 1 351 ? 5.061 134.637 176.135 1.00 125.41 245 LYS A CA 1
ATOM 2491 C C . LYS A 1 351 ? 5.838 134.848 177.430 1.00 124.25 245 LYS A C 1
ATOM 2492 O O . LYS A 1 351 ? 5.447 134.299 178.457 1.00 123.58 245 LYS A O 1
ATOM 2498 N N . VAL A 1 352 ? 6.926 135.644 177.380 1.00 117.62 246 VAL A N 1
ATOM 2499 C CA . VAL A 1 352 ? 7.800 135.939 178.522 1.00 116.35 246 VAL A CA 1
ATOM 2500 C C . VAL A 1 352 ? 7.086 136.787 179.594 1.00 117.00 246 VAL A C 1
ATOM 2501 O O . VAL A 1 352 ? 7.222 136.502 180.790 1.00 116.30 246 VAL A O 1
ATOM 2505 N N . VAL A 1 353 ? 6.325 137.814 179.164 1.00 110.77 247 VAL A N 1
ATOM 2506 C CA . VAL A 1 353 ? 5.584 138.703 180.065 1.00 108.00 247 VAL A CA 1
ATOM 2507 C C . VAL A 1 353 ? 4.517 137.893 180.839 1.00 111.13 247 VAL A C 1
ATOM 2508 O O . VAL A 1 353 ? 4.435 138.045 182.055 1.00 110.07 247 VAL A O 1
ATOM 2512 N N . LYS A 1 354 ? 3.797 136.964 180.165 1.00 108.77 248 LYS A N 1
ATOM 2513 C CA . LYS A 1 354 ? 2.808 136.066 180.800 1.00 109.01 248 LYS A CA 1
ATOM 2514 C C . LYS A 1 354 ? 3.490 135.191 181.878 1.00 113.09 248 LYS A C 1
ATOM 2515 O O . LYS A 1 354 ? 2.919 134.981 182.955 1.00 112.28 248 LYS A O 1
ATOM 2521 N N . MET A 1 355 ? 4.720 134.702 181.583 1.00 109.64 249 MET A N 1
ATOM 2522 C CA . MET A 1 355 ? 5.506 133.873 182.491 1.00 110.02 249 MET A CA 1
ATOM 2523 C C . MET A 1 355 ? 5.813 134.663 183.757 1.00 111.92 249 MET A C 1
ATOM 2524 O O . MET A 1 355 ? 5.362 134.275 184.834 1.00 111.46 249 MET A O 1
ATOM 2529 N N . MET A 1 356 ? 6.491 135.817 183.593 1.00 106.90 250 MET A N 1
ATOM 2530 C CA . MET A 1 356 ? 6.939 136.728 184.649 1.00 105.23 250 MET A CA 1
ATOM 2531 C C . MET A 1 356 ? 5.823 137.271 185.535 1.00 105.43 250 MET A C 1
ATOM 2532 O O . MET A 1 356 ? 6.046 137.411 186.739 1.00 103.91 250 MET A O 1
ATOM 2537 N N . ILE A 1 357 ? 4.634 137.557 184.962 1.00 100.73 251 ILE A N 1
ATOM 2538 C CA . ILE A 1 357 ? 3.480 138.043 185.730 1.00 99.04 251 ILE A CA 1
ATOM 2539 C C . ILE A 1 357 ? 3.041 136.961 186.729 1.00 105.52 251 ILE A C 1
ATOM 2540 O O . ILE A 1 357 ? 2.851 137.267 187.909 1.00 105.77 251 ILE A O 1
ATOM 2545 N N . VAL A 1 358 ? 2.937 135.698 186.262 1.00 103.03 252 VAL A N 1
ATOM 2546 C CA . VAL A 1 358 ? 2.548 134.548 187.084 1.00 103.81 252 VAL A CA 1
ATOM 2547 C C . VAL A 1 358 ? 3.499 134.368 188.286 1.00 107.68 252 VAL A C 1
ATOM 2548 O O . VAL A 1 358 ? 3.024 134.294 189.422 1.00 106.88 252 VAL A O 1
ATOM 2552 N N . VAL A 1 359 ? 4.832 134.378 188.023 1.00 104.71 253 VAL A N 1
ATOM 2553 C CA . VAL A 1 359 ? 5.949 134.272 188.982 1.00 104.78 253 VAL A CA 1
ATOM 2554 C C . VAL A 1 359 ? 5.830 135.322 190.121 1.00 107.59 253 VAL A C 1
ATOM 2555 O O . VAL A 1 359 ? 6.006 134.983 191.294 1.00 107.95 253 VAL A O 1
ATOM 2559 N N . VAL A 1 360 ? 5.513 136.578 189.761 1.00 102.60 254 VAL A N 1
ATOM 2560 C CA . VAL A 1 360 ? 5.345 137.716 190.677 1.00 101.19 254 VAL A CA 1
ATOM 2561 C C . VAL A 1 360 ? 4.120 137.533 191.573 1.00 104.58 254 VAL A C 1
ATOM 2562 O O . VAL A 1 360 ? 4.204 137.732 192.787 1.00 104.05 254 VAL A O 1
ATOM 2566 N N . CYS A 1 361 ? 2.998 137.123 190.971 1.00 101.21 255 CYS A N 1
ATOM 2567 C CA . CYS A 1 361 ? 1.739 136.888 191.673 1.00 100.80 255 CYS A CA 1
ATOM 2568 C C . CYS A 1 361 ? 1.833 135.729 192.671 1.00 101.83 255 CYS A C 1
ATOM 2569 O O . CYS A 1 361 ? 1.161 135.751 193.703 1.00 100.77 255 CYS A O 1
ATOM 2572 N N . THR A 1 362 ? 2.725 134.764 192.389 1.00 96.69 256 THR A N 1
ATOM 2573 C CA . THR A 1 362 ? 3.004 133.620 193.241 1.00 96.70 256 THR A CA 1
ATOM 2574 C C . THR A 1 362 ? 3.754 134.114 194.471 1.00 99.25 256 THR A C 1
ATOM 2575 O O . THR A 1 362 ? 3.374 133.761 195.594 1.00 99.39 256 THR A O 1
ATOM 2579 N N . PHE A 1 363 ? 4.787 134.968 194.259 1.00 93.70 257 PHE A N 1
ATOM 2580 C CA . PHE A 1 363 ? 5.595 135.561 195.324 1.00 92.37 257 PHE A CA 1
ATOM 2581 C C . PHE A 1 363 ? 4.698 136.320 196.297 1.00 95.91 257 PHE A C 1
ATOM 2582 O O . PHE A 1 363 ? 4.754 136.059 197.505 1.00 95.96 257 PHE A O 1
ATOM 2590 N N . ALA A 1 364 ? 3.857 137.236 195.757 1.00 91.51 258 ALA A N 1
ATOM 2591 C CA . ALA A 1 364 ? 2.915 138.083 196.499 1.00 90.33 258 ALA A CA 1
ATOM 2592 C C . ALA A 1 364 ? 1.970 137.267 197.392 1.00 94.89 258 ALA A C 1
ATOM 2593 O O . ALA A 1 364 ? 1.772 137.620 198.556 1.00 92.85 258 ALA A O 1
ATOM 2595 N N . ILE A 1 365 ? 1.430 136.150 196.850 1.00 94.02 259 ILE A N 1
ATOM 2596 C CA . ILE A 1 365 ? 0.518 135.234 197.545 1.00 95.26 259 ILE A CA 1
ATOM 2597 C C . ILE A 1 365 ? 1.245 134.495 198.674 1.00 102.70 259 ILE A C 1
ATOM 2598 O O . ILE A 1 365 ? 0.740 134.446 199.799 1.00 102.71 259 ILE A O 1
ATOM 2603 N N . CYS A 1 366 ? 2.444 133.968 198.378 1.00 101.27 260 CYS A N 1
ATOM 2604 C CA . CYS A 1 366 ? 3.257 133.206 199.322 1.00 102.74 260 CYS A CA 1
ATOM 2605 C C . CYS A 1 366 ? 3.746 133.999 200.528 1.00 106.83 260 CYS A C 1
ATOM 2606 O O . CYS A 1 366 ? 3.814 133.431 201.624 1.00 108.54 260 CYS A O 1
ATOM 2609 N N . TRP A 1 367 ? 4.126 135.277 200.335 1.00 101.08 261 TRP A N 1
ATOM 2610 C CA . TRP A 1 367 ? 4.718 136.060 201.416 1.00 100.01 261 TRP A CA 1
ATOM 2611 C C . TRP A 1 367 ? 3.724 136.887 202.244 1.00 101.71 261 TRP A C 1
ATOM 2612 O O . TRP A 1 367 ? 4.049 137.225 203.384 1.00 100.86 261 TRP A O 1
ATOM 2623 N N . LEU A 1 368 ? 2.511 137.149 201.729 1.00 97.49 262 LEU A N 1
ATOM 2624 C CA . LEU A 1 368 ? 1.521 137.949 202.457 1.00 96.59 262 LEU A CA 1
ATOM 2625 C C . LEU A 1 368 ? 1.162 137.397 203.867 1.00 101.99 262 LEU A C 1
ATOM 2626 O O . LEU A 1 368 ? 1.255 138.184 204.818 1.00 102.11 262 LEU A O 1
ATOM 2631 N N . PRO A 1 369 ? 0.775 136.103 204.055 1.00 98.79 263 PRO A N 1
ATOM 2632 C CA . PRO A 1 369 ? 0.445 135.632 205.416 1.00 98.94 263 PRO A CA 1
ATOM 2633 C C . PRO A 1 369 ? 1.614 135.728 206.382 1.00 100.67 263 PRO A C 1
ATOM 2634 O O . PRO A 1 369 ? 1.406 136.000 207.562 1.00 99.49 263 PRO A O 1
ATOM 2638 N N . PHE A 1 370 ? 2.842 135.513 205.869 1.00 96.87 264 PHE A N 1
ATOM 2639 C CA . PHE A 1 370 ? 4.069 135.588 206.652 1.00 96.64 264 PHE A CA 1
ATOM 2640 C C . PHE A 1 370 ? 4.267 137.000 207.185 1.00 100.00 264 PHE A C 1
ATOM 2641 O O . PHE A 1 370 ? 4.449 137.163 208.393 1.00 100.31 264 PHE A O 1
ATOM 2649 N N . HIS A 1 371 ? 4.193 138.014 206.303 1.00 95.49 265 HIS A N 1
ATOM 2650 C CA . HIS A 1 371 ? 4.363 139.406 206.703 1.00 95.09 265 HIS A CA 1
ATOM 2651 C C . HIS A 1 371 ? 3.275 139.882 207.661 1.00 100.66 265 HIS A C 1
ATOM 2652 O O . HIS A 1 371 ? 3.597 140.585 208.614 1.00 100.40 265 HIS A O 1
ATOM 2659 N N . ILE A 1 372 ? 2.015 139.443 207.452 1.00 98.55 266 ILE A N 1
ATOM 2660 C CA . ILE A 1 372 ? 0.865 139.755 208.315 1.00 99.18 266 ILE A CA 1
ATOM 2661 C C . ILE A 1 372 ? 1.067 139.147 209.718 1.00 103.71 266 ILE A C 1
ATOM 2662 O O . ILE A 1 372 ? 0.788 139.811 210.724 1.00 103.22 266 ILE A O 1
ATOM 2667 N N . PHE A 1 373 ? 1.564 137.889 209.764 1.00 100.70 267 PHE A N 1
ATOM 2668 C CA . PHE A 1 373 ? 1.847 137.150 210.992 1.00 101.29 267 PHE A CA 1
ATOM 2669 C C . PHE A 1 373 ? 2.777 137.938 211.912 1.00 106.15 267 PHE A C 1
ATOM 2670 O O . PHE A 1 373 ? 2.456 138.111 213.087 1.00 107.03 267 PHE A O 1
ATOM 2678 N N . PHE A 1 374 ? 3.916 138.416 211.377 1.00 102.01 268 PHE A N 1
ATOM 2679 C CA . PHE A 1 374 ? 4.903 139.179 212.138 1.00 101.78 268 PHE A CA 1
ATOM 2680 C C . PHE A 1 374 ? 4.517 140.640 212.355 1.00 106.48 268 PHE A C 1
ATOM 2681 O O . PHE A 1 374 ? 5.116 141.307 213.200 1.00 106.36 268 PHE A O 1
ATOM 2689 N N . LEU A 1 375 ? 3.507 141.128 211.615 1.00 103.87 269 LEU A N 1
ATOM 2690 C CA . LEU A 1 375 ? 3.021 142.502 211.702 1.00 104.20 269 LEU A CA 1
ATOM 2691 C C . LEU A 1 375 ? 1.954 142.686 212.778 1.00 113.87 269 LEU A C 1
ATOM 2692 O O . LEU A 1 375 ? 1.792 143.795 213.282 1.00 113.97 269 LEU A O 1
ATOM 2697 N N . LEU A 1 376 ? 1.250 141.601 213.146 1.00 114.65 270 LEU A N 1
ATOM 2698 C CA . LEU A 1 376 ? 0.184 141.604 214.155 1.00 116.94 270 LEU A CA 1
ATOM 2699 C C . LEU A 1 376 ? 0.612 141.917 215.604 1.00 125.34 270 LEU A C 1
ATOM 2700 O O . LEU A 1 376 ? -0.182 142.587 216.261 1.00 125.26 270 LEU A O 1
ATOM 2705 N N . PRO A 1 377 ? 1.790 141.500 216.159 1.00 125.95 271 PRO A N 1
ATOM 2706 C CA . PRO A 1 377 ? 2.106 141.868 217.562 1.00 128.33 271 PRO A CA 1
ATOM 2707 C C . PRO A 1 377 ? 2.114 143.376 217.864 1.00 137.53 271 PRO A C 1
ATOM 2708 O O . PRO A 1 377 ? 2.156 143.770 219.032 1.00 138.43 271 PRO A O 1
ATOM 2712 N N . TYR A 1 378 ? 2.047 144.212 216.807 1.00 136.85 272 TYR A N 1
ATOM 2713 C CA . TYR A 1 378 ? 1.995 145.670 216.893 1.00 138.50 272 TYR A CA 1
ATOM 2714 C C . TYR A 1 378 ? 0.548 146.149 217.084 1.00 146.67 272 TYR A C 1
ATOM 2715 O O . TYR A 1 378 ? 0.338 147.221 217.649 1.00 146.82 272 TYR A O 1
ATOM 2724 N N . ILE A 1 379 ? -0.442 145.343 216.626 1.00 146.37 273 ILE A N 1
ATOM 2725 C CA . ILE A 1 379 ? -1.878 145.619 216.741 1.00 148.62 273 ILE A CA 1
ATOM 2726 C C . ILE A 1 379 ? -2.465 145.020 218.043 1.00 158.68 273 ILE A C 1
ATOM 2727 O O . ILE A 1 379 ? -2.995 145.773 218.865 1.00 159.95 273 ILE A O 1
ATOM 2729 N N . ASN A 1 380 ? -2.342 143.684 218.243 1.00 158.23 274 ASN A N 1
ATOM 2730 C CA . ASN A 1 380 ? -2.826 142.974 219.440 1.00 160.76 274 ASN A CA 1
ATOM 2731 C C . ASN A 1 380 ? -1.756 141.976 219.956 1.00 166.29 274 ASN A C 1
ATOM 2732 O O . ASN A 1 380 ? -1.696 140.843 219.468 1.00 165.72 274 ASN A O 1
ATOM 2734 N N . PRO A 1 381 ? -0.889 142.390 220.918 1.00 164.48 275 PRO A N 1
ATOM 2735 C CA . PRO A 1 381 ? 0.190 141.492 221.387 1.00 165.04 275 PRO A CA 1
ATOM 2736 C C . PRO A 1 381 ? -0.246 140.167 222.025 1.00 173.25 275 PRO A C 1
ATOM 2737 O O . PRO A 1 381 ? 0.449 139.159 221.859 1.00 172.37 275 PRO A O 1
ATOM 2741 N N . ASP A 1 382 ? -1.383 140.173 222.752 1.00 173.85 276 ASP A N 1
ATOM 2742 C CA . ASP A 1 382 ? -1.941 139.003 223.443 1.00 176.36 276 ASP A CA 1
ATOM 2743 C C . ASP A 1 382 ? -2.529 137.949 222.493 1.00 181.86 276 ASP A C 1
ATOM 2744 O O . ASP A 1 382 ? -2.484 136.760 222.821 1.00 182.65 276 ASP A O 1
ATOM 2749 N N . LEU A 1 383 ? -3.091 138.384 221.335 1.00 178.44 277 LEU A N 1
ATOM 2750 C CA . LEU A 1 383 ? -3.699 137.527 220.302 1.00 178.91 277 LEU A CA 1
ATOM 2751 C C . LEU A 1 383 ? -2.752 136.415 219.801 1.00 183.18 277 LEU A C 1
ATOM 2752 O O . LEU A 1 383 ? -3.201 135.282 219.588 1.00 184.07 277 LEU A O 1
ATOM 2754 N N . TYR A 1 384 ? -1.444 136.741 219.648 1.00 178.27 278 TYR A N 1
ATOM 2755 C CA . TYR A 1 384 ? -0.397 135.816 219.203 1.00 177.36 278 TYR A CA 1
ATOM 2756 C C . TYR A 1 384 ? -0.067 134.738 220.260 1.00 181.46 278 TYR A C 1
ATOM 2757 O O . TYR A 1 384 ? -0.157 133.551 219.949 1.00 181.78 278 TYR A O 1
ATOM 2759 N N . LEU A 1 385 ? 0.275 135.138 221.508 1.00 177.34 279 LEU A N 1
ATOM 2760 C CA . LEU A 1 385 ? 0.600 134.197 222.593 1.00 177.93 279 LEU A CA 1
ATOM 2761 C C . LEU A 1 385 ? -0.675 133.616 223.259 1.00 181.63 279 LEU A C 1
ATOM 2762 O O . LEU A 1 385 ? -0.864 133.717 224.476 1.00 182.00 279 LEU A O 1
ATOM 2764 N N . LYS A 1 386 ? -1.550 133.008 222.428 1.00 177.01 280 LYS A N 1
ATOM 2765 C CA . LYS A 1 386 ? -2.821 132.396 222.821 1.00 177.98 280 LYS A CA 1
ATOM 2766 C C . LYS A 1 386 ? -3.234 131.331 221.806 1.00 180.04 280 LYS A C 1
ATOM 2767 O O . LYS A 1 386 ? -2.897 131.447 220.624 1.00 177.85 280 LYS A O 1
ATOM 2769 N N . LYS A 1 387 ? -3.987 130.308 222.276 1.00 177.42 281 LYS A N 1
ATOM 2770 C CA . LYS A 1 387 ? -4.499 129.155 221.515 1.00 177.88 281 LYS A CA 1
ATOM 2771 C C . LYS A 1 387 ? -3.361 128.194 221.101 1.00 178.77 281 LYS A C 1
ATOM 2772 O O . LYS A 1 387 ? -2.469 127.934 221.916 1.00 178.41 281 LYS A O 1
ATOM 2774 N N . PHE A 1 388 ? -3.410 127.647 219.865 1.00 172.87 282 PHE A N 1
ATOM 2775 C CA . PHE A 1 388 ? -2.401 126.733 219.326 1.00 171.53 282 PHE A CA 1
ATOM 2776 C C . PHE A 1 388 ? -1.803 127.306 218.021 1.00 168.96 282 PHE A C 1
ATOM 2777 O O . PHE A 1 388 ? -1.987 126.754 216.927 1.00 168.83 282 PHE A O 1
ATOM 2779 N N . ILE A 1 389 ? -1.082 128.436 218.166 1.00 159.68 283 ILE A N 1
ATOM 2780 C CA . ILE A 1 389 ? -0.417 129.178 217.088 1.00 155.22 283 ILE A CA 1
ATOM 2781 C C . ILE A 1 389 ? 0.697 128.398 216.390 1.00 154.35 283 ILE A C 1
ATOM 2782 O O . ILE A 1 389 ? 1.065 128.776 215.283 1.00 152.96 283 ILE A O 1
ATOM 2787 N N . GLN A 1 390 ? 1.256 127.352 217.033 1.00 148.36 284 GLN A N 1
ATOM 2788 C CA . GLN A 1 390 ? 2.333 126.527 216.469 1.00 146.81 284 GLN A CA 1
ATOM 2789 C C . GLN A 1 390 ? 1.897 125.822 215.177 1.00 145.78 284 GLN A C 1
ATOM 2790 O O . GLN A 1 390 ? 2.680 125.743 214.227 1.00 143.91 284 GLN A O 1
ATOM 2796 N N . GLN A 1 391 ? 0.633 125.350 215.140 1.00 140.28 285 GLN A N 1
ATOM 2797 C CA . GLN A 1 391 ? 0.027 124.674 213.990 1.00 139.40 285 GLN A CA 1
ATOM 2798 C C . GLN A 1 391 ? -0.220 125.677 212.857 1.00 135.72 285 GLN A C 1
ATOM 2799 O O . GLN A 1 391 ? -0.156 125.306 211.682 1.00 135.42 285 GLN A O 1
ATOM 2805 N N . VAL A 1 392 ? -0.483 126.948 213.228 1.00 126.16 286 VAL A N 1
ATOM 2806 C CA . VAL A 1 392 ? -0.702 128.082 212.326 1.00 121.56 286 VAL A CA 1
ATOM 2807 C C . VAL A 1 392 ? 0.647 128.534 211.754 1.00 119.49 286 VAL A C 1
ATOM 2808 O O . VAL A 1 392 ? 0.787 128.576 210.536 1.00 117.37 286 VAL A O 1
ATOM 2812 N N . TYR A 1 393 ? 1.642 128.842 212.626 1.00 113.60 287 TYR A N 1
ATOM 2813 C CA . TYR A 1 393 ? 2.974 129.247 212.190 1.00 111.30 287 TYR A CA 1
ATOM 2814 C C . TYR A 1 393 ? 3.555 128.232 211.224 1.00 117.26 287 TYR A C 1
ATOM 2815 O O . TYR A 1 393 ? 4.142 128.639 210.229 1.00 116.84 287 TYR A O 1
ATOM 2824 N N . LEU A 1 394 ? 3.322 126.927 211.462 1.00 115.67 288 LEU A N 1
ATOM 2825 C CA . LEU A 1 394 ? 3.777 125.874 210.559 1.00 116.81 288 LEU A CA 1
ATOM 2826 C C . LEU A 1 394 ? 3.106 125.961 209.190 1.00 120.83 288 LEU A C 1
ATOM 2827 O O . LEU A 1 394 ? 3.776 125.761 208.176 1.00 121.42 288 LEU A O 1
ATOM 2832 N N . ALA A 1 395 ? 1.810 126.307 209.151 1.00 116.30 289 ALA A N 1
ATOM 2833 C CA . ALA A 1 395 ? 1.084 126.466 207.893 1.00 115.70 289 ALA A CA 1
ATOM 2834 C C . ALA A 1 395 ? 1.552 127.735 207.134 1.00 118.16 289 ALA A C 1
ATOM 2835 O O . ALA A 1 395 ? 1.745 127.680 205.916 1.00 117.22 289 ALA A O 1
ATOM 2837 N N . ILE A 1 396 ? 1.766 128.856 207.874 1.00 113.53 290 ILE A N 1
ATOM 2838 C CA . ILE A 1 396 ? 2.213 130.168 207.379 1.00 110.56 290 ILE A CA 1
ATOM 2839 C C . ILE A 1 396 ? 3.659 130.106 206.853 1.00 114.91 290 ILE A C 1
ATOM 2840 O O . ILE A 1 396 ? 3.941 130.632 205.769 1.00 113.57 290 ILE A O 1
ATOM 2845 N N . MET A 1 397 ? 4.560 129.448 207.610 1.00 113.33 291 MET A N 1
ATOM 2846 C CA . MET A 1 397 ? 5.967 129.268 207.238 1.00 113.94 291 MET A CA 1
ATOM 2847 C C . MET A 1 397 ? 6.128 128.292 206.055 1.00 119.64 291 MET A C 1
ATOM 2848 O O . MET A 1 397 ? 7.099 128.426 205.306 1.00 118.90 291 MET A O 1
ATOM 2853 N N . TRP A 1 398 ? 5.182 127.334 205.872 1.00 118.20 292 TRP A N 1
ATOM 2854 C CA . TRP A 1 398 ? 5.242 126.392 204.749 1.00 119.82 292 TRP A CA 1
ATOM 2855 C C . TRP A 1 398 ? 5.010 127.111 203.422 1.00 122.15 292 TRP A C 1
ATOM 2856 O O . TRP A 1 398 ? 5.762 126.868 202.478 1.00 122.28 292 TRP A O 1
ATOM 2867 N N . LEU A 1 399 ? 3.968 127.975 203.347 1.00 117.03 293 LEU A N 1
ATOM 2868 C CA . LEU A 1 399 ? 3.614 128.759 202.158 1.00 115.34 293 LEU A CA 1
ATOM 2869 C C . LEU A 1 399 ? 4.776 129.660 201.724 1.00 118.68 293 LEU A C 1
ATOM 2870 O O . LEU A 1 399 ? 5.147 129.638 200.550 1.00 118.64 293 LEU A O 1
ATOM 2875 N N . ALA A 1 400 ? 5.340 130.454 202.673 1.00 114.13 294 ALA A N 1
ATOM 2876 C CA . ALA A 1 400 ? 6.465 131.370 202.447 1.00 112.35 294 ALA A CA 1
ATOM 2877 C C . ALA A 1 400 ? 7.650 130.644 201.811 1.00 117.40 294 ALA A C 1
ATOM 2878 O O . ALA A 1 400 ? 8.163 131.089 200.784 1.00 117.23 294 ALA A O 1
ATOM 2880 N N . MET A 1 401 ? 8.029 129.493 202.379 1.00 114.97 295 MET A N 1
ATOM 2881 C CA . MET A 1 401 ? 9.137 128.676 201.895 1.00 116.45 295 MET A CA 1
ATOM 2882 C C . MET A 1 401 ? 8.833 127.928 200.585 1.00 120.67 295 MET A C 1
ATOM 2883 O O . MET A 1 401 ? 9.776 127.553 199.888 1.00 121.83 295 MET A O 1
ATOM 2888 N N . SER A 1 402 ? 7.542 127.699 200.241 1.00 115.40 296 SER A N 1
ATOM 2889 C CA . SER A 1 402 ? 7.214 126.986 199.002 1.00 115.58 296 SER A CA 1
ATOM 2890 C C . SER A 1 402 ? 7.431 127.849 197.748 1.00 118.85 296 SER A C 1
ATOM 2891 O O . SER A 1 402 ? 7.629 127.285 196.671 1.00 120.03 296 SER A O 1
ATOM 2894 N N . SER A 1 403 ? 7.477 129.211 197.902 1.00 112.95 297 SER A N 1
ATOM 2895 C CA . SER A 1 403 ? 7.742 130.203 196.838 1.00 111.02 297 SER A CA 1
ATOM 2896 C C . SER A 1 403 ? 9.052 129.868 196.093 1.00 117.89 297 SER A C 1
ATOM 2897 O O . SER A 1 403 ? 9.217 130.170 194.908 1.00 117.51 297 SER A O 1
ATOM 2900 N N . THR A 1 404 ? 9.951 129.204 196.825 1.00 116.70 298 THR A N 1
ATOM 2901 C CA . THR A 1 404 ? 11.275 128.707 196.479 1.00 118.54 298 THR A CA 1
ATOM 2902 C C . THR A 1 404 ? 11.229 127.541 195.450 1.00 124.91 298 THR A C 1
ATOM 2903 O O . THR A 1 404 ? 12.234 127.296 194.778 1.00 126.34 298 THR A O 1
ATOM 2907 N N . MET A 1 405 ? 10.095 126.815 195.338 1.00 121.51 299 MET A N 1
ATOM 2908 C CA . MET A 1 405 ? 10.026 125.660 194.439 1.00 123.86 299 MET A CA 1
ATOM 2909 C C . MET A 1 405 ? 9.138 125.846 193.178 1.00 128.79 299 MET A C 1
ATOM 2910 O O . MET A 1 405 ? 9.353 125.133 192.189 1.00 130.38 299 MET A O 1
ATOM 2915 N N . TYR A 1 406 ? 8.155 126.775 193.212 1.00 123.35 300 TYR A N 1
ATOM 2916 C CA . TYR A 1 406 ? 7.206 126.988 192.110 1.00 122.41 300 TYR A CA 1
ATOM 2917 C C . TYR A 1 406 ? 7.805 127.456 190.767 1.00 125.79 300 TYR A C 1
ATOM 2918 O O . TYR A 1 406 ? 7.286 127.053 189.725 1.00 125.52 300 TYR A O 1
ATOM 2927 N N . ASN A 1 407 ? 8.856 128.309 190.782 1.00 121.74 301 ASN A N 1
ATOM 2928 C CA . ASN A 1 407 ? 9.489 128.885 189.576 1.00 121.14 301 ASN A CA 1
ATOM 2929 C C . ASN A 1 407 ? 9.852 127.868 188.446 1.00 125.45 301 ASN A C 1
ATOM 2930 O O . ASN A 1 407 ? 9.383 128.105 187.332 1.00 124.13 301 ASN A O 1
ATOM 2935 N N . PRO A 1 408 ? 10.623 126.759 188.653 1.00 123.93 302 PRO A N 1
ATOM 2936 C CA . PRO A 1 408 ? 10.891 125.837 187.526 1.00 126.28 302 PRO A CA 1
ATOM 2937 C C . PRO A 1 408 ? 9.628 125.229 186.899 1.00 130.17 302 PRO A C 1
ATOM 2938 O O . PRO A 1 408 ? 9.605 124.998 185.690 1.00 130.76 302 PRO A O 1
ATOM 2942 N N . ILE A 1 409 ? 8.576 125.005 187.720 1.00 125.54 303 ILE A N 1
ATOM 2943 C CA . ILE A 1 409 ? 7.268 124.471 187.309 1.00 125.11 303 ILE A CA 1
ATOM 2944 C C . ILE A 1 409 ? 6.572 125.484 186.388 1.00 126.68 303 ILE A C 1
ATOM 2945 O O . ILE A 1 409 ? 6.046 125.094 185.342 1.00 126.99 303 ILE A O 1
ATOM 2950 N N . ILE A 1 410 ? 6.601 126.781 186.765 1.00 120.65 304 ILE A N 1
ATOM 2951 C CA . ILE A 1 410 ? 6.028 127.869 185.963 1.00 118.34 304 ILE A CA 1
ATOM 2952 C C . ILE A 1 410 ? 6.746 127.928 184.595 1.00 123.33 304 ILE A C 1
ATOM 2953 O O . ILE A 1 410 ? 6.067 128.026 183.570 1.00 123.02 304 ILE A O 1
ATOM 2958 N N . TYR A 1 411 ? 8.099 127.815 184.581 1.00 120.81 305 TYR A N 1
ATOM 2959 C CA . TYR A 1 411 ? 8.898 127.871 183.348 1.00 121.75 305 TYR A CA 1
ATOM 2960 C C . TYR A 1 411 ? 8.577 126.730 182.370 1.00 130.29 305 TYR A C 1
ATOM 2961 O O . TYR A 1 411 ? 8.563 126.956 181.159 1.00 129.27 305 TYR A O 1
ATOM 2970 N N . CYS A 1 412 ? 8.281 125.525 182.894 1.00 131.57 306 CYS A N 1
ATOM 2971 C CA . CYS A 1 412 ? 7.922 124.372 182.063 1.00 135.25 306 CYS A CA 1
ATOM 2972 C C . CYS A 1 412 ? 6.479 124.436 181.599 1.00 141.35 306 CYS A C 1
ATOM 2973 O O . CYS A 1 412 ? 6.213 124.200 180.419 1.00 142.40 306 CYS A O 1
ATOM 2976 N N . CYS A 1 413 ? 5.548 124.769 182.517 1.00 137.81 307 CYS A N 1
ATOM 2977 C CA . CYS A 1 413 ? 4.124 124.878 182.212 1.00 137.38 307 CYS A CA 1
ATOM 2978 C C . CYS A 1 413 ? 3.811 125.924 181.115 1.00 142.09 307 CYS A C 1
ATOM 2979 O O . CYS A 1 413 ? 2.884 125.715 180.330 1.00 141.83 307 CYS A O 1
ATOM 2981 N N . LEU A 1 414 ? 4.605 127.009 181.022 1.00 139.17 308 LEU A N 1
ATOM 2982 C CA . LEU A 1 414 ? 4.334 128.061 180.043 1.00 138.13 308 LEU A CA 1
ATOM 2983 C C . LEU A 1 414 ? 5.332 128.148 178.868 1.00 146.04 308 LEU A C 1
ATOM 2984 O O . LEU A 1 414 ? 4.885 128.194 177.714 1.00 146.28 308 LEU A O 1
ATOM 2989 N N . ASN A 1 415 ? 6.658 128.189 179.142 1.00 144.69 309 ASN A N 1
ATOM 2990 C CA . ASN A 1 415 ? 7.666 128.338 178.085 1.00 146.25 309 ASN A CA 1
ATOM 2991 C C . ASN A 1 415 ? 8.067 127.041 177.388 1.00 155.55 309 ASN A C 1
ATOM 2992 O O . ASN A 1 415 ? 8.330 126.028 178.039 1.00 157.04 309 ASN A O 1
ATOM 2997 N N . ASP A 1 416 ? 8.149 127.114 176.045 1.00 154.76 310 ASP A N 1
ATOM 2998 C CA . ASP A 1 416 ? 8.467 126.027 175.108 1.00 158.80 310 ASP A CA 1
ATOM 2999 C C . ASP A 1 416 ? 9.893 125.455 175.241 1.00 164.50 310 ASP A C 1
ATOM 3000 O O . ASP A 1 416 ? 10.060 124.233 175.202 1.00 167.05 310 ASP A O 1
ATOM 3005 N N . ARG A 1 417 ? 10.916 126.333 175.340 1.00 159.40 311 ARG A N 1
ATOM 3006 C CA . ARG A 1 417 ? 12.330 125.934 175.421 1.00 161.43 311 ARG A CA 1
ATOM 3007 C C . ARG A 1 417 ? 12.718 125.353 176.776 1.00 164.61 311 ARG A C 1
ATOM 3008 O O . ARG A 1 417 ? 13.471 124.376 176.815 1.00 167.33 311 ARG A O 1
ATOM 3016 N N . PHE A 1 418 ? 12.207 125.947 177.879 1.00 157.16 312 PHE A N 1
ATOM 3017 C CA . PHE A 1 418 ? 12.471 125.495 179.249 1.00 156.58 312 PHE A CA 1
ATOM 3018 C C . PHE A 1 418 ? 11.947 124.080 179.475 1.00 161.56 312 PHE A C 1
ATOM 3019 O O . PHE A 1 418 ? 12.645 123.271 180.093 1.00 163.06 312 PHE A O 1
ATOM 3027 N N . ARG A 1 419 ? 10.738 123.771 178.939 1.00 157.57 313 ARG A N 1
ATOM 3028 C CA . ARG A 1 419 ? 10.128 122.441 179.052 1.00 160.01 313 ARG A CA 1
ATOM 3029 C C . ARG A 1 419 ? 10.870 121.403 178.199 1.00 167.69 313 ARG A C 1
ATOM 3030 O O . ARG A 1 419 ? 10.855 120.219 178.539 1.00 170.37 313 ARG A O 1
ATOM 3038 N N . LEU A 1 420 ? 11.539 121.855 177.116 1.00 164.19 314 LEU A N 1
ATOM 3039 C CA . LEU A 1 420 ? 12.356 121.007 176.246 1.00 167.97 314 LEU A CA 1
ATOM 3040 C C . LEU A 1 420 ? 13.721 120.774 176.913 1.00 172.75 314 LEU A C 1
ATOM 3041 O O . LEU A 1 420 ? 14.334 119.724 176.708 1.00 176.23 314 LEU A O 1
ATOM 3043 N N . GLY A 1 421 ? 14.156 121.751 177.718 1.00 166.06 315 GLY A N 1
ATOM 3044 C CA . GLY A 1 421 ? 15.406 121.725 178.476 1.00 166.94 315 GLY A CA 1
ATOM 3045 C C . GLY A 1 421 ? 15.386 120.738 179.627 1.00 170.78 315 GLY A C 1
ATOM 3046 O O . GLY A 1 421 ? 16.366 120.016 179.849 1.00 173.21 315 GLY A O 1
ATOM 3047 N N . PHE A 1 422 ? 14.260 120.704 180.368 1.00 164.36 316 PHE A N 1
ATOM 3048 C CA . PHE A 1 422 ? 14.033 119.769 181.469 1.00 165.12 316 PHE A CA 1
ATOM 3049 C C . PHE A 1 422 ? 13.859 118.359 180.900 1.00 172.80 316 PHE A C 1
ATOM 3050 O O . PHE A 1 422 ? 14.311 117.392 181.517 1.00 174.99 316 PHE A O 1
ATOM 3058 N N . LYS A 1 423 ? 13.233 118.259 179.698 1.00 169.72 317 LYS A N 1
ATOM 3059 C CA . LYS A 1 423 ? 13.019 117.019 178.945 1.00 173.44 317 LYS A CA 1
ATOM 3060 C C . LYS A 1 423 ? 14.371 116.422 178.552 1.00 181.79 317 LYS A C 1
ATOM 3061 O O . LYS A 1 423 ? 14.543 115.208 178.641 1.00 182.61 317 LYS A O 1
ATOM 3063 N N . HIS A 1 424 ? 15.342 117.284 178.173 1.00 177.21 318 HIS A N 1
ATOM 3064 C CA . HIS A 1 424 ? 16.709 116.892 177.812 1.00 180.48 318 HIS A CA 1
ATOM 3065 C C . HIS A 1 424 ? 17.509 116.407 179.040 1.00 181.70 318 HIS A C 1
ATOM 3066 O O . HIS A 1 424 ? 18.499 115.687 178.877 1.00 181.90 318 HIS A O 1
ATOM 3068 N N . ALA A 1 425 ? 17.067 116.791 180.260 1.00 179.98 319 ALA A N 1
ATOM 3069 C CA . ALA A 1 425 ? 17.678 116.395 181.531 1.00 179.69 319 ALA A CA 1
ATOM 3070 C C . ALA A 1 425 ? 16.906 115.204 182.135 1.00 181.73 319 ALA A C 1
ATOM 3071 O O . ALA A 1 425 ? 16.389 115.283 183.254 1.00 180.77 319 ALA A O 1
ATOM 3073 N N . PHE A 1 426 ? 16.825 114.099 181.361 1.00 180.82 320 PHE A N 1
ATOM 3074 C CA . PHE A 1 426 ? 16.141 112.850 181.723 1.00 181.36 320 PHE A CA 1
ATOM 3075 C C . PHE A 1 426 ? 16.893 111.605 181.202 1.00 184.71 320 PHE A C 1
ATOM 3076 O O . PHE A 1 426 ? 16.995 111.393 179.985 1.00 184.38 320 PHE A O 1
ATOM 3078 N N . ARG A 1 427 ? 17.429 110.797 182.146 1.00 182.61 321 ARG A N 1
ATOM 3079 C CA . ARG A 1 427 ? 18.188 109.573 181.875 1.00 200.05 321 ARG A CA 1
ATOM 3080 C C . ARG A 1 427 ? 17.773 108.453 182.824 1.00 205.60 321 ARG A C 1
ATOM 3081 O O . ARG A 1 427 ? 16.595 108.112 182.903 1.00 174.17 321 ARG A O 1
#

Foldseek 3Di:
DDQDPVVLVVLVVLLVVLLVLLQVLLVLLLDLCVPVVVNPFLLSLLVNQLSCLLNVCSVLASVQVSCCLNPVFHDPFFQSLLVNQQSVLLSLQSNLVSLLSSLVQLLCVLPPVVDDPTDPVVSVVSSVVSNVVSNVLSVLRSVQWGWDDDDPHIHIDGDDDDDPVPVVVVVSLVVSCCSSAVPSLVSSVVSLVVSVCSQFPDALVLLCVVLDVDDDDDVVVVVVVLVVVQCVDPLRNLLLVQDDRLLNSLLSSVCVVQNPVRSSVLNVLSVCLSVVVLVVSLVVLCPDVVCVVPVLSSVLSSVCSNVVGNCSVHDDDDPSVLVSVLSVVLSVLQNVLCVLVSVLVVCCVPPVVVCVDDCCSVVVSVNVSSNSSSSNCNSVSCLVRPDSSVVSVVVVDD

Secondary structure (P-SEA, 3-state):
ccccaaaaaaaaaaaaaaaaaaaaaaaaaaaacccccccccaaaaaaaaaaaaaaaaaaccaaaaaaaaacccccccaaaaaaaacaaaaaaaaaaaaaaaaaaaaaaaacccccccccaaaaaaaaaaaaaaaaaaaccccccbbbbbcccbbbbbbbccccccaaaaaaaaaaaaaaaccaaaaaaaaaaaaaaaaaccccaaaaaaaaccbbbbcaaaaaaaaaaaaaaccccaaaaaaccaaaaaaaaaaaaaccccccccaaaaaaaaaacaaaaaaaaaaacccccccaaaaaaaaaaaaccccccccccccaaaaaaaaaaaaaaaaaaacaaaaaaaacccccccccccccaaaaaaaaaaaaaacccaaaaaaaaccaaaaaaaaaacc

InterPro domains:
  IPR000046 Neurokinin NK1 receptor [PR01024] (2-13)
  IPR000046 Neurokinin NK1 receptor [PR01024] (13-25)
  IPR000046 Neurokinin NK1 receptor [PR01024] (165-179)
  IPR000046 Neurokinin NK1 receptor [PR01024] (181-196)
  IPR000046 Neurokinin NK1 receptor [PR01024] (270-280)
  IPR000046 Neurokinin NK1 receptor [PR01024] (343-360)
  IPR000046 Neurokinin NK1 receptor [PR01024] (360-377)
  IPR000046 Neurokinin NK1 receptor [PR01024] (377-390)
  IPR000046 Neurokinin NK1 receptor [PR01024] (390-406)
  IPR000276 G protein-coupled receptor, rhodopsin-like [PF00001] (49-305)
  IPR000276 G protein-coupled receptor, rhodopsin-like [PR00237] (34-58)
  IPR000276 G protein-coupled receptor, rhodopsin-like [PR00237] (67-88)
  IPR000276 G protein-coupled receptor, rhodopsin-like [PR00237] (112-134)
  IPR000276 G protein-coupled receptor, rhodopsin-like [PR00237] (146-167)
  IPR000276 G protein-coupled receptor, rhodopsin-like [PR00237] (197-220)
  IPR000276 G protein-coupled receptor, rhodopsin-like [PR00237] (246-270)
  IPR000276 G protein-coupled receptor, rhodopsin-like [PR00237] (287-313)
  IPR000276 G protein-coupled receptor, rhodopsin-like [PS00237] (118-134)
  IPR001681 Neurokinin receptor [PR00244] (28-39)
  IPR001681 Neurokinin receptor [PR00244] (54-63)

B-factor: mean 122.65, std 23.29, range [20.0, 208.31]